Protein AF-A0A401RTG1-F1 (afdb_monomer)

Nearest PDB structures (foldseek):
  6flm-assembly2_B  TM=9.772E-01  e=8.786E-24  Homo sapiens
  4b8e-assembly2_B  TM=9.726E-01  e=1.513E-22  Mus musculus
  7jl2-assembly1_F  TM=9.292E-01  e=5.968E-20  Homo sapiens
  7hmz-assembly1_B  TM=9.182E-01  e=1.332E-17  Mus musculus
  7y3a-assembly1_B  TM=8.859E-01  e=8.941E-18  Homo sapiens

Solvent-accessible surface area (backbone atoms only — not comparable to full-atom values): 29899 Å² total; per-residue (Å²): 128,56,78,66,57,53,53,63,50,53,68,72,41,41,11,85,82,80,71,41,66,45,54,65,23,27,60,47,98,88,72,55,60,31,21,48,66,57,52,48,58,55,54,70,75,45,65,95,79,48,68,41,64,38,95,86,79,58,54,72,30,77,57,83,80,71,84,75,57,69,38,62,68,62,39,52,53,44,53,59,50,65,75,63,57,80,84,79,90,78,81,89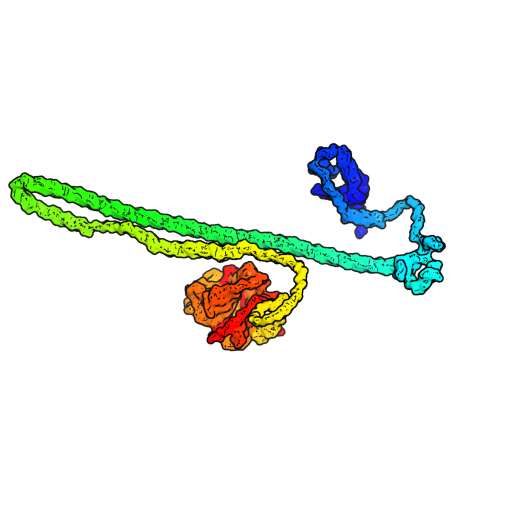,76,87,82,85,59,51,27,94,88,74,72,36,60,47,55,28,23,30,71,78,79,73,43,76,33,22,81,68,44,44,79,56,90,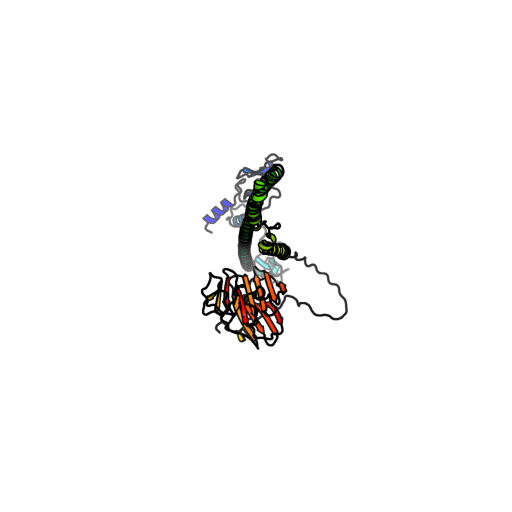46,54,91,55,55,72,44,42,41,66,56,50,47,53,52,49,51,52,52,50,53,54,50,50,53,52,52,51,53,51,51,54,55,50,51,54,50,52,53,51,50,53,50,50,53,50,52,52,51,54,51,50,53,50,50,53,51,52,52,51,49,52,52,51,52,52,51,54,52,50,50,53,50,50,57,50,52,52,54,50,52,55,51,55,50,51,52,52,50,56,50,43,51,57,43,47,54,53,51,52,52,50,52,51,53,52,52,51,50,53,51,48,52,59,51,45,74,67,46,95,48,70,68,64,60,72,57,54,68,64,66,58,58,61,57,62,61,65,60,79,75,71,72,79,72,77,93,68,79,66,56,66,74,73,43,47,68,56,55,54,51,50,53,52,51,51,52,55,57,60,64,65,48,56,66,73,69,57,76,78,81,78,83,76,82,89,76,91,83,88,83,89,89,90,86,88,88,92,80,85,88,76,82,83,77,101,78,73,63,73,46,78,68,68,76,52,58,78,34,54,52,88,67,34,49,28,76,60,24,32,9,48,41,46,47,70,36,84,87,28,25,27,44,30,36,50,75,82,49,94,69,79,93,49,91,68,24,24,74,70,50,59,31,33,34,35,70,58,68,46,79,62,50,62,40,20,44,42,38,40,40,76,54,58,43,35,34,44,37,38,25,38,83,82,57,50,37,70,57,86,50,36,41,79,8,44,26,85,54,24,42,20,41,37,34,43,82,49,47,29,32,40,24,39,56,62,42,80,44,82,46,77,69,60,91,62,51,28,39,38,41,39,37,30,49,75,80,18,34,41,37,36,26,34,42,74,101,53,33,33,71,70,49,72,50,77,50,88,75,87,62,49,34,24,45,34,40,34,50,36,85,81,22,38,42,30,53,53,75,81,80,84,128

Secondary structure (DSSP, 8-state):
--HHHHHHHHHTTB-TTT-SB-SSEEE-TTS-EEEHHHHHHHHTTS-TTS-EE-TTT--EESS---S--B-HHHHHHHHHHHTTSPPPP------SSB-TTT--B--EEETTTTEEE-GGGGTTTTTTS-EEEHHHHHHHHHHHHHHHHHHHHHHHHHHHHHHHHHHHHHHHHHHHHHHHHHHHHHHHHHHHHHHHHHHHHHHHHHHHHHHHHHHHHHHHHHHHHHHHHHHHHHHHHHHHHHHS--HHHHHHTHHHHHHHHHTTTT-PPPPSS-THHHHHHHHHHHHHHHHHHHHTTTGGGGPPPPPPPP--------------------SS--EE-STGGGGGBPP--B-TTT--TTEEEETTTTEEEE-SPP-PPP-TTS-SSS-EEEBS--BSSSEEEEEEEESSSEEEEEEEETT--SSSGGGSTTSSTTEEEEEEETTEEEEEETTEEEEE-----SEEEEEEETTTTEEEEEEESSSEEEEEEEE----S-EEEEEEE-TT-EEEEPPPPP-

Organism: Chiloscyllium punctatum (NCBI:txid137246)

pLDDT: mean 79.66, std 17.52, range [24.52, 98.19]

Radius of gyration: 46.83 Å; Cα contacts (8 Å, |Δi|>4): 671; chains: 1; bounding box: 107×76×154 Å

Sequence (518 aa):
MSATDCQELEEKLLCAICLDMFSEPVTISCGHTFCLRCLRAHWDRQSPAGPFDCPNCRKLFPQRPEPLARNLLLEDMVNYLRVRSPETPLSPAAESGSCPHHRRALELYCSTDRQCICSVCTTGKHKGHDLITVEDARLQREKELMAKHEEVRRQVKKTEELIDTLKQQKISVKDCASRAQKNYGNKFAMLRKELEQVQDKVLRYIENEEQLAVEQADSALEKLERRSADLSEISLKLVTTLKSNDSLQILQFPQEIHSLNKTQQDIVLPPSDLAIENKLQGVKRALEQISILTFEDLQDCFRPPPKSLDVSESVSTDKHDPVKPLKSQPLRANLHIREPFLQSYCQLSFDVNTAHRFLSLSKGGRRVSHKETQTYPVHTERFEKDWQVMCRESFNSGQHYWEVLISSQWVYLGVTYRRISRRDASALIGRNSVSWALQLFNKSYSAWHDNQEVKLQPATYSRIGIHLDYTAGILRFYGITDTMTLIHTFQSVFTEPLYPVIWVGENVVATLCQPPLR

Mean predicted aligned error: 22.03 Å

Structure (mmCIF, N/CA/C/O backbone):
data_AF-A0A401RTG1-F1
#
_entry.id   AF-A0A401RTG1-F1
#
loop_
_atom_site.group_PDB
_atom_site.id
_atom_site.type_symbol
_atom_site.label_atom_id
_atom_site.label_alt_id
_atom_site.label_comp_id
_atom_site.label_asym_id
_atom_site.label_entity_id
_atom_site.label_seq_id
_atom_site.pdbx_PDB_ins_code
_atom_site.Cartn_x
_atom_site.Cartn_y
_atom_site.Cartn_z
_atom_site.occupancy
_atom_site.B_iso_or_equiv
_atom_site.auth_seq_id
_atom_site.auth_comp_id
_atom_site.auth_asym_id
_atom_site.auth_atom_id
_atom_site.pdbx_PDB_model_num
ATOM 1 N N . MET A 1 1 ? 37.531 26.632 -32.727 1.00 48.19 1 MET A N 1
ATOM 2 C CA . MET A 1 1 ? 38.275 27.266 -31.626 1.00 48.19 1 MET A CA 1
ATOM 3 C C . MET A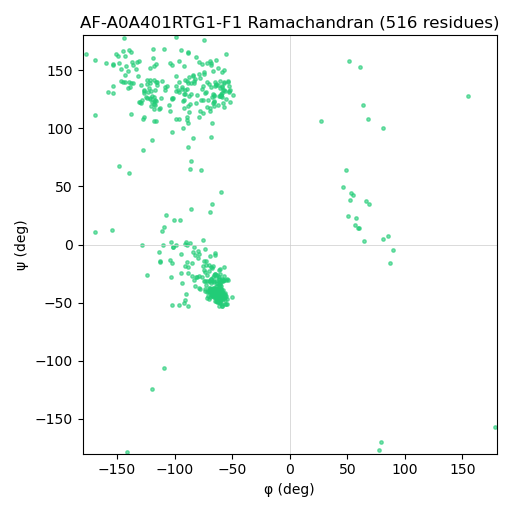 1 1 ? 39.016 28.429 -32.238 1.00 48.19 1 MET A C 1
ATOM 5 O O . MET A 1 1 ? 39.668 28.229 -33.258 1.00 48.19 1 MET A O 1
ATOM 9 N N . SER A 1 2 ? 38.792 29.632 -31.722 1.00 41.41 2 SER A N 1
ATOM 10 C CA . SER A 1 2 ? 39.553 30.820 -32.106 1.00 41.41 2 SER A CA 1
ATOM 11 C C . SER A 1 2 ? 41.030 30.640 -31.700 1.00 41.41 2 SER A C 1
ATOM 13 O O . SER A 1 2 ? 41.328 29.803 -30.848 1.00 41.41 2 SER A O 1
ATOM 15 N N . ALA A 1 3 ? 41.970 31.378 -32.303 1.00 52.66 3 ALA A N 1
ATOM 16 C CA . ALA A 1 3 ? 43.387 31.312 -31.909 1.00 52.66 3 ALA A CA 1
ATOM 17 C C . ALA A 1 3 ? 43.591 31.671 -30.420 1.00 52.66 3 ALA A C 1
ATOM 19 O O . ALA A 1 3 ? 44.445 31.099 -29.749 1.00 52.66 3 ALA A O 1
ATOM 20 N N . THR A 1 4 ? 42.730 32.544 -29.898 1.00 51.44 4 THR A N 1
ATOM 21 C CA . THR A 1 4 ? 42.634 32.942 -28.491 1.00 51.44 4 THR A CA 1
ATOM 22 C C . THR A 1 4 ? 42.176 31.794 -27.579 1.00 51.44 4 THR A C 1
ATOM 24 O O . THR A 1 4 ? 42.738 31.622 -26.502 1.00 51.44 4 THR A O 1
ATOM 27 N N . ASP A 1 5 ? 41.244 30.940 -28.026 1.00 54.66 5 ASP A N 1
ATOM 28 C CA . ASP A 1 5 ? 40.771 29.780 -27.242 1.00 54.66 5 ASP A CA 1
ATOM 29 C C . ASP A 1 5 ? 41.854 28.695 -27.079 1.00 54.66 5 ASP A C 1
ATOM 31 O O . ASP A 1 5 ? 41.840 27.940 -26.107 1.00 54.66 5 ASP A O 1
ATOM 35 N N . CYS A 1 6 ? 42.771 28.571 -28.048 1.00 57.50 6 CYS A N 1
ATOM 36 C CA . CYS A 1 6 ? 43.894 27.632 -27.963 1.00 57.50 6 CYS A CA 1
ATOM 37 C C . CYS A 1 6 ? 44.953 28.115 -26.962 1.00 57.50 6 CYS A C 1
ATOM 39 O O . CYS A 1 6 ? 45.448 27.314 -26.174 1.00 57.50 6 CYS A O 1
ATOM 41 N N . GLN A 1 7 ? 45.238 29.419 -26.943 1.00 61.28 7 GLN A N 1
ATOM 42 C CA . GLN A 1 7 ? 46.245 30.015 -26.064 1.00 61.28 7 GLN A CA 1
ATOM 43 C C . GLN A 1 7 ? 45.820 29.963 -24.582 1.00 61.28 7 GLN A C 1
ATOM 45 O O . GLN A 1 7 ? 46.606 29.571 -23.723 1.00 61.28 7 GLN A O 1
ATOM 50 N N . GLU A 1 8 ? 44.541 30.222 -24.279 1.00 67.69 8 GLU A N 1
ATOM 51 C CA . GLU A 1 8 ? 43.992 30.069 -22.918 1.00 67.69 8 GLU A CA 1
ATOM 52 C C . GLU A 1 8 ? 43.982 28.613 -22.414 1.00 67.69 8 GLU A C 1
ATOM 54 O O . GLU A 1 8 ? 43.962 28.360 -21.204 1.00 67.69 8 GLU A O 1
ATOM 59 N N . LEU A 1 9 ? 43.940 27.637 -23.326 1.00 71.44 9 LEU A N 1
ATOM 60 C CA . LEU A 1 9 ? 43.959 26.216 -22.984 1.00 71.44 9 LEU A CA 1
ATOM 61 C C . LEU A 1 9 ? 45.387 25.717 -22.727 1.00 71.44 9 LEU A C 1
ATOM 63 O O . LEU A 1 9 ? 45.586 24.904 -21.825 1.00 71.44 9 LEU A O 1
ATOM 67 N N . GLU A 1 10 ? 46.371 26.227 -23.471 1.00 76.50 10 GLU A N 1
ATOM 68 C CA . GLU A 1 10 ? 47.796 25.935 -23.270 1.00 76.50 10 GLU A CA 1
ATOM 69 C C . GLU A 1 10 ? 48.280 26.406 -21.892 1.00 76.50 10 GLU A C 1
ATOM 71 O O . GLU A 1 10 ? 48.911 25.629 -21.175 1.00 76.50 10 GLU A O 1
ATOM 76 N N . GLU A 1 11 ? 47.889 27.609 -21.457 1.00 78.38 11 GLU A N 1
ATOM 77 C CA . GLU A 1 11 ? 48.227 28.142 -20.126 1.00 78.38 11 GLU A CA 1
ATOM 78 C C . GLU A 1 11 ? 47.670 27.284 -18.976 1.00 78.38 11 GLU A C 1
ATOM 80 O O . GLU A 1 11 ? 48.299 27.136 -17.926 1.00 78.38 11 GLU A O 1
ATOM 85 N N . LYS A 1 12 ? 46.503 26.659 -19.178 1.00 82.12 12 LYS A N 1
ATOM 86 C CA . LYS A 1 12 ? 45.850 25.786 -18.186 1.00 82.12 12 LYS A CA 1
ATOM 87 C C . LYS A 1 12 ? 46.456 24.384 -18.108 1.00 82.12 12 LYS A C 1
ATOM 89 O O . LYS A 1 12 ? 46.098 23.619 -17.211 1.00 82.12 12 LYS A O 1
ATOM 94 N N . LEU A 1 13 ? 47.362 24.042 -19.022 1.00 88.56 13 LEU A N 1
ATOM 95 C CA . LEU A 1 13 ? 48.013 22.733 -19.103 1.00 88.56 13 LEU A CA 1
ATOM 96 C C . LEU A 1 13 ? 49.492 22.775 -18.704 1.00 88.56 13 LEU A C 1
ATOM 98 O O . LEU A 1 13 ? 50.226 21.815 -18.950 1.00 88.56 13 LEU A O 1
ATOM 102 N N . LEU A 1 14 ? 49.918 23.859 -18.055 1.00 89.56 14 LEU A N 1
ATOM 103 C CA . LEU A 1 14 ? 51.274 24.029 -17.555 1.00 89.56 14 LEU A CA 1
ATOM 104 C C . LEU A 1 14 ? 51.436 23.471 -16.140 1.00 89.56 14 LEU A C 1
ATOM 106 O O . LEU A 1 14 ? 50.616 23.665 -15.240 1.00 89.56 14 LEU A O 1
ATOM 110 N N . CYS A 1 15 ? 52.568 22.817 -15.920 1.00 92.19 15 CYS A N 1
ATOM 111 C CA . CYS A 1 15 ? 53.006 22.390 -14.608 1.00 92.19 15 CYS A CA 1
ATOM 112 C C . CYS A 1 15 ? 53.539 23.578 -13.811 1.00 92.19 15 CYS A C 1
ATOM 114 O O . CYS A 1 15 ? 54.517 24.200 -14.203 1.00 92.19 15 CYS A O 1
ATOM 116 N N . ALA A 1 16 ? 52.988 23.828 -12.625 1.00 89.38 16 ALA A N 1
ATOM 117 C CA . ALA A 1 16 ? 53.405 24.949 -11.776 1.00 89.38 16 ALA A CA 1
ATOM 118 C C . ALA A 1 16 ? 54.854 24.861 -11.240 1.00 89.38 16 ALA A C 1
ATOM 120 O O . ALA A 1 16 ? 55.342 25.820 -10.652 1.00 89.38 16 ALA A O 1
ATOM 121 N N . ILE A 1 17 ? 55.547 23.727 -11.423 1.00 90.31 17 ILE A N 1
ATOM 122 C CA . ILE A 1 17 ? 56.942 23.539 -10.985 1.00 90.31 17 ILE A CA 1
ATOM 123 C C . ILE A 1 17 ? 57.929 23.803 -12.125 1.00 90.31 17 ILE A C 1
ATOM 125 O O . ILE A 1 17 ? 58.886 24.546 -11.937 1.00 90.31 17 ILE A O 1
ATOM 129 N N . CYS A 1 18 ? 57.738 23.170 -13.289 1.00 92.50 18 CYS A N 1
ATOM 130 C CA . CYS A 1 18 ? 58.636 23.349 -14.439 1.00 92.50 18 CYS A CA 1
ATOM 131 C C . CYS A 1 18 ? 58.167 24.425 -15.422 1.00 92.50 18 CYS A C 1
ATOM 133 O O . CYS A 1 18 ? 58.920 24.758 -16.327 1.00 92.50 18 CYS A O 1
ATOM 135 N N . LEU A 1 19 ? 56.954 24.956 -15.233 1.00 88.06 19 LEU A N 1
ATOM 136 C CA . LEU A 1 19 ? 56.307 25.973 -16.069 1.00 88.06 19 LEU A CA 1
ATOM 137 C C . LEU A 1 19 ? 56.164 25.569 -17.545 1.00 88.06 19 LEU A C 1
ATOM 139 O O . LEU A 1 19 ? 56.014 26.418 -18.414 1.00 88.06 19 LEU A O 1
ATOM 143 N N . ASP A 1 20 ? 56.179 24.263 -17.804 1.00 88.44 20 ASP A N 1
ATOM 144 C CA . ASP A 1 20 ? 56.040 23.649 -19.125 1.00 88.44 20 ASP A CA 1
ATOM 145 C C . ASP A 1 20 ? 54.790 22.757 -19.148 1.00 88.44 20 ASP A C 1
ATOM 147 O O . ASP A 1 20 ? 54.289 22.360 -18.087 1.00 88.44 20 ASP A O 1
ATOM 151 N N . MET A 1 21 ? 54.285 22.433 -20.338 1.00 87.69 21 MET A N 1
ATOM 152 C CA . MET A 1 21 ? 53.131 21.555 -20.515 1.00 87.69 21 MET A CA 1
ATOM 153 C C . MET A 1 21 ? 53.347 20.224 -19.798 1.00 87.69 21 MET A C 1
ATOM 155 O O . MET A 1 21 ? 54.439 19.647 -19.839 1.00 87.69 21 MET A O 1
ATOM 159 N N . PHE A 1 22 ? 52.295 19.701 -19.166 1.00 91.62 22 PHE A N 1
ATOM 160 C CA . PHE A 1 22 ? 52.421 18.493 -18.359 1.00 91.62 22 PHE A CA 1
ATOM 161 C C . PHE A 1 22 ? 53.078 17.324 -19.117 1.00 91.62 22 PHE A C 1
ATOM 163 O O . PHE A 1 22 ? 52.701 16.960 -20.228 1.00 91.62 22 PHE A O 1
ATOM 170 N N . SER A 1 23 ? 54.055 16.693 -18.472 1.00 88.88 23 SER A N 1
ATOM 171 C CA . SER A 1 23 ? 54.679 15.444 -18.902 1.00 88.88 23 SER A CA 1
ATOM 172 C C . SER A 1 23 ? 54.422 14.401 -17.822 1.00 88.88 23 SER A C 1
ATOM 174 O O . SER A 1 23 ? 54.820 14.599 -16.670 1.00 88.88 23 SER A O 1
ATOM 176 N N . GLU A 1 24 ? 53.681 13.347 -18.172 1.00 89.50 24 GLU A N 1
ATOM 177 C CA . GLU A 1 24 ? 53.120 12.373 -17.224 1.00 89.50 24 GLU A CA 1
ATOM 178 C C . GLU A 1 24 ? 52.396 13.068 -16.045 1.00 89.50 24 GLU A C 1
ATOM 180 O O . GLU A 1 24 ? 52.861 12.998 -14.900 1.00 89.50 24 GLU A O 1
ATOM 185 N N . PRO A 1 25 ? 51.296 13.808 -16.300 1.00 93.31 25 PRO A N 1
ATOM 186 C CA . PRO A 1 25 ? 50.577 14.536 -15.257 1.00 93.31 25 PRO A CA 1
ATOM 187 C C . PRO A 1 25 ? 50.069 13.598 -14.162 1.00 93.31 25 PRO A C 1
ATOM 189 O O . PRO A 1 25 ? 49.465 12.565 -14.444 1.00 93.31 25 PRO A O 1
ATOM 192 N N . VAL A 1 26 ? 50.245 13.989 -12.904 1.00 91.88 26 VAL A N 1
ATOM 193 C CA . VAL A 1 26 ? 49.708 13.300 -11.725 1.00 91.88 26 VAL A CA 1
ATOM 194 C C . VAL A 1 26 ? 48.927 14.271 -10.857 1.00 91.88 26 VAL A C 1
ATOM 196 O O . VAL A 1 26 ? 49.410 15.362 -10.550 1.00 91.88 26 VAL A O 1
ATOM 199 N N . THR A 1 27 ? 47.722 13.871 -10.453 1.00 91.62 27 THR A N 1
ATOM 200 C CA . THR A 1 27 ? 46.841 14.676 -9.599 1.00 91.62 27 THR A CA 1
ATOM 201 C C . THR A 1 27 ? 46.848 14.111 -8.182 1.00 91.62 27 THR A C 1
ATOM 203 O O . THR A 1 27 ? 46.480 12.959 -7.962 1.00 91.62 27 THR A O 1
ATOM 206 N N . ILE A 1 28 ? 47.265 14.918 -7.207 1.00 88.25 28 ILE A N 1
ATOM 207 C CA . ILE A 1 28 ? 47.291 14.527 -5.787 1.00 88.25 28 ILE A CA 1
ATOM 208 C C . ILE A 1 28 ? 45.958 14.838 -5.097 1.00 88.25 28 ILE A C 1
ATOM 210 O O . ILE A 1 28 ? 45.150 15.607 -5.610 1.00 88.25 28 ILE A O 1
ATOM 214 N N . SER A 1 29 ? 45.705 14.282 -3.907 1.00 84.94 29 SER A N 1
ATOM 215 C CA . SER A 1 29 ? 44.378 14.341 -3.259 1.00 84.94 29 SER A CA 1
ATOM 216 C C . SER A 1 29 ? 43.896 15.748 -2.857 1.00 84.94 29 SER A C 1
ATOM 218 O O . SER A 1 29 ? 42.742 15.920 -2.469 1.00 84.94 29 SER A O 1
ATOM 220 N N . CYS A 1 30 ? 44.744 16.778 -2.967 1.00 88.56 30 CYS A N 1
ATOM 221 C CA . CYS A 1 30 ? 44.329 18.180 -2.866 1.00 88.56 30 CYS A CA 1
ATOM 222 C C . CYS A 1 30 ? 43.778 18.772 -4.178 1.00 88.56 30 CYS A C 1
ATOM 224 O O . CYS A 1 30 ? 43.387 19.935 -4.176 1.00 88.56 30 CYS A O 1
ATOM 226 N N . GLY A 1 31 ? 43.764 18.007 -5.274 1.00 86.19 31 GLY A N 1
ATOM 227 C CA . GLY A 1 31 ? 43.239 18.401 -6.584 1.00 86.19 31 GLY A CA 1
ATOM 228 C C . GLY A 1 31 ? 44.249 19.072 -7.521 1.00 86.19 31 GLY A C 1
ATOM 229 O O . GLY A 1 31 ? 43.911 19.335 -8.671 1.00 86.19 31 GLY A O 1
ATOM 230 N N . HIS A 1 32 ? 45.481 19.334 -7.074 1.00 91.69 32 HIS A N 1
ATOM 231 C CA . HIS A 1 32 ? 46.518 19.941 -7.917 1.00 91.69 32 HIS A CA 1
ATOM 232 C C . HIS A 1 32 ? 47.253 18.897 -8.756 1.00 91.69 32 HIS A C 1
ATOM 234 O O . HIS A 1 32 ? 47.488 17.776 -8.295 1.00 91.69 32 HIS A O 1
ATOM 240 N N . THR A 1 33 ? 47.635 19.293 -9.972 1.00 92.12 33 THR A N 1
ATOM 241 C CA . THR A 1 33 ? 48.310 18.429 -10.946 1.00 92.12 33 THR A CA 1
ATOM 242 C C . THR A 1 33 ? 49.714 18.934 -11.255 1.00 92.12 33 THR A C 1
ATOM 244 O O . THR A 1 33 ? 49.928 20.137 -11.385 1.00 92.12 33 THR A O 1
ATOM 247 N N . PHE A 1 34 ? 50.664 18.007 -11.387 1.00 93.75 34 PHE A N 1
ATOM 248 C CA . PHE A 1 34 ? 52.075 18.273 -11.677 1.00 93.75 34 PHE A CA 1
ATOM 249 C C . PHE A 1 34 ? 52.640 17.202 -12.612 1.00 93.75 34 PHE A C 1
ATOM 251 O O . PHE A 1 34 ? 52.091 16.106 -12.684 1.00 93.75 34 PHE A O 1
ATOM 258 N N . CYS A 1 35 ? 53.770 17.460 -13.274 1.00 94.94 35 CYS A N 1
ATOM 259 C CA . CYS A 1 35 ? 54.537 16.385 -13.911 1.00 94.94 35 CYS A CA 1
ATOM 260 C C . CYS A 1 35 ? 55.028 15.400 -12.842 1.00 94.94 35 CYS A C 1
ATOM 262 O O . CYS A 1 35 ? 55.560 15.831 -11.811 1.00 94.94 35 CYS A O 1
ATOM 264 N N . LEU A 1 36 ? 54.933 14.094 -13.104 1.00 91.25 36 LEU A N 1
ATOM 265 C CA . LEU A 1 36 ? 55.365 13.042 -12.176 1.00 91.25 36 LEU A CA 1
ATOM 266 C C . LEU A 1 36 ? 56.788 13.278 -11.647 1.00 91.25 36 LEU A C 1
ATOM 268 O O . LEU A 1 36 ? 57.040 13.191 -10.444 1.00 91.25 36 LEU A O 1
ATOM 272 N N . ARG A 1 37 ? 57.718 13.627 -12.543 1.00 91.38 37 ARG A N 1
ATOM 273 C CA . ARG A 1 37 ? 59.119 13.900 -12.188 1.00 91.38 37 ARG A CA 1
ATOM 274 C C . ARG A 1 37 ? 59.270 15.134 -11.300 1.00 91.38 37 ARG A C 1
ATOM 276 O O . ARG A 1 37 ? 60.050 15.101 -10.353 1.00 91.38 37 ARG A O 1
ATOM 283 N N . CYS A 1 38 ? 58.526 16.201 -11.586 1.00 93.75 38 CYS A N 1
ATOM 284 C CA . CYS A 1 38 ? 58.607 17.452 -10.836 1.00 93.75 38 CYS A CA 1
ATOM 285 C C . CYS A 1 38 ? 58.087 17.286 -9.406 1.00 93.75 38 CYS A C 1
ATOM 287 O O . CYS A 1 38 ? 58.712 17.775 -8.469 1.00 93.75 38 CYS A O 1
ATOM 289 N N . LEU A 1 39 ? 56.984 16.554 -9.234 1.00 91.31 39 LEU A N 1
ATOM 290 C CA . LEU A 1 39 ? 56.422 16.282 -7.915 1.00 91.31 39 LEU A CA 1
ATOM 291 C C . LEU A 1 39 ? 57.329 15.367 -7.082 1.00 91.31 39 LEU A C 1
ATOM 293 O O . LEU A 1 39 ? 57.585 15.661 -5.917 1.00 91.31 39 LEU A O 1
ATOM 297 N N . ARG A 1 40 ? 57.875 14.302 -7.688 1.00 88.75 40 ARG A N 1
ATOM 298 C CA . ARG A 1 40 ? 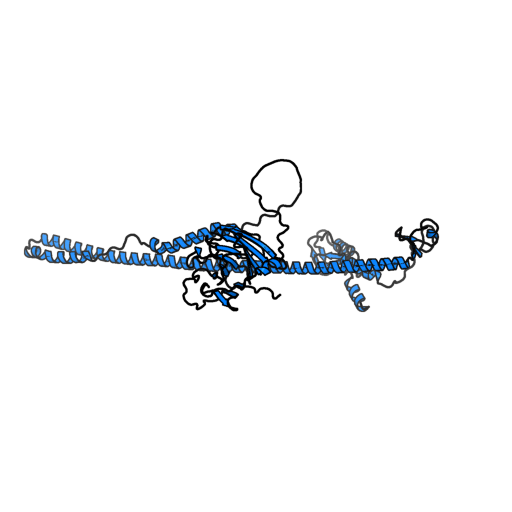58.848 13.421 -7.021 1.00 88.75 40 ARG A CA 1
ATOM 299 C C . ARG A 1 40 ? 60.079 14.199 -6.566 1.00 88.75 40 ARG A C 1
ATOM 301 O O . ARG A 1 40 ? 60.395 14.175 -5.386 1.00 88.75 40 ARG A O 1
ATOM 308 N N . ALA A 1 41 ? 60.690 14.978 -7.459 1.00 89.62 41 ALA A N 1
ATOM 309 C CA . ALA A 1 41 ? 61.867 15.782 -7.136 1.00 89.62 41 ALA A CA 1
ATOM 310 C C . ALA A 1 41 ? 61.607 16.835 -6.044 1.00 89.62 41 ALA A C 1
ATOM 312 O O . ALA A 1 41 ? 62.531 17.201 -5.320 1.00 89.62 41 ALA A O 1
ATOM 313 N N . HIS A 1 42 ? 60.376 17.340 -5.927 1.00 88.62 42 HIS A N 1
ATOM 314 C CA . HIS A 1 42 ? 59.990 18.241 -4.845 1.00 88.62 42 HIS A CA 1
ATOM 315 C C . HIS A 1 42 ? 59.927 17.512 -3.495 1.00 88.62 42 HIS A C 1
ATOM 317 O O . HIS A 1 42 ? 60.512 17.989 -2.525 1.00 88.62 42 HIS A O 1
ATOM 323 N N . TRP A 1 43 ? 59.284 16.342 -3.436 1.00 89.06 43 TRP A N 1
ATOM 324 C CA . TRP A 1 43 ? 59.211 15.529 -2.216 1.00 89.06 43 TRP A CA 1
ATOM 325 C C . TRP A 1 43 ? 60.549 14.898 -1.821 1.00 89.06 43 TRP A C 1
ATOM 327 O O . TRP A 1 43 ? 60.824 14.769 -0.634 1.00 89.06 43 TRP A O 1
ATOM 337 N N . ASP A 1 44 ? 61.410 14.567 -2.784 1.00 85.81 44 ASP A N 1
ATOM 338 C CA . ASP A 1 44 ? 62.741 13.995 -2.533 1.00 85.81 44 ASP A CA 1
ATOM 339 C C . ASP A 1 44 ? 63.709 15.007 -1.882 1.00 85.81 44 ASP A C 1
ATOM 341 O O . ASP A 1 44 ? 64.704 14.612 -1.281 1.00 85.81 44 ASP A O 1
ATOM 345 N N . ARG A 1 45 ? 63.424 16.317 -1.971 1.00 82.75 45 ARG A N 1
ATOM 346 C CA . ARG A 1 45 ? 64.181 17.381 -1.277 1.00 82.75 45 ARG A CA 1
ATOM 347 C C . ARG A 1 45 ? 63.747 17.581 0.176 1.00 82.75 45 ARG A C 1
ATOM 349 O O . ARG A 1 45 ? 64.379 18.357 0.891 1.00 82.75 45 ARG A O 1
ATOM 356 N N . GLN A 1 46 ? 62.662 16.938 0.596 1.00 81.69 46 GLN A N 1
ATOM 357 C CA . GLN A 1 46 ? 62.126 17.034 1.949 1.00 81.69 46 GLN A CA 1
ATOM 358 C C . GLN A 1 46 ? 62.650 15.888 2.815 1.00 81.69 46 GLN A C 1
ATOM 360 O O . GLN A 1 46 ? 63.233 14.923 2.322 1.00 81.69 46 GLN A O 1
ATOM 365 N N . SER A 1 47 ? 62.454 15.996 4.131 1.00 73.88 47 SER A N 1
ATOM 366 C CA . SER A 1 47 ? 62.831 14.920 5.048 1.00 73.88 47 SER A CA 1
ATOM 367 C C . SER A 1 47 ? 62.103 13.617 4.668 1.00 73.88 47 SER A C 1
ATOM 369 O O . SER A 1 47 ? 60.878 13.646 4.510 1.00 73.88 47 SER A O 1
ATOM 371 N N . PRO A 1 48 ? 62.795 12.462 4.588 1.00 69.81 48 PRO A N 1
ATOM 372 C CA . PRO A 1 48 ? 62.177 11.170 4.266 1.00 69.81 48 PRO A CA 1
ATOM 373 C C . PRO A 1 48 ? 61.044 10.758 5.220 1.00 69.81 48 PRO A C 1
ATOM 375 O O . PRO A 1 48 ? 60.226 9.909 4.875 1.00 69.81 48 PRO A O 1
ATOM 378 N N . ALA A 1 49 ? 61.000 11.352 6.417 1.00 72.19 49 ALA A N 1
ATOM 379 C CA . ALA A 1 49 ? 60.022 11.068 7.464 1.00 72.19 49 ALA A CA 1
ATOM 380 C C . ALA A 1 49 ? 58.739 11.931 7.391 1.00 72.19 49 ALA A C 1
ATOM 382 O O . ALA A 1 49 ? 57.848 11.749 8.219 1.00 72.19 49 ALA A O 1
ATOM 383 N N . GLY A 1 50 ? 58.621 12.842 6.412 1.00 74.25 50 GLY A N 1
ATOM 384 C CA . GLY A 1 50 ? 57.460 13.726 6.240 1.00 74.25 50 GLY A CA 1
ATOM 385 C C . GLY A 1 50 ? 57.421 14.925 7.208 1.00 74.25 50 GLY A C 1
ATOM 386 O O . GLY A 1 50 ? 58.352 15.116 7.996 1.00 74.25 50 GLY A O 1
ATOM 387 N N . PRO A 1 51 ? 56.353 15.751 7.167 1.00 76.38 51 PRO A N 1
ATOM 388 C CA . PRO A 1 51 ? 55.211 15.685 6.249 1.00 76.38 51 PRO A CA 1
ATOM 389 C C . PRO A 1 51 ? 55.535 16.265 4.864 1.00 76.38 51 PRO A C 1
ATOM 391 O O . PRO A 1 51 ? 56.278 17.233 4.754 1.00 76.38 51 PRO A O 1
ATOM 394 N N . PHE A 1 52 ? 54.933 15.690 3.821 1.00 85.62 52 PHE A N 1
ATOM 395 C CA . PHE A 1 52 ? 55.106 16.132 2.435 1.00 85.62 52 PHE A CA 1
ATOM 396 C C . PHE A 1 52 ? 54.084 17.205 2.081 1.00 85.62 52 PHE A C 1
ATOM 398 O O . PHE A 1 52 ? 52.901 17.016 2.359 1.00 85.62 52 PHE A O 1
ATOM 405 N N . ASP A 1 53 ? 54.482 18.301 1.444 1.00 89.38 53 ASP A N 1
ATOM 406 C CA . ASP A 1 53 ? 53.542 19.358 1.061 1.00 89.38 53 ASP A CA 1
ATOM 407 C C . ASP A 1 53 ? 53.196 19.372 -0.435 1.00 89.38 53 ASP A C 1
ATOM 409 O O . ASP A 1 53 ? 53.899 18.838 -1.295 1.00 89.38 53 ASP A O 1
ATOM 413 N N . CYS A 1 54 ? 52.032 19.947 -0.741 1.00 91.31 54 CYS A N 1
ATOM 414 C CA . CYS A 1 54 ? 51.654 20.304 -2.102 1.00 91.31 54 CYS A CA 1
ATOM 415 C C . CYS A 1 54 ? 52.376 21.598 -2.526 1.00 91.31 54 CYS A C 1
ATOM 417 O O . CYS A 1 54 ? 52.111 22.632 -1.911 1.00 91.31 54 CYS A O 1
ATOM 419 N N . PRO A 1 55 ? 53.123 21.607 -3.645 1.00 89.94 55 PRO A N 1
ATOM 420 C CA . PRO A 1 55 ? 53.806 22.804 -4.147 1.00 89.94 55 PRO A CA 1
ATOM 421 C C . PRO A 1 55 ? 52.904 24.033 -4.356 1.00 89.94 55 PRO A C 1
ATOM 423 O O . PRO A 1 55 ? 53.368 25.161 -4.217 1.00 89.94 55 PRO A O 1
ATOM 426 N N . ASN A 1 56 ? 51.614 23.831 -4.665 1.00 90.31 56 ASN A N 1
ATOM 427 C CA . ASN A 1 56 ? 50.684 24.931 -4.955 1.00 90.31 56 ASN A CA 1
ATOM 428 C C . ASN A 1 56 ? 49.930 25.433 -3.721 1.00 90.31 56 ASN A C 1
ATOM 430 O O . ASN A 1 56 ? 49.875 26.632 -3.476 1.00 90.31 56 ASN A O 1
ATOM 434 N N . CYS A 1 57 ? 49.315 24.533 -2.948 1.00 90.50 57 CYS A N 1
ATOM 435 C CA . CYS A 1 57 ? 48.442 24.921 -1.831 1.00 90.50 57 CYS A CA 1
ATOM 436 C C . CYS A 1 57 ? 49.020 24.622 -0.447 1.00 90.50 57 CYS A C 1
ATOM 438 O O . CYS A 1 57 ? 48.349 24.871 0.551 1.00 90.50 57 CYS A O 1
ATOM 440 N N . ARG A 1 58 ? 50.231 24.051 -0.379 1.00 89.19 58 ARG A N 1
ATOM 441 C CA . ARG A 1 58 ? 50.949 23.676 0.852 1.00 89.19 58 ARG A CA 1
ATOM 442 C C . ARG A 1 58 ? 50.187 22.731 1.785 1.00 89.19 58 ARG A C 1
ATOM 444 O O . ARG A 1 58 ? 50.547 22.579 2.949 1.00 89.19 58 ARG A O 1
ATOM 451 N N . LYS A 1 59 ? 49.132 22.067 1.291 1.00 89.38 59 LYS A N 1
ATOM 452 C CA . LYS A 1 59 ? 48.430 21.021 2.045 1.00 89.38 59 LYS A CA 1
ATOM 453 C C . LYS A 1 59 ? 49.423 19.915 2.397 1.00 89.38 59 LYS A C 1
ATOM 455 O O . LYS A 1 59 ? 50.089 19.400 1.502 1.00 89.38 59 LYS A O 1
ATOM 460 N N . LEU A 1 60 ? 49.487 19.578 3.683 1.00 88.19 60 LEU A N 1
ATOM 461 C CA . LEU A 1 60 ? 50.404 18.584 4.227 1.00 88.19 60 LEU A CA 1
ATOM 462 C C . LEU A 1 60 ? 49.825 17.173 4.115 1.00 88.19 60 LEU A C 1
ATOM 464 O O . LEU A 1 60 ? 48.645 16.940 4.391 1.00 88.19 60 LEU A O 1
ATOM 468 N N . PHE A 1 61 ? 50.689 16.233 3.762 1.00 83.50 61 PHE A N 1
ATOM 469 C CA . PHE A 1 61 ? 50.419 14.809 3.679 1.00 83.50 61 PHE A CA 1
ATOM 470 C C . PHE A 1 61 ? 51.320 14.087 4.689 1.00 83.50 61 PHE A C 1
ATOM 472 O O . PHE A 1 61 ? 52.546 14.197 4.598 1.00 83.50 61 PHE A O 1
ATOM 479 N N . PRO A 1 62 ? 50.743 13.351 5.660 1.00 79.38 62 PRO A N 1
ATOM 480 C CA . PRO A 1 62 ? 51.519 12.663 6.696 1.00 79.38 62 PRO A CA 1
ATOM 481 C C . PRO A 1 62 ? 52.477 11.606 6.138 1.00 79.38 62 PRO A C 1
ATOM 483 O O . PRO A 1 62 ? 53.499 11.314 6.744 1.00 79.38 62 PRO A O 1
ATOM 486 N N . GLN A 1 63 ? 52.134 11.026 4.987 1.00 80.75 63 GLN A N 1
ATOM 487 C CA . GLN A 1 63 ? 52.927 10.033 4.271 1.00 80.75 63 GLN A CA 1
ATOM 488 C C . GLN A 1 63 ? 52.930 10.375 2.784 1.00 80.75 63 GLN A C 1
ATOM 490 O O . GLN A 1 63 ? 51.996 11.020 2.294 1.00 80.75 63 GLN A O 1
ATOM 495 N N . ARG A 1 64 ? 53.971 9.937 2.069 1.00 82.00 64 ARG A N 1
ATOM 496 C CA . ARG A 1 64 ? 54.095 10.139 0.625 1.00 82.00 64 ARG A CA 1
ATOM 497 C C . ARG A 1 64 ? 52.933 9.421 -0.079 1.00 82.00 64 ARG A C 1
ATOM 499 O O . ARG A 1 64 ? 52.807 8.208 0.080 1.00 82.00 64 ARG A O 1
ATOM 506 N N . PRO A 1 65 ? 52.077 10.133 -0.830 1.00 69.88 65 PRO A N 1
ATOM 507 C CA . PRO A 1 65 ? 50.966 9.516 -1.546 1.00 69.88 65 PRO A CA 1
ATOM 508 C C . PRO A 1 65 ? 51.481 8.637 -2.696 1.00 69.88 65 PRO A C 1
ATOM 510 O O . PRO A 1 65 ? 51.714 9.120 -3.802 1.00 69.88 65 PRO A O 1
ATOM 513 N N . GLU A 1 66 ? 51.677 7.346 -2.436 1.00 74.06 66 GLU A N 1
ATOM 514 C CA . GLU A 1 66 ? 52.020 6.341 -3.445 1.00 74.06 66 GLU A CA 1
ATOM 515 C C . GLU A 1 66 ? 50.968 5.217 -3.464 1.00 74.06 66 GLU A C 1
ATOM 517 O O . GLU A 1 66 ? 50.476 4.830 -2.402 1.00 74.06 66 GLU A O 1
ATOM 522 N N . PRO A 1 67 ? 50.598 4.685 -4.648 1.00 75.31 67 PRO A N 1
ATOM 523 C CA . PRO A 1 67 ? 51.091 5.040 -5.982 1.00 75.31 67 PRO A CA 1
ATOM 524 C C . PRO A 1 67 ? 50.473 6.341 -6.529 1.00 75.31 67 PRO A C 1
ATOM 526 O O . PRO A 1 67 ? 49.285 6.609 -6.360 1.00 75.31 67 PRO A O 1
ATOM 529 N N . LEU A 1 68 ? 51.276 7.135 -7.242 1.00 82.25 68 LEU A N 1
ATOM 530 C CA . LEU A 1 68 ? 50.779 8.292 -7.991 1.00 82.25 68 LEU A CA 1
ATOM 531 C C . LEU A 1 68 ? 50.152 7.820 -9.306 1.00 82.25 68 LEU A C 1
ATOM 533 O O . LEU A 1 68 ? 50.858 7.369 -10.209 1.00 82.25 68 LEU A O 1
ATOM 537 N N . ALA A 1 69 ? 48.829 7.924 -9.412 1.00 83.19 69 ALA A N 1
ATOM 538 C CA . ALA A 1 69 ? 48.110 7.608 -10.639 1.00 83.19 69 ALA A CA 1
ATOM 539 C C . ALA A 1 69 ? 48.276 8.730 -11.679 1.00 83.19 69 ALA A C 1
ATOM 541 O O . ALA A 1 69 ? 48.115 9.913 -11.366 1.00 83.19 69 ALA A O 1
ATOM 542 N N . ARG A 1 70 ? 48.574 8.347 -12.926 1.00 88.94 70 ARG A N 1
ATOM 543 C CA . ARG A 1 70 ? 48.645 9.269 -14.068 1.00 88.94 70 ARG A CA 1
ATOM 544 C C . ARG A 1 70 ? 47.254 9.766 -14.445 1.00 88.94 70 ARG A C 1
ATOM 546 O O . ARG A 1 70 ? 46.300 8.992 -14.506 1.00 88.94 70 ARG A O 1
ATOM 553 N N . ASN A 1 71 ? 47.155 11.056 -14.735 1.00 86.00 71 ASN A N 1
ATOM 554 C CA . ASN A 1 71 ? 45.953 11.691 -15.249 1.00 86.00 71 ASN A CA 1
ATOM 555 C C . ASN A 1 71 ? 45.953 11.609 -16.782 1.00 86.00 71 ASN A C 1
ATOM 557 O O . ASN A 1 71 ? 46.385 12.531 -17.470 1.00 86.00 71 ASN A O 1
ATOM 561 N N . LEU A 1 72 ? 45.481 10.473 -17.300 1.00 85.75 72 LEU A N 1
ATOM 562 C CA . LEU A 1 72 ? 45.495 10.162 -18.734 1.00 85.75 72 LEU A CA 1
ATOM 563 C C . LEU A 1 72 ? 44.738 11.201 -19.580 1.00 85.75 72 LEU A C 1
ATOM 565 O O . LEU A 1 72 ? 45.145 11.492 -20.694 1.00 85.75 72 LEU A O 1
ATOM 569 N N . LEU A 1 73 ? 43.695 11.830 -19.028 1.00 85.56 73 LEU A N 1
ATOM 570 C CA . LEU A 1 73 ? 42.928 12.857 -19.734 1.00 85.56 73 LEU A CA 1
ATOM 571 C C . LEU A 1 73 ? 43.755 14.125 -19.984 1.00 85.56 73 LEU A C 1
ATOM 573 O O . LEU A 1 73 ? 43.746 14.662 -21.088 1.00 85.56 73 LEU A O 1
ATOM 577 N N . LEU A 1 74 ? 44.499 14.595 -18.979 1.00 85.44 74 LEU A N 1
ATOM 578 C CA . LEU A 1 74 ? 45.393 15.743 -19.154 1.00 85.44 74 LEU A CA 1
ATOM 579 C C . LEU A 1 74 ? 46.571 15.406 -20.071 1.00 85.44 74 LEU A C 1
ATOM 581 O O . LEU A 1 74 ? 47.030 16.263 -20.821 1.00 85.44 74 LEU A O 1
ATOM 585 N N . GLU A 1 75 ? 47.034 14.160 -20.036 1.00 84.81 75 GLU A N 1
ATOM 586 C CA . GLU A 1 75 ? 48.067 13.671 -20.943 1.00 84.81 75 GLU A CA 1
ATOM 587 C C . GLU A 1 75 ? 47.600 13.689 -22.408 1.00 84.81 75 GLU A C 1
ATOM 589 O O . GLU A 1 75 ? 48.298 14.227 -23.270 1.00 84.81 75 GLU A O 1
ATOM 594 N N . ASP A 1 76 ? 46.389 13.203 -22.681 1.00 82.62 76 ASP A N 1
ATOM 595 C CA . ASP A 1 76 ? 45.779 13.233 -24.014 1.00 82.62 76 ASP A CA 1
ATOM 596 C C . ASP A 1 76 ? 45.556 14.671 -24.513 1.00 82.62 76 ASP A C 1
ATOM 598 O O . ASP A 1 76 ? 45.810 14.972 -25.681 1.00 82.62 76 ASP A O 1
ATOM 602 N N . MET A 1 77 ? 45.146 15.588 -23.628 1.00 81.44 77 MET A N 1
ATOM 603 C CA . MET A 1 77 ? 44.969 17.009 -23.959 1.00 81.44 77 MET A CA 1
ATOM 604 C C . MET A 1 77 ? 46.290 17.703 -24.318 1.00 81.44 77 MET A C 1
ATOM 606 O O . MET A 1 77 ? 46.336 18.468 -25.282 1.00 81.44 77 MET A O 1
ATOM 610 N N . VAL A 1 78 ? 47.375 17.421 -23.587 1.00 84.38 78 VAL A N 1
ATOM 611 C CA . VAL A 1 78 ? 48.711 17.947 -23.910 1.00 84.38 78 VAL A CA 1
ATOM 612 C C . VAL A 1 78 ? 49.203 17.400 -25.250 1.00 84.38 78 VAL A C 1
ATOM 614 O O . VAL A 1 78 ? 49.717 18.158 -26.070 1.00 84.38 78 VAL A O 1
ATOM 617 N N . ASN A 1 79 ? 49.011 16.105 -25.509 1.00 80.44 79 ASN A N 1
ATOM 618 C CA . ASN A 1 79 ? 49.405 15.484 -26.774 1.00 80.44 79 ASN A CA 1
ATOM 619 C C . ASN A 1 79 ? 48.628 16.062 -27.962 1.00 80.44 79 ASN A C 1
ATOM 621 O O . ASN A 1 79 ? 49.217 16.348 -29.002 1.00 80.44 79 ASN A O 1
ATOM 625 N N . TYR A 1 80 ? 47.328 16.305 -27.795 1.00 77.12 80 TYR A N 1
ATOM 626 C CA . TYR A 1 80 ? 46.499 16.940 -28.817 1.00 77.12 80 TYR A CA 1
ATOM 627 C C . TYR A 1 80 ? 46.995 18.344 -29.203 1.00 77.12 80 TYR A C 1
ATOM 629 O O . TYR A 1 80 ? 46.974 18.703 -30.380 1.00 77.12 80 TYR A O 1
ATOM 637 N N . LEU A 1 81 ? 47.466 19.131 -28.231 1.00 72.69 81 LEU A N 1
ATOM 638 C CA . LEU A 1 81 ? 47.986 20.480 -28.473 1.00 72.69 81 LEU A CA 1
ATOM 639 C C . LEU A 1 81 ? 49.412 20.480 -29.036 1.00 72.69 81 LEU A C 1
ATOM 641 O O . LEU A 1 81 ? 49.689 21.243 -29.956 1.00 72.69 81 LEU A O 1
ATOM 645 N N . ARG A 1 82 ? 50.285 19.567 -28.588 1.00 72.81 82 ARG A N 1
ATOM 646 C CA . ARG A 1 82 ? 51.638 19.394 -29.157 1.00 72.81 82 ARG A CA 1
ATOM 647 C C . ARG A 1 82 ? 51.618 19.048 -30.648 1.00 72.81 82 ARG A C 1
ATOM 649 O O . ARG A 1 82 ? 52.506 19.461 -31.380 1.00 72.81 82 ARG A O 1
ATOM 656 N N . VAL A 1 83 ? 50.594 18.324 -31.102 1.00 63.00 83 VAL A N 1
ATOM 657 C CA . VAL A 1 83 ? 50.380 17.987 -32.524 1.00 63.00 83 VAL A CA 1
ATOM 658 C C . VAL A 1 83 ? 49.878 19.195 -33.339 1.00 63.00 83 VAL A C 1
ATOM 660 O O . VAL A 1 83 ? 49.902 19.167 -34.567 1.00 63.00 83 VAL A O 1
ATOM 663 N N . ARG A 1 84 ? 49.429 20.271 -32.678 1.00 52.22 84 ARG A N 1
ATOM 664 C CA . ARG A 1 84 ? 48.865 21.476 -33.305 1.00 52.22 84 ARG A CA 1
ATOM 665 C C . ARG A 1 84 ? 49.793 22.687 -33.345 1.00 52.22 84 ARG A C 1
ATOM 667 O O . ARG A 1 84 ? 49.473 23.624 -34.076 1.00 52.22 84 ARG A O 1
ATOM 674 N N . SER A 1 85 ? 50.900 22.700 -32.606 1.00 38.94 85 SER A N 1
ATOM 675 C CA . SER A 1 85 ? 51.879 23.784 -32.712 1.00 38.94 85 SER A CA 1
ATOM 676 C C . SER A 1 85 ? 52.534 23.754 -34.106 1.00 38.94 85 SER A C 1
ATOM 678 O O . SER A 1 85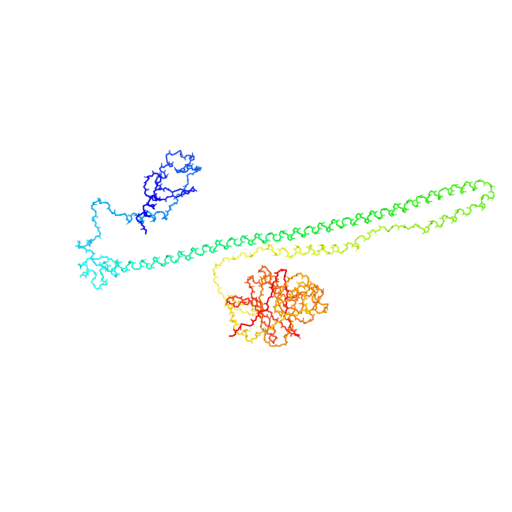 ? 53.088 22.721 -34.482 1.00 38.94 85 SER A O 1
ATOM 680 N N . PRO A 1 86 ? 52.482 24.846 -34.895 1.00 40.38 86 PRO A N 1
ATOM 681 C CA . PRO A 1 86 ? 53.265 24.958 -36.120 1.00 40.38 86 PRO A CA 1
ATOM 682 C C . PRO A 1 86 ? 54.748 24.854 -35.763 1.00 40.38 86 PRO A C 1
ATOM 684 O O . PRO A 1 86 ? 55.217 25.540 -34.856 1.00 40.38 86 PRO A O 1
ATOM 687 N N . GLU A 1 87 ? 55.462 23.978 -36.457 1.00 36.09 87 GLU A N 1
ATOM 688 C CA . GLU A 1 87 ? 56.877 23.692 -36.245 1.00 36.09 87 GLU A CA 1
ATOM 689 C C . GLU A 1 87 ? 57.743 24.962 -36.175 1.00 36.09 87 GLU A C 1
ATOM 691 O O . GLU A 1 87 ? 57.745 25.784 -37.094 1.00 36.09 87 GLU A O 1
ATOM 696 N N . THR A 1 88 ? 58.566 25.079 -35.130 1.00 29.50 88 THR A N 1
ATOM 697 C CA . THR A 1 88 ? 59.846 25.790 -35.224 1.00 29.50 88 THR A CA 1
ATOM 698 C C . THR A 1 88 ? 60.929 24.777 -35.614 1.00 29.50 88 THR A C 1
ATOM 700 O O . THR A 1 88 ? 61.028 23.722 -34.982 1.00 29.50 88 THR A O 1
ATOM 703 N N . PRO A 1 89 ? 61.751 25.047 -36.645 1.00 44.50 89 PRO A N 1
ATOM 704 C CA . PRO A 1 89 ? 62.562 24.024 -37.286 1.00 44.50 89 PRO A CA 1
ATOM 705 C C . PRO A 1 89 ? 63.920 23.858 -36.600 1.00 44.50 89 PRO A C 1
ATOM 707 O O . PRO A 1 89 ? 64.757 24.760 -36.616 1.00 44.50 89 PRO A O 1
ATOM 710 N N . LEU A 1 90 ? 64.179 22.656 -36.089 1.00 30.64 90 LEU A N 1
ATOM 711 C CA . LEU A 1 90 ? 65.525 22.144 -35.833 1.00 30.64 90 LEU A CA 1
ATOM 712 C C . LEU A 1 90 ? 65.663 20.772 -36.499 1.00 30.64 90 LEU A C 1
ATOM 714 O O . LEU A 1 90 ? 65.501 19.758 -35.841 1.00 30.64 90 LEU A O 1
ATOM 718 N N . SER A 1 91 ? 65.925 20.821 -37.812 1.00 32.06 91 SER A N 1
ATOM 719 C CA . SER A 1 91 ? 66.882 20.008 -38.592 1.00 32.06 91 SER A CA 1
ATOM 720 C C . SER A 1 91 ? 66.839 18.454 -38.476 1.00 32.06 91 SER A C 1
ATOM 722 O O . SER A 1 91 ? 66.200 17.868 -37.613 1.00 32.06 91 SER A O 1
ATOM 724 N N . PRO A 1 92 ? 67.369 17.726 -39.473 1.00 43.25 92 PRO A N 1
ATOM 725 C CA . PRO A 1 92 ? 66.639 16.661 -40.139 1.00 43.25 92 PRO A CA 1
ATOM 726 C C . PRO A 1 92 ? 67.003 15.274 -39.608 1.00 43.25 92 PRO A C 1
ATOM 728 O O . PRO A 1 92 ? 68.168 14.880 -39.605 1.00 43.25 92 PRO A O 1
ATOM 731 N N . ALA A 1 93 ? 65.982 14.478 -39.311 1.00 29.91 93 ALA A N 1
ATOM 732 C CA . ALA A 1 93 ? 66.069 13.028 -39.393 1.00 29.91 93 ALA A CA 1
ATOM 733 C C . ALA A 1 93 ? 65.028 12.543 -40.413 1.00 29.91 93 ALA A C 1
ATOM 735 O O . ALA A 1 93 ? 63.879 12.263 -40.081 1.00 29.91 93 ALA A O 1
ATOM 736 N N . ALA A 1 94 ? 65.446 12.452 -41.680 1.00 42.00 94 ALA A N 1
ATOM 737 C CA . ALA A 1 94 ? 64.932 11.400 -42.554 1.00 42.00 94 ALA A CA 1
ATOM 738 C C . ALA A 1 94 ? 65.147 10.071 -41.800 1.00 42.00 94 ALA A C 1
ATOM 740 O O . ALA A 1 94 ? 66.193 9.877 -41.193 1.00 42.00 94 ALA A O 1
ATOM 741 N N . GLU A 1 95 ? 64.174 9.177 -41.680 1.00 44.84 95 GLU A N 1
ATOM 742 C CA . GLU A 1 95 ? 63.800 8.240 -42.733 1.00 44.84 95 GLU A CA 1
ATOM 743 C C . GLU A 1 95 ? 62.480 7.549 -42.342 1.00 44.84 95 GLU A C 1
ATOM 745 O O . GLU A 1 95 ? 62.447 6.742 -41.418 1.00 44.84 95 GLU A O 1
ATOM 750 N N . SER A 1 96 ? 61.377 7.830 -43.041 1.00 54.34 96 SER A N 1
ATOM 751 C CA . SER A 1 96 ? 60.188 6.943 -43.090 1.00 54.34 96 SER A CA 1
ATOM 752 C C . SER A 1 96 ? 59.346 7.122 -44.364 1.00 54.34 96 SER A C 1
ATOM 754 O O . SER A 1 96 ? 58.236 6.612 -44.455 1.00 54.34 96 SER A O 1
ATOM 756 N N . GLY A 1 97 ? 59.867 7.826 -45.376 1.00 62.50 97 GLY A N 1
ATOM 757 C CA . GLY A 1 97 ? 59.196 8.021 -46.669 1.00 62.50 97 GLY A CA 1
ATOM 758 C C . GLY A 1 97 ? 59.716 7.127 -47.799 1.00 62.50 97 GLY A C 1
ATOM 759 O O . GLY A 1 97 ? 59.193 7.196 -48.907 1.00 62.50 97 GLY A O 1
ATOM 760 N N . SER A 1 98 ? 60.735 6.297 -47.546 1.00 72.06 98 SER A N 1
ATOM 761 C CA . SER A 1 98 ? 61.441 5.531 -48.581 1.00 72.06 98 SER A CA 1
ATOM 762 C C . SER A 1 98 ? 61.378 4.028 -48.321 1.00 72.06 98 SER A C 1
ATOM 764 O O . SER A 1 98 ? 61.543 3.560 -47.199 1.00 72.06 98 SER A O 1
ATOM 766 N N . CYS A 1 99 ? 61.172 3.249 -49.380 1.00 77.44 99 CYS A N 1
ATOM 767 C CA . CYS A 1 99 ? 61.116 1.797 -49.341 1.00 77.44 99 CYS A CA 1
ATOM 768 C C . CYS A 1 99 ? 62.439 1.206 -48.825 1.00 77.44 99 CYS A C 1
ATOM 770 O O . CYS A 1 99 ? 63.477 1.465 -49.438 1.00 77.44 99 CYS A O 1
ATOM 772 N N . PRO A 1 100 ? 62.419 0.331 -47.802 1.00 75.75 100 PRO A N 1
ATOM 773 C CA . PRO A 1 100 ? 63.634 -0.247 -47.219 1.00 75.75 100 PRO A CA 1
ATOM 774 C C . PRO A 1 100 ? 64.510 -1.015 -48.220 1.00 75.75 100 PRO A C 1
ATOM 776 O O . PRO A 1 100 ? 65.728 -1.059 -48.086 1.00 75.75 100 PRO A O 1
ATOM 779 N N . HIS A 1 101 ? 63.895 -1.615 -49.245 1.00 75.25 101 HIS A N 1
ATOM 780 C CA . HIS A 1 101 ? 64.592 -2.453 -50.226 1.00 75.25 101 HIS A CA 1
ATOM 781 C C . HIS A 1 101 ? 65.033 -1.701 -51.481 1.00 75.25 101 HIS A C 1
ATOM 783 O O . HIS A 1 101 ? 66.064 -2.028 -52.060 1.00 75.25 101 HIS A O 1
ATOM 789 N N . HIS A 1 102 ? 64.265 -0.699 -51.907 1.00 78.81 102 HIS A N 1
ATOM 790 C CA . HIS A 1 102 ? 64.494 -0.014 -53.183 1.00 78.81 102 HIS A CA 1
ATOM 791 C C . HIS A 1 102 ? 64.918 1.449 -53.011 1.00 78.81 102 HIS A C 1
ATOM 793 O O . HIS A 1 102 ? 65.224 2.103 -54.003 1.00 78.81 102 HIS A O 1
ATOM 799 N N . ARG A 1 103 ? 64.911 1.969 -51.772 1.00 76.19 103 ARG A N 1
ATOM 800 C CA . ARG A 1 103 ? 65.217 3.362 -51.393 1.00 76.19 103 ARG A CA 1
ATOM 801 C C . ARG A 1 103 ? 64.451 4.421 -52.202 1.00 76.19 103 ARG A C 1
ATOM 803 O O . ARG A 1 103 ? 64.899 5.555 -52.325 1.00 76.19 103 ARG A O 1
ATOM 810 N N . ARG A 1 104 ? 63.293 4.048 -52.755 1.00 76.69 104 ARG A N 1
ATOM 811 C CA . ARG A 1 104 ? 62.372 4.924 -53.499 1.00 76.69 104 ARG A CA 1
ATOM 812 C C . ARG A 1 104 ? 61.187 5.330 -52.638 1.00 76.69 104 ARG A C 1
ATOM 814 O O . ARG A 1 104 ? 60.825 4.566 -51.747 1.00 76.69 104 ARG A O 1
ATOM 821 N N . ALA A 1 105 ? 60.572 6.468 -52.944 1.00 81.44 105 ALA A N 1
ATOM 822 C CA . ALA A 1 105 ? 59.411 6.970 -52.219 1.00 81.44 105 ALA A CA 1
ATOM 823 C C . ALA A 1 105 ? 58.272 5.932 -52.144 1.00 81.44 105 ALA A C 1
ATOM 825 O O . ALA A 1 105 ? 58.028 5.169 -53.086 1.00 81.44 105 ALA A O 1
ATOM 826 N N . LEU A 1 106 ? 57.615 5.870 -50.987 1.00 83.50 106 LEU A N 1
ATOM 827 C CA . LEU A 1 106 ? 56.439 5.041 -50.742 1.00 83.50 106 LEU A CA 1
ATOM 828 C C . LEU A 1 106 ? 55.190 5.782 -51.234 1.00 83.50 106 LEU A C 1
ATOM 830 O O . LEU A 1 106 ? 54.611 6.569 -50.497 1.00 83.50 106 LEU A O 1
ATOM 834 N N . GLU A 1 107 ? 54.806 5.547 -52.485 1.00 81.81 107 GLU A N 1
ATOM 835 C CA . GLU A 1 107 ? 53.705 6.256 -53.165 1.00 81.81 107 GLU A CA 1
ATOM 836 C C . GLU A 1 107 ? 52.409 5.429 -53.227 1.00 81.81 107 GLU A C 1
ATOM 838 O O . GLU A 1 107 ? 51.330 5.957 -53.490 1.00 81.81 107 GLU A O 1
ATOM 843 N N . LEU A 1 108 ? 52.494 4.117 -52.977 1.00 83.88 108 LEU A N 1
ATOM 844 C CA . LEU A 1 108 ? 51.371 3.185 -53.090 1.00 83.88 108 LEU A CA 1
ATOM 845 C C . LEU A 1 108 ? 51.103 2.485 -51.756 1.00 83.88 108 LEU A C 1
ATOM 847 O O . LEU A 1 108 ? 52.017 2.270 -50.967 1.00 83.88 108 LEU A O 1
ATOM 851 N N . TYR A 1 109 ? 49.865 2.084 -51.505 1.00 86.69 109 TYR A N 1
ATOM 852 C CA . TYR A 1 109 ? 49.447 1.299 -50.349 1.00 86.69 109 TYR A CA 1
ATOM 853 C C . TYR A 1 109 ? 48.877 -0.038 -50.812 1.00 86.69 109 TYR A C 1
ATOM 855 O O . TYR A 1 109 ? 47.982 -0.085 -51.654 1.00 86.69 109 TYR A O 1
ATOM 863 N N . CYS A 1 110 ? 49.397 -1.129 -50.254 1.00 86.50 110 CYS A N 1
ATOM 864 C CA . CYS A 1 110 ? 48.871 -2.465 -50.492 1.00 86.50 110 CYS A CA 1
ATOM 865 C C . CYS A 1 110 ? 47.780 -2.777 -49.465 1.00 86.50 110 CYS A C 1
ATOM 867 O O . CYS A 1 110 ? 48.090 -3.008 -48.294 1.00 86.50 110 CYS A O 1
ATOM 869 N N . SER A 1 111 ? 46.518 -2.833 -49.895 1.00 83.00 111 SER A N 1
ATOM 870 C CA . SER A 1 111 ? 45.371 -3.167 -49.037 1.00 83.00 111 SER A CA 1
ATOM 871 C C . SER A 1 111 ? 45.454 -4.596 -48.488 1.00 83.00 111 SER A C 1
ATOM 873 O O . SER A 1 111 ? 45.011 -4.863 -47.369 1.00 83.00 111 SER A O 1
ATOM 875 N N . THR A 1 112 ? 46.052 -5.512 -49.258 1.00 84.25 112 THR A N 1
ATOM 876 C CA . THR A 1 112 ? 46.207 -6.931 -48.903 1.00 84.25 112 THR A CA 1
ATOM 877 C C . THR A 1 112 ? 47.199 -7.129 -47.753 1.00 84.25 112 THR A C 1
ATOM 879 O O . THR A 1 112 ? 46.891 -7.836 -46.797 1.00 84.25 112 THR A O 1
ATOM 882 N N . ASP A 1 113 ? 48.352 -6.453 -47.803 1.00 83.06 113 ASP A N 1
ATOM 883 C CA . ASP A 1 113 ? 49.429 -6.596 -46.805 1.00 83.06 113 ASP A CA 1
ATOM 884 C C . ASP A 1 113 ? 49.470 -5.453 -45.780 1.00 83.06 113 ASP A C 1
ATOM 886 O O . ASP A 1 113 ? 50.291 -5.458 -44.865 1.00 83.06 113 ASP A O 1
ATOM 890 N N . ARG A 1 114 ? 48.582 -4.463 -45.930 1.00 82.19 114 ARG A N 1
ATOM 891 C CA . ARG A 1 114 ? 48.414 -3.289 -45.061 1.00 82.19 114 ARG A CA 1
ATOM 892 C C . ARG A 1 114 ? 49.681 -2.457 -44.854 1.00 82.19 114 ARG A C 1
ATOM 894 O O . ARG A 1 114 ? 49.946 -1.994 -43.745 1.00 82.19 114 ARG A O 1
ATOM 901 N N . GLN A 1 115 ? 50.442 -2.224 -45.919 1.00 82.81 115 GLN A N 1
ATOM 902 C CA . GLN A 1 115 ? 51.696 -1.469 -45.859 1.00 82.81 115 GLN A CA 1
ATOM 903 C C . GLN A 1 115 ? 51.883 -0.547 -47.067 1.00 82.81 115 GLN A C 1
ATOM 905 O O . GLN A 1 115 ? 51.445 -0.865 -48.176 1.00 82.81 115 GLN A O 1
ATOM 910 N N . CYS A 1 116 ? 52.569 0.579 -46.858 1.00 86.12 116 CYS A N 1
ATOM 911 C CA . CYS A 1 116 ? 52.987 1.462 -47.944 1.00 86.12 116 CYS A CA 1
ATOM 912 C C . CYS A 1 116 ? 54.183 0.847 -48.687 1.00 86.12 116 CYS A C 1
ATOM 914 O O . CYS A 1 116 ? 55.124 0.341 -48.073 1.00 86.12 116 CYS A O 1
ATOM 916 N N . ILE A 1 117 ? 54.162 0.895 -50.015 1.00 84.44 117 ILE A N 1
ATOM 917 C CA . ILE A 1 117 ? 55.154 0.314 -50.917 1.00 84.44 117 ILE A CA 1
ATOM 918 C C . ILE A 1 117 ? 55.568 1.333 -51.994 1.00 84.44 117 ILE A C 1
ATOM 920 O O . ILE A 1 117 ? 54.839 2.269 -52.308 1.00 84.44 117 ILE A O 1
ATOM 924 N N . CYS A 1 118 ? 56.753 1.155 -52.584 1.00 85.12 118 CYS A N 1
ATOM 925 C CA . CYS A 1 118 ? 57.180 1.948 -53.745 1.00 85.12 118 CYS A CA 1
ATOM 926 C C . CYS A 1 118 ? 56.730 1.305 -55.065 1.00 85.12 118 CYS A C 1
ATOM 928 O O . CYS A 1 118 ? 56.432 0.109 -55.113 1.00 85.12 118 CYS A O 1
ATOM 930 N N . SER A 1 119 ? 56.790 2.061 -56.161 1.00 80.75 119 SER A N 1
ATOM 931 C CA . SER A 1 119 ? 56.425 1.597 -57.510 1.00 80.75 119 SER A CA 1
ATOM 932 C C . SER A 1 119 ? 57.143 0.315 -57.962 1.00 80.75 119 SER A C 1
ATOM 934 O O . SER A 1 119 ? 56.555 -0.498 -58.671 1.00 80.75 119 SER A O 1
ATOM 936 N N . VAL A 1 120 ? 58.373 0.056 -57.501 1.00 83.25 120 VAL A N 1
ATOM 937 C CA . VAL A 1 120 ? 59.138 -1.161 -57.853 1.00 83.25 120 VAL A CA 1
ATOM 938 C C . VAL A 1 120 ? 58.575 -2.410 -57.167 1.00 83.25 120 VAL A C 1
ATOM 940 O O . VAL A 1 120 ? 58.529 -3.482 -57.771 1.00 83.25 120 VAL A O 1
ATOM 943 N N . CYS A 1 121 ? 58.070 -2.278 -55.936 1.00 82.62 121 CYS A N 1
ATOM 944 C CA . CYS A 1 121 ? 57.501 -3.391 -55.169 1.00 82.62 121 CYS A CA 1
ATOM 945 C C . CYS A 1 121 ? 56.286 -4.039 -55.855 1.00 82.62 121 CYS A C 1
ATOM 947 O O . CYS A 1 121 ? 56.032 -5.226 -55.638 1.00 82.62 121 CYS A O 1
ATOM 949 N N . THR A 1 122 ? 55.577 -3.280 -56.697 1.00 81.31 122 THR A N 1
ATOM 950 C CA . THR A 1 122 ? 54.396 -3.735 -57.452 1.00 81.31 122 THR A CA 1
ATOM 951 C C . THR A 1 122 ? 54.734 -4.807 -58.488 1.00 81.31 122 THR A C 1
ATOM 953 O O . THR A 1 122 ? 53.946 -5.713 -58.738 1.00 81.31 122 THR A O 1
ATOM 956 N N . THR A 1 123 ? 55.940 -4.742 -59.057 1.00 79.19 123 THR A N 1
ATOM 957 C CA . THR A 1 123 ? 56.412 -5.684 -60.084 1.00 79.19 123 THR A CA 1
ATOM 958 C C . THR A 1 123 ? 57.005 -6.965 -59.497 1.00 79.19 123 THR A C 1
ATOM 960 O O . THR A 1 123 ? 57.155 -7.955 -60.212 1.00 79.19 123 THR A O 1
ATOM 963 N N . GLY A 1 124 ? 57.319 -6.953 -58.197 1.00 81.44 124 GLY A N 1
ATOM 964 C CA . GLY A 1 124 ? 57.910 -8.068 -57.464 1.00 81.44 124 GLY A CA 1
ATOM 965 C C . GLY A 1 124 ? 56.925 -8.701 -56.484 1.00 81.44 124 GLY A C 1
ATOM 966 O O . GLY A 1 124 ? 56.020 -9.429 -56.878 1.00 81.44 124 GLY A O 1
ATOM 967 N N . LYS A 1 125 ? 57.125 -8.434 -55.186 1.00 79.75 125 LYS A N 1
ATOM 968 C CA . LYS A 1 125 ? 56.417 -9.113 -54.085 1.00 79.75 125 LYS A CA 1
ATOM 969 C C . LYS A 1 125 ? 54.911 -8.833 -54.022 1.00 79.75 125 LYS A C 1
ATOM 971 O O . LYS A 1 125 ? 54.190 -9.675 -53.511 1.00 79.75 125 LYS A O 1
ATOM 976 N N . HIS A 1 126 ? 54.448 -7.690 -54.531 1.00 80.88 126 HIS A N 1
ATOM 977 C CA . HIS A 1 126 ? 53.038 -7.270 -54.458 1.00 80.88 126 HIS A CA 1
ATOM 978 C C . HIS A 1 126 ? 52.322 -7.363 -55.811 1.00 80.88 126 HIS A C 1
ATOM 980 O O . HIS A 1 126 ? 51.364 -6.637 -56.078 1.00 80.88 126 HIS A O 1
ATOM 986 N N . LYS A 1 127 ? 52.808 -8.237 -56.697 1.00 82.88 127 LYS A N 1
ATOM 987 C CA . LYS A 1 127 ? 52.230 -8.423 -58.026 1.00 82.88 127 LYS A CA 1
ATOM 988 C C . LYS A 1 127 ? 50.855 -9.084 -57.916 1.00 82.88 127 LYS A C 1
ATOM 990 O O . LYS A 1 127 ? 50.750 -10.228 -57.490 1.00 82.88 127 LYS A O 1
ATOM 995 N N . GLY A 1 128 ? 49.817 -8.370 -58.350 1.00 80.12 128 GLY A N 1
ATOM 996 C CA . GLY A 1 128 ? 48.429 -8.844 -58.302 1.00 80.12 128 GLY A CA 1
ATOM 997 C C . GLY A 1 128 ? 47.712 -8.599 -56.971 1.00 80.12 128 GLY A C 1
ATOM 998 O O . GLY A 1 128 ? 46.600 -9.088 -56.802 1.00 80.12 128 GLY A O 1
ATOM 999 N N . HIS A 1 129 ? 48.322 -7.862 -56.036 1.00 87.81 129 HIS A N 1
ATOM 1000 C CA . HIS A 1 129 ? 47.637 -7.386 -54.831 1.00 87.81 129 HIS A CA 1
ATOM 1001 C C . HIS A 1 129 ? 46.816 -6.127 -55.129 1.00 87.81 129 HIS A C 1
ATOM 1003 O O . HIS A 1 129 ? 47.045 -5.454 -56.135 1.00 87.81 129 HIS A O 1
ATOM 1009 N N . ASP A 1 130 ? 45.863 -5.815 -54.252 1.00 85.25 130 ASP A N 1
ATOM 1010 C CA . ASP A 1 130 ? 45.074 -4.589 -54.359 1.00 85.25 130 ASP A CA 1
ATOM 1011 C C . ASP A 1 130 ? 45.922 -3.390 -53.919 1.00 85.25 130 ASP A C 1
ATOM 1013 O O . ASP A 1 130 ? 46.343 -3.303 -52.759 1.00 85.25 130 ASP A O 1
ATOM 1017 N N . LEU A 1 131 ? 46.221 -2.511 -54.876 1.00 87.06 131 LEU A N 1
ATOM 1018 C CA . LEU A 1 131 ? 47.107 -1.368 -54.707 1.00 87.06 131 LEU A CA 1
ATOM 1019 C C . LEU A 1 131 ? 46.343 -0.080 -54.991 1.00 87.06 131 LEU A C 1
ATOM 1021 O O . LEU A 1 131 ? 45.849 0.128 -56.098 1.00 87.06 131 LEU A O 1
ATOM 1025 N N . ILE A 1 132 ? 46.328 0.805 -54.007 1.00 86.38 132 ILE A N 1
ATOM 1026 C CA . ILE A 1 132 ? 45.789 2.162 -54.119 1.00 86.38 132 ILE A CA 1
ATOM 1027 C C . ILE A 1 132 ? 46.907 3.171 -53.852 1.00 86.38 132 ILE A C 1
ATOM 1029 O O . ILE A 1 132 ? 47.992 2.795 -53.405 1.00 86.38 132 ILE A O 1
ATOM 1033 N N . THR A 1 133 ? 46.692 4.453 -54.142 1.00 86.50 133 THR A N 1
ATOM 1034 C CA . THR A 1 133 ? 47.675 5.479 -53.762 1.00 86.50 133 THR A CA 1
ATOM 1035 C C . THR A 1 133 ? 47.714 5.633 -52.240 1.00 86.50 133 THR A C 1
ATOM 1037 O O . THR A 1 133 ? 46.740 5.324 -51.545 1.00 86.50 133 THR A O 1
ATOM 1040 N N . VAL A 1 134 ? 48.843 6.089 -51.693 1.00 83.50 134 VAL A N 1
ATOM 1041 C CA . VAL A 1 134 ? 48.937 6.384 -50.252 1.00 83.50 134 VAL A CA 1
ATOM 1042 C C . VAL A 1 134 ? 47.915 7.451 -49.849 1.00 83.50 134 VAL A C 1
ATOM 1044 O O . VAL A 1 134 ? 47.316 7.353 -48.779 1.00 83.50 134 VAL A O 1
ATOM 1047 N N . GLU A 1 135 ? 47.649 8.420 -50.721 1.00 80.94 135 GLU A N 1
ATOM 1048 C CA . GLU A 1 135 ? 46.640 9.461 -50.542 1.00 80.94 135 GLU A CA 1
ATOM 1049 C C . GLU A 1 135 ? 45.216 8.888 -50.460 1.00 80.94 135 GLU A C 1
ATOM 1051 O O . GLU A 1 135 ? 44.468 9.262 -49.551 1.00 80.94 135 GLU A O 1
ATOM 1056 N N . ASP A 1 136 ? 44.855 7.949 -51.340 1.00 82.81 136 ASP A N 1
ATOM 1057 C CA . ASP A 1 136 ? 43.545 7.283 -51.321 1.00 82.81 136 ASP A CA 1
ATOM 1058 C C . ASP A 1 136 ? 43.386 6.395 -50.078 1.00 82.81 136 ASP A C 1
ATOM 1060 O O . ASP A 1 136 ? 42.347 6.426 -49.412 1.00 82.81 136 ASP A O 1
ATOM 1064 N N . ALA A 1 137 ? 44.437 5.653 -49.708 1.00 82.75 137 ALA A N 1
ATOM 1065 C CA . ALA A 1 137 ? 44.459 4.838 -48.493 1.00 82.75 137 ALA A CA 1
ATOM 1066 C C . ALA A 1 137 ? 44.307 5.690 -47.231 1.00 82.75 137 ALA A C 1
ATOM 1068 O O . ALA A 1 137 ? 43.562 5.329 -46.315 1.00 82.75 137 ALA A O 1
ATOM 1069 N N . ARG A 1 138 ? 44.983 6.845 -47.191 1.00 82.88 138 ARG A N 1
ATOM 1070 C CA . ARG A 1 138 ? 44.847 7.824 -46.113 1.00 82.88 138 ARG A CA 1
ATOM 1071 C C . ARG A 1 138 ? 43.412 8.331 -46.033 1.00 82.88 138 ARG A C 1
ATOM 1073 O O . ARG A 1 138 ? 42.835 8.277 -44.952 1.00 82.88 138 ARG A O 1
ATOM 1080 N N . LEU A 1 139 ? 42.818 8.758 -47.150 1.00 86.31 139 LEU A N 1
ATOM 1081 C CA . LEU A 1 139 ? 41.452 9.289 -47.171 1.00 86.31 139 LEU A CA 1
ATOM 1082 C C . LEU A 1 139 ? 40.422 8.238 -46.726 1.00 86.31 139 LEU A C 1
ATOM 1084 O O . LEU A 1 139 ? 39.520 8.533 -45.936 1.00 86.31 139 LEU A O 1
ATOM 1088 N N . GLN A 1 140 ? 40.570 6.990 -47.182 1.00 84.31 140 GLN A N 1
ATOM 1089 C CA . GLN A 1 140 ? 39.730 5.880 -46.732 1.00 84.31 140 GLN A CA 1
ATOM 1090 C C . GLN A 1 140 ? 39.889 5.646 -45.226 1.00 84.31 140 GLN A C 1
ATOM 1092 O O . GLN A 1 140 ? 38.894 5.502 -44.509 1.00 84.31 140 GLN A O 1
ATOM 1097 N N . ARG A 1 141 ? 41.127 5.659 -44.723 1.00 83.75 141 ARG A N 1
ATOM 1098 C CA . ARG A 1 141 ? 41.402 5.430 -43.307 1.00 83.75 141 ARG A CA 1
ATOM 1099 C C . ARG A 1 141 ? 40.903 6.565 -42.417 1.00 83.75 141 ARG A C 1
ATOM 1101 O O . ARG A 1 141 ? 40.352 6.295 -41.352 1.00 83.75 141 ARG A O 1
ATOM 1108 N N . GLU A 1 142 ? 41.039 7.811 -42.857 1.00 79.56 142 GLU A N 1
ATOM 1109 C CA . GLU A 1 142 ? 40.468 8.990 -42.203 1.00 79.56 142 GLU A CA 1
ATOM 1110 C C . GLU A 1 142 ? 38.947 8.873 -42.105 1.00 79.56 142 GLU A C 1
ATOM 1112 O O . GLU A 1 142 ? 38.384 9.056 -41.027 1.00 79.56 142 GLU A O 1
ATOM 1117 N N . LYS A 1 143 ? 38.273 8.471 -43.190 1.00 87.38 143 LYS A N 1
ATOM 1118 C CA . LYS A 1 143 ? 36.821 8.253 -43.191 1.00 87.38 143 LYS A CA 1
ATOM 1119 C C . LYS A 1 143 ? 36.397 7.159 -42.206 1.00 87.38 143 LYS A C 1
ATOM 1121 O O . LYS A 1 143 ? 35.433 7.343 -41.463 1.00 87.38 143 LYS A O 1
ATOM 1126 N N . GLU A 1 144 ? 37.120 6.040 -42.161 1.00 87.50 144 GLU A N 1
ATOM 1127 C CA . GLU A 1 144 ? 36.872 4.963 -41.193 1.00 87.50 144 GLU A CA 1
ATOM 1128 C C . GLU A 1 144 ? 37.081 5.414 -39.743 1.00 87.50 144 GLU A C 1
ATOM 1130 O O . GLU A 1 144 ? 36.284 5.078 -38.864 1.00 87.50 144 GLU A O 1
ATOM 1135 N N . LEU A 1 145 ? 38.150 6.168 -39.473 1.00 84.75 145 LEU A N 1
ATOM 1136 C CA . LEU A 1 145 ? 38.445 6.687 -38.138 1.00 84.75 145 LEU A CA 1
ATOM 1137 C C . LEU A 1 145 ? 37.414 7.729 -37.699 1.00 84.75 145 LEU A C 1
ATOM 1139 O O . LEU A 1 145 ? 36.979 7.683 -36.552 1.00 84.75 145 LEU A O 1
ATOM 1143 N N . MET A 1 146 ? 36.954 8.593 -38.605 1.00 84.50 146 MET A N 1
ATOM 1144 C CA . MET A 1 146 ? 35.875 9.548 -38.339 1.00 84.50 146 MET A CA 1
ATOM 1145 C C . MET A 1 146 ? 34.559 8.838 -37.998 1.00 84.50 146 MET A C 1
ATOM 1147 O O . MET A 1 146 ? 33.891 9.213 -37.035 1.00 84.50 146 MET A O 1
ATOM 1151 N N . ALA A 1 147 ? 34.214 7.763 -38.716 1.00 90.25 147 ALA A N 1
ATOM 1152 C CA . ALA A 1 147 ? 33.035 6.955 -38.400 1.00 90.25 147 ALA A CA 1
ATOM 1153 C C . ALA A 1 147 ? 33.147 6.281 -37.019 1.00 90.25 147 ALA A C 1
ATOM 1155 O O . ALA A 1 147 ? 32.193 6.287 -36.241 1.00 90.25 147 ALA A O 1
ATOM 1156 N N . LYS A 1 148 ? 34.326 5.739 -36.679 1.00 87.69 148 LYS A N 1
ATOM 1157 C CA . LYS A 1 148 ? 34.586 5.165 -35.348 1.00 87.69 148 LYS A CA 1
ATOM 1158 C C . LYS A 1 148 ? 34.542 6.214 -34.241 1.00 87.69 148 LYS A C 1
ATOM 1160 O O . LYS A 1 148 ? 34.005 5.936 -33.175 1.00 87.69 148 LYS A O 1
ATOM 1165 N N . HIS A 1 149 ? 35.088 7.401 -34.488 1.00 85.38 149 HIS A N 1
ATOM 1166 C CA . HIS A 1 149 ? 35.046 8.513 -33.548 1.00 85.38 149 HIS A CA 1
ATOM 1167 C C . HIS A 1 149 ? 33.600 8.915 -33.235 1.00 85.38 149 HIS A C 1
ATOM 1169 O O . HIS A 1 149 ? 33.254 9.076 -32.067 1.00 85.38 149 HIS A O 1
ATOM 1175 N N . GLU A 1 150 ? 32.737 9.010 -34.250 1.00 90.00 150 GLU A N 1
ATOM 1176 C CA . GLU A 1 150 ? 31.326 9.348 -34.040 1.00 90.00 150 GLU A CA 1
ATOM 1177 C C . GLU A 1 150 ? 30.577 8.261 -33.254 1.00 90.00 150 GLU A C 1
ATOM 1179 O O . GLU A 1 150 ? 29.789 8.565 -32.358 1.00 90.00 150 GLU A O 1
ATOM 1184 N N . GLU A 1 151 ? 30.878 6.986 -33.508 1.00 92.06 151 GLU A N 1
ATOM 1185 C CA . GLU A 1 151 ? 30.312 5.875 -32.740 1.00 92.06 151 GLU A CA 1
ATOM 1186 C C . GLU A 1 151 ? 30.754 5.905 -31.266 1.00 92.06 151 GLU A C 1
ATOM 1188 O O . GLU A 1 151 ? 29.918 5.779 -30.369 1.00 92.06 151 GLU A O 1
ATOM 1193 N N . VAL A 1 152 ? 32.042 6.139 -30.991 1.00 90.19 152 VAL A N 1
ATOM 1194 C CA . VAL A 1 152 ? 32.548 6.291 -29.616 1.00 90.19 152 VAL A CA 1
ATOM 1195 C C . VAL A 1 152 ? 31.903 7.500 -28.938 1.00 90.19 152 VAL A C 1
ATOM 1197 O O . VAL A 1 152 ? 31.423 7.386 -27.811 1.00 90.19 152 VAL A O 1
ATOM 1200 N N . ARG A 1 153 ? 31.799 8.639 -29.632 1.00 91.75 153 ARG A N 1
ATOM 1201 C CA . ARG A 1 153 ? 31.130 9.847 -29.125 1.00 91.75 153 ARG A CA 1
ATOM 1202 C C . ARG A 1 153 ? 29.676 9.565 -28.736 1.00 91.75 153 ARG A C 1
ATOM 1204 O O . ARG A 1 153 ? 29.220 9.996 -27.676 1.00 91.75 153 ARG A O 1
ATOM 1211 N N . ARG A 1 154 ? 28.952 8.802 -29.558 1.00 93.38 154 ARG A N 1
ATOM 1212 C CA . ARG A 1 154 ? 27.574 8.376 -29.282 1.00 93.38 154 ARG A CA 1
ATOM 1213 C C . ARG A 1 154 ? 27.490 7.473 -28.047 1.00 93.38 154 ARG A C 1
ATOM 1215 O O . ARG A 1 154 ? 26.565 7.621 -27.248 1.00 93.38 154 ARG A O 1
ATOM 1222 N N . GLN A 1 155 ? 28.441 6.555 -27.869 1.00 92.56 155 GLN A N 1
ATOM 1223 C CA . GLN A 1 155 ? 28.511 5.683 -26.690 1.00 92.56 155 GLN A CA 1
ATOM 1224 C C . GLN A 1 155 ? 28.828 6.457 -25.405 1.00 92.56 155 GLN A C 1
ATOM 1226 O O . GLN A 1 155 ? 28.196 6.197 -24.379 1.00 92.56 155 GLN A O 1
ATOM 1231 N N . VAL A 1 156 ? 29.742 7.432 -25.464 1.00 92.06 156 VAL A N 1
ATOM 1232 C CA . VAL A 1 156 ? 30.055 8.323 -24.335 1.00 92.06 156 VAL A CA 1
ATOM 1233 C C . VAL A 1 156 ? 28.798 9.067 -23.896 1.00 92.06 156 VAL A C 1
ATOM 1235 O O . VAL A 1 156 ? 28.394 8.928 -22.744 1.00 92.06 156 VAL A O 1
ATOM 1238 N N . LYS A 1 157 ? 28.102 9.732 -24.827 1.00 93.69 157 LYS A N 1
ATOM 1239 C CA . LYS A 1 157 ? 26.862 10.463 -24.523 1.00 93.69 157 LYS A CA 1
ATOM 1240 C C . LYS A 1 157 ? 25.800 9.566 -23.876 1.00 93.69 157 LYS A C 1
ATOM 1242 O O . LYS A 1 157 ? 25.199 9.929 -22.870 1.00 93.69 157 LYS A O 1
ATOM 1247 N N . LYS A 1 158 ? 25.600 8.358 -24.414 1.00 93.94 158 LYS A N 1
ATOM 1248 C CA . LYS A 1 158 ? 24.645 7.389 -23.853 1.00 93.94 158 LYS A CA 1
ATOM 1249 C C . LYS A 1 158 ? 25.042 6.940 -22.440 1.00 93.94 158 LYS A C 1
ATOM 1251 O O . LYS A 1 158 ? 24.180 6.700 -21.599 1.00 93.94 158 LYS A O 1
ATOM 1256 N N . THR A 1 159 ? 26.340 6.812 -22.177 1.00 88.19 159 THR A N 1
ATOM 1257 C CA . THR A 1 159 ? 26.858 6.438 -20.855 1.00 88.19 159 THR A CA 1
ATOM 1258 C C . THR A 1 159 ? 26.677 7.572 -19.847 1.00 88.19 159 THR A C 1
ATOM 1260 O O . THR A 1 159 ? 26.266 7.315 -18.719 1.00 88.19 159 THR A O 1
ATOM 1263 N N . GLU A 1 160 ? 26.896 8.822 -20.253 1.00 93.56 160 GLU A N 1
ATOM 1264 C CA . GLU A 1 160 ? 26.632 10.008 -19.429 1.00 93.56 160 GLU A CA 1
ATOM 1265 C C . GLU A 1 160 ? 25.146 10.118 -19.043 1.00 93.56 160 GLU A C 1
ATOM 1267 O O . GLU A 1 160 ? 24.831 10.282 -17.864 1.00 93.56 160 GLU A O 1
ATOM 1272 N N . GLU A 1 161 ? 24.226 9.902 -19.991 1.00 94.50 161 GLU A N 1
ATOM 1273 C CA . GLU A 1 161 ? 22.775 9.874 -19.730 1.00 94.50 161 GLU A CA 1
ATOM 1274 C C . GLU A 1 161 ? 22.386 8.790 -18.701 1.00 94.50 161 GLU A C 1
ATOM 1276 O O . GLU A 1 161 ? 21.556 9.017 -17.810 1.00 94.50 161 GLU A O 1
ATOM 1281 N N . LEU A 1 162 ? 23.011 7.609 -18.774 1.00 93.50 162 LEU A N 1
ATOM 1282 C CA . LEU A 1 162 ? 22.808 6.534 -17.797 1.00 93.50 162 LEU A CA 1
ATOM 1283 C C . LEU A 1 162 ? 23.367 6.893 -16.415 1.00 93.50 162 LEU A C 1
ATOM 1285 O O . LEU A 1 162 ? 22.724 6.606 -15.403 1.00 93.50 162 LEU A O 1
ATOM 1289 N N . ILE A 1 163 ? 24.538 7.533 -16.359 1.00 94.44 163 ILE A N 1
ATOM 1290 C CA . ILE A 1 163 ? 25.144 7.999 -15.106 1.00 94.44 163 ILE A CA 1
ATOM 1291 C C . ILE A 1 163 ? 24.214 8.995 -14.409 1.00 94.44 163 ILE A C 1
ATOM 1293 O O . ILE A 1 163 ? 23.971 8.867 -13.206 1.00 94.44 163 ILE A O 1
ATOM 1297 N N . ASP A 1 164 ? 23.664 9.958 -15.143 1.00 93.62 164 ASP A N 1
ATOM 1298 C CA . ASP A 1 164 ? 22.764 10.957 -14.568 1.00 93.62 164 ASP A CA 1
ATOM 1299 C C . ASP A 1 164 ? 21.437 10.342 -14.120 1.00 93.62 164 ASP A C 1
ATOM 1301 O O . ASP A 1 164 ? 20.958 10.639 -13.020 1.00 93.62 164 ASP A O 1
ATOM 1305 N N . THR A 1 165 ? 20.907 9.386 -14.887 1.00 92.56 165 THR A N 1
ATOM 1306 C CA . THR A 1 165 ? 19.733 8.599 -14.486 1.00 92.56 165 THR A CA 1
ATOM 1307 C C . THR A 1 165 ? 19.988 7.848 -13.175 1.00 92.56 165 THR A C 1
ATOM 1309 O O . THR A 1 165 ? 19.177 7.917 -12.249 1.00 92.56 165 THR A O 1
ATOM 1312 N N . LEU A 1 166 ? 21.135 7.174 -13.041 1.00 90.88 166 LEU A N 1
ATOM 1313 C CA . LEU A 1 166 ? 21.503 6.449 -11.821 1.00 90.88 166 LEU A CA 1
ATOM 1314 C C . LEU A 1 166 ? 21.699 7.387 -10.623 1.00 90.88 166 LEU A C 1
ATOM 1316 O O . LEU A 1 166 ? 21.271 7.068 -9.510 1.00 90.88 166 LEU A O 1
ATOM 1320 N N . LYS A 1 167 ? 22.301 8.565 -10.827 1.00 93.31 167 LYS A N 1
ATOM 1321 C CA . LYS A 1 167 ? 22.421 9.591 -9.777 1.00 93.31 167 LYS A CA 1
ATOM 1322 C C . LYS A 1 167 ? 21.045 10.058 -9.299 1.00 93.31 167 LYS A C 1
ATOM 1324 O O . LYS A 1 167 ? 20.822 10.129 -8.089 1.00 93.31 167 LYS A O 1
ATOM 1329 N N . GLN A 1 168 ? 20.113 10.321 -10.216 1.00 91.19 168 GLN A N 1
ATOM 1330 C CA . GLN A 1 168 ? 18.742 10.706 -9.872 1.00 91.19 168 GLN A CA 1
ATOM 1331 C C . GLN A 1 168 ? 17.997 9.581 -9.145 1.00 91.19 168 GLN A C 1
ATOM 1333 O O . GLN A 1 168 ? 17.354 9.830 -8.124 1.00 91.19 168 GLN A O 1
ATOM 1338 N N . GLN A 1 169 ? 18.136 8.332 -9.598 1.00 89.44 169 GLN A N 1
ATOM 1339 C CA . GLN A 1 169 ? 17.557 7.170 -8.921 1.00 89.44 169 GLN A CA 1
ATOM 1340 C C . GLN A 1 169 ? 18.089 7.022 -7.492 1.00 89.44 169 GLN A C 1
ATOM 1342 O O . GLN A 1 169 ? 17.301 6.823 -6.568 1.00 89.44 169 GLN A O 1
ATOM 1347 N N . LYS A 1 170 ? 19.401 7.190 -7.277 1.00 90.50 170 LYS A N 1
ATOM 1348 C CA . LYS A 1 170 ? 20.016 7.158 -5.941 1.00 90.50 170 LYS A CA 1
ATOM 1349 C C . LYS A 1 170 ? 19.395 8.197 -5.003 1.00 90.50 170 LYS A C 1
ATOM 1351 O O . LYS A 1 170 ? 19.072 7.867 -3.860 1.00 90.50 170 LYS A O 1
ATOM 1356 N N . ILE A 1 171 ? 19.221 9.432 -5.475 1.00 91.69 171 ILE A N 1
ATOM 1357 C CA . ILE A 1 171 ? 18.594 10.510 -4.693 1.00 91.69 171 ILE A CA 1
ATOM 1358 C C . ILE A 1 171 ? 17.129 10.163 -4.404 1.00 91.69 171 ILE A C 1
ATOM 1360 O O . ILE A 1 171 ? 16.717 10.166 -3.249 1.00 91.69 171 ILE A O 1
ATOM 1364 N N . SER A 1 172 ? 16.372 9.746 -5.421 1.00 86.81 172 SER A N 1
ATOM 1365 C CA . SER A 1 172 ? 14.962 9.369 -5.274 1.00 86.81 172 SER A CA 1
ATOM 1366 C C . SER A 1 172 ? 14.752 8.225 -4.275 1.00 86.81 172 SER A C 1
ATOM 1368 O O . SER A 1 172 ? 13.804 8.259 -3.487 1.00 86.81 172 SER A O 1
ATOM 1370 N N . VAL A 1 173 ? 15.622 7.208 -4.279 1.00 86.00 173 VAL A N 1
ATOM 1371 C CA . VAL A 1 173 ? 15.580 6.100 -3.309 1.00 86.00 173 VAL A CA 1
ATOM 1372 C C . VAL A 1 173 ? 15.842 6.616 -1.897 1.00 86.00 173 VAL A C 1
ATOM 1374 O O . VAL A 1 173 ? 15.096 6.266 -0.981 1.00 86.00 173 VAL A O 1
ATOM 1377 N N . LYS A 1 174 ? 16.847 7.483 -1.720 1.00 90.88 174 LYS A N 1
ATOM 1378 C CA . LYS A 1 174 ? 17.159 8.096 -0.423 1.00 90.88 174 LYS A CA 1
ATOM 1379 C C . LYS A 1 174 ? 15.980 8.915 0.106 1.00 90.88 174 LYS A C 1
ATOM 1381 O O . LYS A 1 174 ? 15.562 8.709 1.242 1.00 90.88 174 LYS A O 1
ATOM 1386 N N . ASP A 1 175 ? 15.384 9.760 -0.729 1.00 85.44 175 ASP A N 1
ATOM 1387 C CA . ASP A 1 175 ? 14.240 10.583 -0.336 1.00 85.44 175 ASP A CA 1
ATOM 1388 C C . ASP A 1 175 ? 13.005 9.729 -0.026 1.00 85.44 175 ASP A C 1
ATOM 1390 O O . ASP A 1 175 ? 12.260 10.013 0.914 1.00 85.44 175 ASP A O 1
ATOM 1394 N N . CYS A 1 176 ? 12.783 8.653 -0.786 1.00 77.88 176 CYS A N 1
ATOM 1395 C CA . CYS A 1 176 ? 11.714 7.697 -0.514 1.00 77.88 176 CYS A CA 1
ATOM 1396 C C . CYS A 1 176 ? 11.906 7.006 0.842 1.00 77.88 176 CYS A C 1
ATOM 1398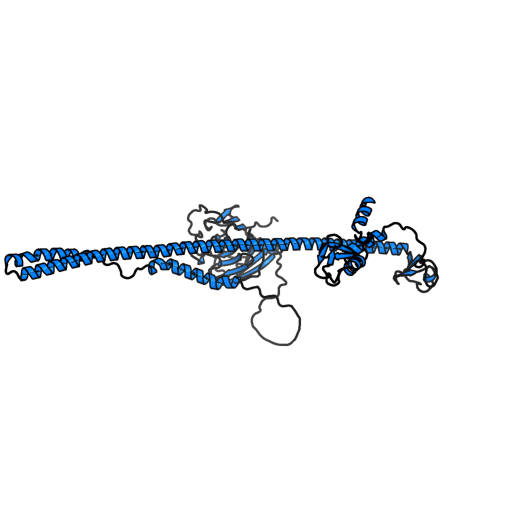 O O . CYS A 1 176 ? 10.947 6.902 1.608 1.00 77.88 176 CYS A O 1
ATOM 1400 N N . ALA A 1 177 ? 13.134 6.583 1.158 1.00 80.25 177 ALA A N 1
ATOM 1401 C CA . ALA A 1 177 ? 13.467 5.983 2.444 1.00 80.25 177 ALA A CA 1
ATOM 1402 C C . ALA A 1 177 ? 13.246 6.972 3.598 1.00 80.25 177 ALA A C 1
ATOM 1404 O O . ALA A 1 177 ? 12.568 6.633 4.566 1.00 80.25 177 ALA A O 1
ATOM 1405 N N . SER A 1 178 ? 13.716 8.218 3.472 1.00 85.31 178 SER A N 1
ATOM 1406 C CA . SER A 1 178 ? 13.514 9.251 4.497 1.00 85.31 178 SER A CA 1
ATOM 1407 C C . SER A 1 178 ? 12.037 9.602 4.704 1.00 85.31 178 SER A C 1
ATOM 1409 O O . SER A 1 178 ? 11.592 9.753 5.843 1.00 85.31 178 SER A O 1
ATOM 1411 N N . ARG A 1 179 ? 11.235 9.676 3.630 1.00 81.94 179 ARG A N 1
ATOM 1412 C CA . ARG A 1 179 ? 9.778 9.867 3.742 1.00 81.94 179 ARG A CA 1
ATOM 1413 C C . ARG A 1 179 ? 9.102 8.701 4.458 1.00 81.94 179 ARG A C 1
ATOM 1415 O O . ARG A 1 179 ? 8.256 8.940 5.318 1.00 81.94 179 ARG A O 1
ATOM 1422 N N . ALA A 1 180 ? 9.473 7.462 4.132 1.00 74.50 180 ALA A N 1
ATOM 1423 C CA . ALA A 1 180 ? 8.938 6.276 4.795 1.00 74.50 180 ALA A CA 1
ATOM 1424 C C . ALA A 1 180 ? 9.299 6.266 6.288 1.00 74.50 180 ALA A C 1
ATOM 1426 O O . ALA A 1 180 ? 8.408 6.127 7.124 1.00 74.50 180 ALA A O 1
ATOM 1427 N N . GLN A 1 181 ? 10.568 6.514 6.629 1.00 81.06 181 GLN A N 1
ATOM 1428 C CA . GLN A 1 181 ? 11.035 6.618 8.015 1.00 81.06 181 GLN A CA 1
ATOM 1429 C C . GLN A 1 181 ? 10.235 7.654 8.809 1.00 81.06 181 GLN A C 1
ATOM 1431 O O . GLN A 1 181 ? 9.752 7.349 9.897 1.00 81.06 181 GLN A O 1
ATOM 1436 N N . LYS A 1 182 ? 10.027 8.852 8.248 1.00 83.44 182 LYS A N 1
ATOM 1437 C CA . LYS A 1 182 ? 9.239 9.904 8.904 1.00 83.44 182 LYS A CA 1
ATOM 1438 C C . LYS A 1 182 ? 7.770 9.509 9.068 1.00 83.44 182 LYS A C 1
ATOM 1440 O O . LYS A 1 182 ? 7.198 9.730 10.129 1.00 83.44 182 LYS A O 1
ATOM 1445 N N . ASN A 1 183 ? 7.160 8.913 8.044 1.00 77.12 183 ASN A N 1
ATOM 1446 C CA . ASN A 1 183 ? 5.760 8.491 8.088 1.00 77.12 183 ASN A CA 1
ATOM 1447 C C . ASN A 1 183 ? 5.524 7.438 9.181 1.00 77.12 183 ASN A C 1
ATOM 1449 O O . ASN A 1 183 ? 4.682 7.629 10.055 1.00 77.12 183 ASN A O 1
ATOM 1453 N N . TYR A 1 184 ? 6.308 6.357 9.180 1.00 77.69 184 TYR A N 1
ATOM 1454 C CA . TYR A 1 184 ? 6.174 5.307 10.189 1.00 77.69 184 TYR A CA 1
ATOM 1455 C C . TYR A 1 184 ? 6.585 5.796 11.579 1.00 77.69 184 TYR A C 1
ATOM 1457 O O . TYR A 1 184 ? 5.872 5.525 12.540 1.00 77.69 184 TYR A O 1
ATOM 1465 N N . GLY A 1 185 ? 7.654 6.591 11.688 1.00 79.50 185 GLY A N 1
ATOM 1466 C CA . GLY A 1 185 ? 8.052 7.222 12.947 1.00 79.50 185 GLY A CA 1
ATOM 1467 C C . GLY A 1 185 ? 6.926 8.057 13.565 1.00 79.50 185 GLY A C 1
ATOM 1468 O O . GLY A 1 185 ? 6.638 7.910 14.752 1.00 79.50 185 GLY A O 1
ATOM 1469 N N . ASN A 1 186 ? 6.228 8.856 12.754 1.00 79.38 186 ASN A N 1
ATOM 1470 C CA . ASN A 1 186 ? 5.080 9.645 13.202 1.00 79.38 186 ASN A CA 1
ATOM 1471 C C . ASN A 1 186 ? 3.893 8.766 13.621 1.00 79.38 186 ASN A C 1
ATOM 1473 O O . ASN A 1 186 ? 3.276 9.037 14.648 1.00 79.38 186 ASN A O 1
ATOM 1477 N N . LYS A 1 187 ? 3.586 7.701 12.868 1.00 77.31 187 LYS A N 1
ATOM 1478 C CA . LYS A 1 187 ? 2.511 6.757 13.220 1.00 77.31 187 LYS A CA 1
ATOM 1479 C C . LYS A 1 187 ? 2.771 6.072 14.561 1.00 77.31 187 LYS A C 1
ATOM 1481 O O . LYS A 1 187 ? 1.877 6.023 15.401 1.00 77.31 187 LYS A O 1
ATOM 1486 N N . PHE A 1 188 ? 4.001 5.611 14.796 1.00 80.38 188 PHE A N 1
ATOM 1487 C CA . PHE A 1 188 ? 4.388 5.033 16.085 1.00 80.38 188 PHE A CA 1
ATOM 1488 C C . PHE A 1 188 ? 4.359 6.065 17.214 1.00 80.38 188 PHE A C 1
ATOM 1490 O O . PHE A 1 188 ? 3.920 5.744 18.314 1.00 80.38 188 PHE A O 1
ATOM 1497 N N . ALA A 1 189 ? 4.789 7.304 16.960 1.00 84.31 189 ALA A N 1
ATOM 1498 C CA . ALA A 1 189 ? 4.719 8.370 17.957 1.00 84.31 189 ALA A CA 1
ATOM 1499 C C . ALA A 1 189 ? 3.271 8.696 18.355 1.00 84.31 189 ALA A C 1
ATOM 1501 O O . ALA A 1 189 ? 2.989 8.844 19.541 1.00 84.31 189 ALA A O 1
ATOM 1502 N N . MET A 1 190 ? 2.356 8.753 17.384 1.00 80.12 190 MET A N 1
ATOM 1503 C CA . MET A 1 190 ? 0.931 8.955 17.641 1.00 80.12 190 MET A CA 1
ATOM 1504 C C . MET A 1 190 ? 0.343 7.802 18.460 1.00 80.12 190 MET A C 1
ATOM 1506 O O . MET A 1 190 ? -0.323 8.054 19.457 1.00 80.12 190 MET A O 1
ATOM 1510 N N . LEU A 1 191 ? 0.648 6.551 18.098 1.00 83.00 191 LEU A N 1
ATOM 1511 C CA . LEU A 1 191 ? 0.167 5.383 18.837 1.00 83.00 191 LEU A CA 1
ATOM 1512 C C . LEU A 1 191 ? 0.677 5.357 20.284 1.00 83.00 191 LEU A C 1
ATOM 1514 O O . LEU A 1 191 ? -0.110 5.104 21.190 1.00 83.00 191 LEU A O 1
ATOM 1518 N N . ARG A 1 192 ? 1.963 5.660 20.519 1.00 83.50 192 ARG A N 1
ATOM 1519 C CA . ARG A 1 192 ? 2.511 5.773 21.883 1.00 83.50 192 ARG A CA 1
ATOM 1520 C C . ARG A 1 192 ? 1.765 6.821 22.701 1.00 83.50 192 ARG A C 1
ATOM 1522 O O . ARG A 1 192 ? 1.336 6.519 23.805 1.00 83.50 192 ARG A O 1
ATOM 1529 N N . LYS A 1 193 ? 1.540 8.006 22.127 1.00 88.06 193 LYS A N 1
ATOM 1530 C CA . LYS A 1 193 ? 0.815 9.092 22.798 1.00 88.06 193 LYS A CA 1
ATOM 1531 C C . LYS A 1 193 ? -0.625 8.702 23.155 1.00 88.06 193 LYS A C 1
ATOM 1533 O O . LYS A 1 193 ? -1.125 9.094 24.204 1.00 88.06 193 LYS A O 1
ATOM 1538 N N . GLU A 1 194 ? -1.317 7.974 22.282 1.00 80.69 194 GLU A N 1
ATOM 1539 C CA . GLU A 1 194 ? -2.672 7.484 22.570 1.00 80.69 194 GLU A CA 1
ATOM 1540 C C . GLU A 1 194 ? -2.666 6.406 23.663 1.00 80.69 194 GLU A C 1
ATOM 1542 O O . GLU A 1 194 ? -3.504 6.441 24.561 1.00 80.69 194 GLU A O 1
ATOM 1547 N N . LEU A 1 195 ? -1.694 5.488 23.640 1.00 84.69 195 LEU A N 1
ATOM 1548 C CA . LEU A 1 195 ? -1.540 4.468 24.682 1.00 84.69 195 LEU A CA 1
ATOM 1549 C C . LEU A 1 195 ? -1.221 5.083 26.051 1.00 84.69 195 LEU A C 1
ATOM 1551 O O . LEU A 1 195 ? -1.842 4.692 27.034 1.00 84.69 195 LEU A O 1
ATOM 1555 N N . GLU A 1 196 ? -0.334 6.079 26.107 1.00 89.56 196 GLU A N 1
ATOM 1556 C CA . GLU A 1 196 ? -0.032 6.846 27.325 1.00 89.56 196 GLU A CA 1
ATOM 1557 C C . GLU A 1 196 ? -1.292 7.539 27.873 1.00 89.56 196 GLU A C 1
ATOM 1559 O O . GLU A 1 196 ? -1.607 7.430 29.054 1.00 89.56 196 GLU A O 1
ATOM 1564 N N . GLN A 1 197 ? -2.097 8.171 27.011 1.00 87.06 197 GLN A N 1
ATOM 1565 C CA . GLN A 1 197 ? -3.360 8.786 27.437 1.00 87.06 197 GLN A CA 1
ATOM 1566 C C . GLN A 1 197 ? -4.371 7.769 27.983 1.00 87.06 197 GLN A C 1
ATOM 1568 O O . GLN A 1 197 ? -5.124 8.082 28.908 1.00 87.06 197 GLN A O 1
ATOM 1573 N N . VAL A 1 198 ? -4.452 6.577 27.384 1.00 84.50 198 VAL A N 1
ATOM 1574 C CA . VAL A 1 198 ? -5.321 5.502 27.881 1.00 84.50 198 VAL A CA 1
ATOM 1575 C C . VAL A 1 198 ? -4.813 5.000 29.229 1.00 84.50 198 VAL A C 1
ATOM 1577 O O . VAL A 1 198 ? -5.620 4.848 30.144 1.00 84.50 198 VAL A O 1
ATOM 1580 N N . GLN A 1 199 ? -3.501 4.815 29.381 1.00 88.25 199 GLN A N 1
ATOM 1581 C CA . GLN A 1 199 ? -2.873 4.438 30.646 1.00 88.25 199 GLN A CA 1
ATOM 1582 C C . GLN A 1 199 ? -3.218 5.438 31.760 1.00 88.25 199 GLN A C 1
ATOM 1584 O O . GLN A 1 199 ? -3.754 5.033 32.790 1.00 88.25 199 GLN A O 1
ATOM 1589 N N . ASP A 1 200 ? -3.032 6.739 31.524 1.00 90.81 200 ASP A N 1
ATOM 1590 C CA . ASP A 1 200 ? -3.350 7.790 32.501 1.00 90.81 200 ASP A CA 1
ATOM 1591 C C . ASP A 1 200 ? -4.837 7.836 32.873 1.00 90.81 200 ASP A C 1
ATOM 1593 O O . ASP A 1 200 ? -5.205 8.229 33.981 1.00 90.81 200 ASP A O 1
ATOM 1597 N N . LYS A 1 201 ? -5.732 7.493 31.940 1.00 87.44 201 LYS A N 1
ATOM 1598 C CA . LYS A 1 201 ? -7.174 7.409 32.223 1.00 87.44 201 LYS A CA 1
ATOM 1599 C C . LYS A 1 201 ? -7.506 6.199 33.089 1.00 87.44 201 LYS A C 1
ATOM 1601 O O . LYS A 1 201 ? -8.332 6.325 33.986 1.00 87.44 201 LYS A O 1
ATOM 1606 N N . VAL A 1 202 ? -6.884 5.050 32.821 1.00 86.44 202 VAL A N 1
ATOM 1607 C CA . VAL A 1 202 ? -7.100 3.818 33.591 1.00 86.44 202 VAL A CA 1
ATOM 1608 C C . VAL A 1 202 ? -6.588 3.979 35.019 1.00 86.44 202 VAL A C 1
ATOM 1610 O O . VAL A 1 202 ? -7.320 3.654 35.946 1.00 86.44 202 VAL A O 1
ATOM 1613 N N . LEU A 1 203 ? -5.388 4.535 35.206 1.00 88.62 203 LEU A N 1
ATOM 1614 C CA . LEU A 1 203 ? -4.821 4.756 36.541 1.00 88.62 203 LEU A CA 1
ATOM 1615 C C . LEU A 1 203 ? -5.686 5.709 37.372 1.00 88.62 203 LEU A C 1
ATOM 1617 O O . LEU A 1 203 ? -6.110 5.343 38.462 1.00 88.62 203 LEU A O 1
ATOM 1621 N N . ARG A 1 204 ? -6.070 6.863 36.808 1.00 90.62 204 ARG A N 1
ATOM 1622 C CA . ARG A 1 204 ? -6.980 7.802 37.487 1.00 90.62 204 ARG A CA 1
ATOM 1623 C C . ARG A 1 204 ? -8.342 7.193 37.810 1.00 90.62 204 ARG A C 1
ATOM 1625 O O . ARG A 1 204 ? -8.961 7.559 38.799 1.00 90.62 204 ARG A O 1
ATOM 1632 N N . TYR A 1 205 ? -8.847 6.299 36.959 1.00 87.44 205 TYR A N 1
ATOM 1633 C CA . TYR A 1 205 ? -10.102 5.605 37.231 1.00 87.44 205 TYR A CA 1
ATOM 1634 C C . TYR A 1 205 ? -9.986 4.684 38.453 1.00 87.44 205 TYR A C 1
ATOM 1636 O O . TYR A 1 205 ? -10.878 4.690 39.296 1.00 87.44 205 TYR A O 1
ATOM 1644 N N . ILE A 1 206 ? -8.886 3.932 38.553 1.00 86.00 206 ILE A N 1
ATOM 1645 C CA . ILE A 1 206 ? -8.613 3.042 39.687 1.00 86.00 206 ILE A CA 1
ATOM 1646 C C . ILE A 1 206 ? -8.476 3.854 40.978 1.00 86.00 206 ILE A C 1
ATOM 1648 O O . ILE A 1 206 ? -9.169 3.546 41.941 1.00 86.00 206 ILE A O 1
ATOM 1652 N N . GLU A 1 207 ? -7.670 4.921 40.964 1.00 88.88 207 GLU A N 1
ATOM 1653 C CA . GLU A 1 207 ? -7.481 5.816 42.119 1.00 88.88 207 GLU A CA 1
ATOM 1654 C C . GLU A 1 207 ? -8.816 6.399 42.616 1.00 88.88 207 GLU A C 1
ATOM 1656 O O . GLU A 1 207 ? -9.087 6.407 43.814 1.00 88.88 207 GLU A O 1
ATOM 1661 N N . ASN A 1 208 ? -9.694 6.833 41.704 1.00 88.06 208 ASN A N 1
ATOM 1662 C CA . ASN A 1 208 ? -10.995 7.394 42.077 1.00 88.06 208 ASN A CA 1
ATOM 1663 C C . ASN A 1 208 ? -11.962 6.351 42.670 1.00 88.06 208 ASN A C 1
ATOM 1665 O O . ASN A 1 208 ? -12.691 6.668 43.608 1.00 88.06 208 ASN A O 1
ATOM 1669 N N . GLU A 1 209 ? -12.025 5.130 42.119 1.00 84.81 209 GLU A N 1
ATOM 1670 C CA . GLU A 1 209 ? -12.894 4.074 42.674 1.00 84.81 209 GLU A CA 1
ATOM 1671 C C . GLU A 1 209 ? -12.372 3.583 44.030 1.00 84.81 209 GLU A C 1
ATOM 1673 O O . GLU A 1 209 ? -13.177 3.324 44.924 1.00 84.81 209 GLU A O 1
ATOM 1678 N N . GLU A 1 210 ? -11.048 3.494 44.199 1.00 85.38 210 GLU A N 1
ATOM 1679 C CA . GLU A 1 210 ? -10.413 3.213 45.489 1.00 85.38 210 GLU A CA 1
ATOM 1680 C C . GLU A 1 210 ? -10.796 4.279 46.517 1.00 85.38 210 GLU A C 1
ATOM 1682 O O . GLU A 1 210 ? -11.338 3.945 47.571 1.00 85.38 210 GLU A O 1
ATOM 1687 N N . GLN A 1 211 ? -10.595 5.560 46.190 1.00 88.06 211 GLN A N 1
ATOM 1688 C CA . GLN A 1 211 ? -10.911 6.662 47.094 1.00 88.06 211 GLN A CA 1
ATOM 1689 C C . GLN A 1 211 ? -12.392 6.661 47.502 1.00 88.06 211 GLN A C 1
ATOM 1691 O O . GLN A 1 211 ? -12.706 6.795 48.683 1.00 88.06 211 GLN A O 1
ATOM 1696 N N . LEU A 1 212 ? -13.307 6.437 46.553 1.00 87.25 212 LEU A N 1
ATOM 1697 C CA . LEU A 1 212 ? -14.740 6.361 46.843 1.00 87.25 212 LEU A CA 1
ATOM 1698 C C . LEU A 1 212 ? -15.083 5.191 47.781 1.00 87.25 212 LEU A C 1
ATOM 1700 O O . LEU A 1 212 ? -15.930 5.336 48.663 1.00 87.25 212 LEU A O 1
ATOM 1704 N N . ALA A 1 213 ? -14.454 4.028 47.593 1.00 84.88 213 ALA A N 1
ATOM 1705 C CA . ALA A 1 213 ? -14.673 2.871 48.456 1.00 84.88 213 ALA A CA 1
ATOM 1706 C C . ALA A 1 213 ? -14.130 3.099 49.874 1.00 84.88 213 ALA A C 1
ATOM 1708 O O . ALA A 1 213 ? -14.792 2.721 50.842 1.00 84.88 213 ALA A O 1
ATOM 1709 N N . VAL A 1 214 ? -12.972 3.757 49.998 1.00 85.69 214 VAL A N 1
ATOM 1710 C CA . VAL A 1 214 ? -12.393 4.149 51.291 1.00 85.69 214 VAL A CA 1
ATOM 1711 C C . VAL A 1 214 ? -13.310 5.135 52.016 1.00 85.69 214 VAL A C 1
ATOM 1713 O O . VAL A 1 214 ? -13.685 4.877 53.154 1.00 85.69 214 VAL A O 1
ATOM 1716 N N . GLU A 1 215 ? -13.783 6.190 51.346 1.00 88.38 215 GLU A N 1
ATOM 1717 C CA . GLU A 1 215 ? -14.705 7.171 51.944 1.00 88.38 215 GLU A CA 1
ATOM 1718 C C . GLU A 1 215 ? -16.018 6.524 52.430 1.00 88.38 215 GLU A C 1
ATOM 1720 O O . GLU A 1 215 ? -16.553 6.868 53.490 1.00 88.38 215 GLU A O 1
ATOM 1725 N N . GLN A 1 216 ? -16.545 5.547 51.683 1.00 87.06 216 GLN A N 1
ATOM 1726 C CA . GLN A 1 216 ? -17.720 4.776 52.103 1.00 87.06 216 GLN A CA 1
ATOM 1727 C C . GLN A 1 216 ? -17.434 3.897 53.327 1.00 87.06 216 GLN A C 1
ATOM 1729 O O . GLN A 1 216 ? -18.284 3.802 54.219 1.00 87.06 216 GLN A O 1
ATOM 1734 N N . ALA A 1 217 ? -16.261 3.262 53.378 1.00 85.81 217 ALA A N 1
ATOM 1735 C CA . ALA A 1 217 ? -15.838 2.438 54.504 1.00 85.81 217 ALA A CA 1
ATOM 1736 C C . ALA A 1 217 ? -15.635 3.275 55.773 1.00 85.81 217 ALA A C 1
ATOM 1738 O O . ALA A 1 217 ? -16.170 2.902 56.817 1.00 85.81 217 ALA A O 1
ATOM 1739 N N . ASP A 1 218 ? -14.973 4.428 55.671 1.00 88.25 218 ASP A N 1
ATOM 1740 C CA . ASP A 1 218 ? -14.768 5.356 56.788 1.00 88.25 218 ASP A CA 1
ATOM 1741 C C . ASP A 1 218 ? -16.110 5.848 57.349 1.00 88.25 218 ASP A C 1
ATOM 1743 O O . ASP A 1 218 ? -16.351 5.796 58.556 1.00 88.25 218 ASP A O 1
ATOM 1747 N N . SER A 1 219 ? -17.056 6.222 56.478 1.00 87.81 219 SER A N 1
ATOM 1748 C CA . SER A 1 219 ? -18.400 6.632 56.908 1.00 87.81 219 SER A CA 1
ATOM 1749 C C . SER A 1 219 ? -19.167 5.512 57.626 1.00 87.81 219 SER A C 1
ATOM 1751 O O . SER A 1 219 ? -19.905 5.767 58.586 1.00 87.81 219 SER A O 1
ATOM 1753 N N . ALA A 1 220 ? -19.026 4.265 57.166 1.00 87.44 220 ALA A N 1
ATOM 1754 C CA . ALA A 1 220 ? -19.632 3.107 57.818 1.00 87.44 220 ALA A CA 1
ATOM 1755 C C . ALA A 1 220 ? -18.966 2.807 59.170 1.00 87.44 220 ALA A C 1
ATOM 1757 O O . ALA A 1 220 ? -19.668 2.515 60.144 1.00 87.44 220 ALA A O 1
ATOM 1758 N N . LEU A 1 221 ? -17.639 2.930 59.241 1.00 88.38 221 LEU A N 1
ATOM 1759 C CA . LEU A 1 221 ? -16.848 2.728 60.448 1.00 88.38 221 LEU A CA 1
ATOM 1760 C C . LEU A 1 221 ? -17.232 3.740 61.532 1.00 88.38 221 LEU A C 1
ATOM 1762 O O . LEU A 1 221 ? -17.608 3.324 62.625 1.00 88.38 221 LEU A O 1
ATOM 1766 N N . GLU A 1 222 ? -17.303 5.035 61.212 1.00 89.62 222 GLU A N 1
ATOM 1767 C CA . GLU A 1 222 ? -17.735 6.059 62.172 1.00 89.62 222 GLU A CA 1
ATOM 1768 C C . GLU A 1 222 ? -19.141 5.794 62.740 1.00 89.62 222 GLU A C 1
ATOM 1770 O O . GLU A 1 222 ? -19.409 6.032 63.922 1.00 89.62 222 GLU A O 1
ATOM 1775 N N . LYS A 1 223 ? -20.078 5.326 61.900 1.00 87.69 223 LYS A N 1
ATOM 1776 C CA . LYS A 1 223 ? -21.441 4.982 62.342 1.00 87.69 223 LYS A CA 1
ATOM 1777 C C . LYS A 1 223 ? -21.429 3.798 63.310 1.00 87.69 223 LYS A C 1
ATOM 1779 O O . LYS A 1 223 ? -22.180 3.807 64.287 1.00 87.69 223 LYS A O 1
ATOM 1784 N N . LEU A 1 224 ? -20.597 2.791 63.045 1.00 86.38 224 LEU A N 1
ATOM 1785 C CA . LEU A 1 224 ? -20.446 1.615 63.903 1.00 86.38 224 LEU A CA 1
ATOM 1786 C C . LEU A 1 224 ? -19.756 1.957 65.227 1.00 86.38 224 LEU A C 1
ATOM 1788 O O . LEU A 1 224 ? -20.210 1.496 66.273 1.00 86.38 224 LEU A O 1
ATOM 1792 N N . GLU A 1 225 ? -18.722 2.798 65.206 1.00 89.94 225 GLU A N 1
ATOM 1793 C CA . GLU A 1 225 ? -18.034 3.271 66.411 1.00 89.94 225 GLU A CA 1
ATOM 1794 C C . GLU A 1 225 ? -18.971 4.070 67.322 1.00 89.94 225 GLU A C 1
ATOM 1796 O O . GLU A 1 225 ? -19.068 3.767 68.514 1.00 89.94 225 GLU A O 1
ATOM 1801 N N . ARG A 1 226 ? -19.742 5.016 66.760 1.00 87.12 226 ARG A N 1
ATOM 1802 C CA . ARG A 1 226 ? -20.773 5.762 67.505 1.00 87.12 226 ARG A CA 1
ATOM 1803 C C . ARG A 1 226 ? -21.790 4.827 68.152 1.00 87.12 226 ARG A C 1
ATOM 1805 O O . ARG A 1 226 ? -22.032 4.909 69.351 1.00 87.12 226 ARG A O 1
ATOM 1812 N N . ARG A 1 227 ? -22.309 3.862 67.390 1.00 84.81 227 ARG A N 1
ATOM 1813 C CA . ARG A 1 227 ? -23.243 2.855 67.911 1.00 84.81 227 ARG A CA 1
ATOM 1814 C C . ARG A 1 227 ? -22.623 2.015 69.032 1.00 84.81 227 ARG A C 1
ATOM 1816 O O . ARG A 1 227 ? -23.306 1.698 70.002 1.00 84.81 227 ARG A O 1
ATOM 1823 N N . SER A 1 228 ? -21.358 1.622 68.901 1.00 86.44 228 SER A N 1
ATOM 1824 C CA . SER A 1 228 ? -20.652 0.859 69.934 1.00 86.44 228 SER A CA 1
ATOM 1825 C C . SER A 1 228 ? -20.527 1.658 71.233 1.00 86.44 228 SER A C 1
ATOM 1827 O O . SER A 1 228 ? -20.717 1.096 72.316 1.00 86.44 228 SER A O 1
ATOM 1829 N N . ALA A 1 229 ? -20.251 2.962 71.139 1.00 89.25 229 ALA A N 1
ATOM 1830 C CA . ALA A 1 229 ? -20.214 3.858 72.290 1.00 89.25 229 ALA A CA 1
ATOM 1831 C C . ALA A 1 229 ? -21.596 3.978 72.958 1.00 89.25 229 ALA A C 1
ATOM 1833 O O . ALA A 1 229 ? -21.699 3.739 74.162 1.00 89.25 229 ALA A O 1
AT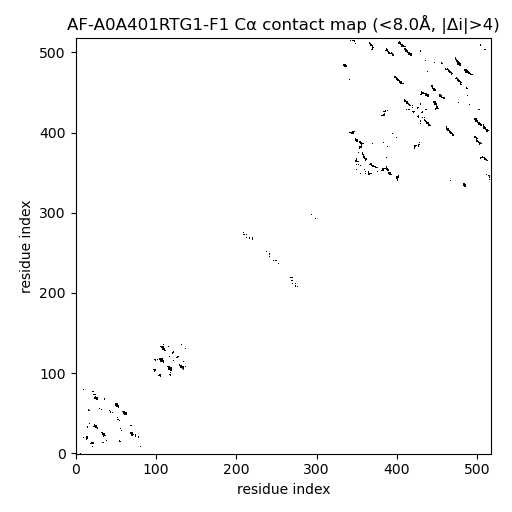OM 1834 N N . ASP A 1 230 ? -22.656 4.222 72.178 1.00 85.12 230 ASP A N 1
ATOM 1835 C CA . ASP A 1 230 ? -24.035 4.327 72.680 1.00 85.12 230 ASP A CA 1
ATOM 1836 C C . ASP A 1 230 ? -24.478 3.040 73.402 1.00 85.12 230 ASP A C 1
ATOM 1838 O O . ASP A 1 230 ? -25.023 3.074 74.508 1.00 85.12 230 ASP A O 1
ATOM 1842 N N . LEU A 1 231 ? -24.203 1.872 72.805 1.00 84.62 231 LEU A N 1
ATOM 1843 C CA . LEU A 1 231 ? -24.515 0.570 73.404 1.00 84.62 231 LEU A CA 1
ATOM 1844 C C . LEU A 1 231 ? -23.729 0.327 74.696 1.00 84.62 231 LEU A C 1
ATOM 1846 O O . LEU A 1 231 ? -24.275 -0.222 75.656 1.00 84.62 231 LEU A O 1
ATOM 1850 N N . SER A 1 232 ? -22.465 0.747 74.736 1.00 87.81 232 SER A N 1
ATOM 1851 C CA . SER A 1 232 ? -21.630 0.630 75.934 1.00 87.81 232 SER A CA 1
ATOM 1852 C C . SER A 1 232 ? -22.163 1.505 77.070 1.00 87.81 232 SER A C 1
ATOM 1854 O O . SER A 1 232 ? -22.249 1.036 78.206 1.00 87.81 232 SER A O 1
ATOM 1856 N N . GLU A 1 233 ? -22.586 2.738 76.772 1.00 87.88 233 GLU A N 1
ATOM 1857 C CA . GLU A 1 233 ? -23.185 3.651 77.753 1.00 87.88 233 GLU A CA 1
ATOM 1858 C C . GLU A 1 233 ? -24.482 3.073 78.335 1.00 87.88 233 GLU A C 1
ATOM 1860 O O . GLU A 1 233 ? -24.675 3.050 79.553 1.00 87.88 233 GLU A O 1
ATOM 1865 N N . ILE A 1 234 ? -25.352 2.539 77.479 1.00 84.06 234 ILE A N 1
ATOM 1866 C CA . ILE A 1 234 ? -26.637 1.962 77.894 1.00 84.06 234 ILE A CA 1
ATOM 1867 C C . ILE A 1 234 ? -26.441 0.676 78.685 1.00 84.06 234 ILE A C 1
ATOM 1869 O O . ILE A 1 234 ? -27.124 0.469 79.686 1.00 84.06 234 ILE A O 1
ATOM 1873 N N . SER A 1 235 ? -25.474 -0.160 78.306 1.00 84.50 235 SER A N 1
ATOM 1874 C CA . SER A 1 235 ? -25.087 -1.326 79.102 1.00 84.50 235 SER A CA 1
ATOM 1875 C C . SER A 1 235 ? -24.660 -0.914 80.515 1.00 84.50 235 SER A C 1
ATOM 1877 O O . SER A 1 235 ? -25.064 -1.532 81.500 1.00 84.50 235 SER A O 1
ATOM 1879 N N . LEU A 1 236 ? -23.878 0.161 80.643 1.00 86.69 236 LEU A N 1
ATOM 1880 C CA . LEU A 1 236 ? -23.426 0.678 81.935 1.00 86.69 236 LEU A CA 1
ATOM 1881 C C . LEU A 1 236 ? -24.593 1.219 82.776 1.00 86.69 236 LEU A C 1
ATOM 1883 O O . LEU A 1 236 ? -24.685 0.914 83.970 1.00 86.69 236 LEU A O 1
ATOM 1887 N N . LYS A 1 237 ? -25.519 1.958 82.150 1.00 83.38 237 LYS A N 1
ATOM 1888 C CA . LYS A 1 237 ? -26.766 2.421 82.784 1.00 83.38 237 LYS A CA 1
ATOM 1889 C C . LYS A 1 237 ? -27.618 1.244 83.258 1.00 83.38 237 LYS A C 1
ATOM 1891 O O . LYS A 1 237 ? -27.991 1.224 84.426 1.00 83.38 237 LYS A O 1
ATOM 1896 N N . LEU A 1 238 ? -27.820 0.224 82.419 1.00 80.81 238 LEU A N 1
ATOM 1897 C CA . LEU A 1 238 ? -28.573 -0.991 82.753 1.00 80.81 238 LEU A CA 1
ATOM 1898 C C . LEU A 1 238 ? -28.005 -1.673 84.004 1.00 80.81 238 LEU A C 1
ATOM 1900 O O . LEU A 1 238 ? -28.739 -1.945 84.953 1.00 80.81 238 LEU A O 1
ATOM 1904 N N . VAL A 1 239 ? -26.690 -1.924 84.035 1.00 83.75 239 VAL A N 1
ATOM 1905 C CA . VAL A 1 239 ? -26.033 -2.555 85.193 1.00 83.75 239 VAL A CA 1
ATOM 1906 C C . VAL A 1 239 ? -26.171 -1.700 86.455 1.00 83.75 239 VAL A C 1
ATOM 1908 O O . VAL A 1 239 ? -26.292 -2.244 87.552 1.00 83.75 239 VAL A O 1
ATOM 1911 N N . THR A 1 240 ? -26.156 -0.375 86.323 1.00 83.44 240 THR A N 1
ATOM 1912 C CA . THR A 1 240 ? -26.301 0.545 87.459 1.00 83.44 240 THR A CA 1
ATOM 1913 C C . THR A 1 240 ? -27.732 0.548 87.997 1.00 83.44 240 THR A C 1
ATOM 1915 O O . THR A 1 240 ? -27.921 0.397 89.201 1.00 83.44 240 THR A O 1
ATOM 1918 N N . THR A 1 241 ? -28.736 0.624 87.121 1.00 80.62 241 THR A N 1
ATOM 1919 C CA . THR A 1 241 ? -30.160 0.568 87.486 1.00 80.62 241 THR A CA 1
ATOM 1920 C C . THR A 1 241 ? -30.551 -0.774 88.100 1.00 80.62 241 THR A C 1
ATOM 1922 O O . THR A 1 241 ? -31.338 -0.815 89.033 1.00 80.62 241 THR A O 1
ATOM 1925 N N . LEU A 1 242 ? -29.969 -1.887 87.642 1.00 77.25 242 LEU A N 1
ATOM 1926 C CA . LEU A 1 242 ? -30.199 -3.201 88.258 1.00 77.25 242 LEU A CA 1
ATOM 1927 C C . LEU A 1 242 ? -29.606 -3.322 89.672 1.00 77.25 242 LEU A C 1
ATOM 1929 O O . LEU A 1 242 ? -30.013 -4.199 90.430 1.00 77.25 242 LEU A O 1
ATOM 1933 N N . LYS A 1 243 ? -28.633 -2.473 90.029 1.00 79.62 243 LYS A N 1
ATOM 1934 C CA . LYS A 1 243 ? -28.038 -2.429 91.374 1.00 79.62 243 LYS A CA 1
ATOM 1935 C C . LYS A 1 243 ? -28.793 -1.501 92.328 1.00 79.62 243 LYS A C 1
ATOM 1937 O O . LYS A 1 243 ? -28.686 -1.690 93.539 1.00 79.62 243 LYS A O 1
ATOM 1942 N N . SER A 1 244 ? -29.523 -0.502 91.829 1.00 69.62 244 SER A N 1
ATOM 1943 C CA . SER A 1 244 ? -30.415 0.313 92.654 1.00 69.62 244 SER A CA 1
ATOM 1944 C C . SER A 1 244 ? -31.733 -0.444 92.856 1.00 69.62 244 SER A C 1
ATOM 1946 O O . SER A 1 244 ? -32.420 -0.786 91.906 1.00 69.62 244 SER A O 1
ATOM 1948 N N . ASN A 1 245 ? -32.127 -0.715 94.103 1.00 65.00 245 ASN A N 1
ATOM 1949 C CA . ASN A 1 245 ? -33.389 -1.404 94.435 1.00 65.00 245 ASN A CA 1
ATOM 1950 C C . ASN A 1 245 ? -34.658 -0.550 94.150 1.00 65.00 245 ASN A C 1
ATOM 1952 O O . ASN A 1 245 ? -35.677 -0.703 94.824 1.00 65.00 245 ASN A O 1
ATOM 1956 N N . ASP A 1 246 ? -34.611 0.374 93.186 1.00 77.88 246 ASP A N 1
ATOM 1957 C CA . ASP A 1 246 ? -35.722 1.246 92.806 1.00 77.88 246 ASP A CA 1
ATOM 1958 C C . ASP A 1 246 ? -36.589 0.570 91.732 1.00 77.88 246 ASP A C 1
ATOM 1960 O O . ASP A 1 246 ? -36.241 0.495 90.550 1.00 77.88 246 ASP A O 1
ATOM 1964 N N . SER A 1 247 ? -37.751 0.074 92.159 1.00 76.75 247 SER A N 1
ATOM 1965 C CA . SER A 1 247 ? -38.684 -0.664 91.301 1.00 76.75 247 SER A CA 1
ATOM 1966 C C . SER A 1 247 ? -39.242 0.177 90.144 1.00 76.75 247 SER A C 1
ATOM 1968 O O . SER A 1 247 ? -39.598 -0.389 89.113 1.00 76.75 247 SER A O 1
ATOM 1970 N N . LEU A 1 248 ? -39.307 1.509 90.276 1.00 73.81 248 LEU A N 1
ATOM 1971 C CA . LEU A 1 248 ? -39.826 2.384 89.218 1.00 73.81 248 LEU A CA 1
ATOM 1972 C C . LEU A 1 248 ? -38.795 2.609 88.104 1.00 73.81 248 LEU A C 1
ATOM 1974 O O . LEU A 1 248 ? -39.166 2.581 86.930 1.00 73.81 248 LEU A O 1
ATOM 1978 N N . GLN A 1 249 ? -37.510 2.753 88.443 1.00 71.00 249 GLN A N 1
ATOM 1979 C CA . GLN A 1 249 ? -36.438 2.897 87.447 1.00 71.00 249 GLN A CA 1
ATOM 1980 C C . GLN A 1 249 ? -36.258 1.630 86.601 1.00 71.00 249 GLN A C 1
ATOM 1982 O O . GLN A 1 249 ? -36.074 1.713 85.387 1.00 71.00 249 GLN A O 1
ATOM 1987 N N . ILE A 1 250 ? -36.373 0.452 87.221 1.00 73.25 250 ILE A N 1
ATOM 1988 C CA . ILE A 1 250 ? -36.262 -0.842 86.529 1.00 73.25 250 ILE A CA 1
ATOM 1989 C C . ILE A 1 250 ? -37.386 -1.017 85.494 1.00 73.25 250 ILE A C 1
ATOM 1991 O O . ILE A 1 250 ? -37.144 -1.504 84.390 1.00 73.25 250 ILE A O 1
ATOM 1995 N N . LEU A 1 251 ? -38.612 -0.591 85.819 1.00 72.25 251 LEU A N 1
ATOM 1996 C CA . LEU A 1 251 ? -39.770 -0.717 84.928 1.00 72.25 251 LEU A CA 1
ATOM 1997 C C . LEU A 1 251 ? -39.759 0.284 83.756 1.00 72.25 251 LEU A C 1
ATOM 1999 O O . LEU A 1 251 ? -40.406 0.024 82.743 1.00 72.25 251 LEU A O 1
ATOM 2003 N N . GLN A 1 252 ? -39.035 1.406 83.861 1.00 69.94 252 GLN A N 1
ATOM 2004 C CA . GLN A 1 252 ? -38.984 2.460 82.830 1.00 69.94 252 GLN A CA 1
ATOM 2005 C C . GLN A 1 252 ? -37.860 2.283 81.789 1.00 69.94 252 GLN A C 1
ATOM 2007 O O . GLN A 1 252 ? -37.962 2.816 80.685 1.00 69.94 252 GLN A O 1
ATOM 2012 N N . PHE A 1 253 ? -36.837 1.473 82.078 1.00 70.69 253 PHE A N 1
ATOM 2013 C CA . PHE A 1 253 ? -35.695 1.204 81.185 1.00 70.69 253 PHE A CA 1
ATOM 2014 C C . PHE A 1 253 ? -36.014 0.647 79.764 1.00 70.69 253 PHE A C 1
ATOM 2016 O O . PHE A 1 253 ? -35.265 0.944 78.830 1.00 70.69 253 PHE A O 1
ATOM 2023 N N . PRO A 1 254 ? -37.097 -0.128 79.510 1.00 64.50 254 PRO A N 1
ATOM 2024 C CA . PRO A 1 254 ? -37.338 -0.757 78.201 1.00 64.50 254 PRO A CA 1
ATOM 2025 C C . PRO A 1 254 ? -37.499 0.201 77.006 1.00 64.50 254 PRO A C 1
ATOM 2027 O O . PRO A 1 254 ? -37.319 -0.219 75.862 1.00 64.50 254 PRO A O 1
ATOM 2030 N N . GLN A 1 255 ? -37.846 1.474 77.234 1.00 64.88 255 GLN A N 1
ATOM 2031 C CA . GLN A 1 255 ? -38.108 2.434 76.152 1.00 64.88 255 GLN A CA 1
ATOM 2032 C C . GLN A 1 255 ? -36.834 2.874 75.409 1.00 64.88 255 GLN A C 1
ATOM 2034 O O . GLN A 1 255 ? -36.890 3.084 74.198 1.00 64.88 255 GLN A O 1
ATOM 2039 N N . GLU A 1 256 ? -35.682 2.935 76.084 1.00 64.44 256 GLU A N 1
ATOM 2040 C CA . GLU A 1 256 ? -34.407 3.364 75.482 1.00 64.44 256 GLU A CA 1
ATOM 2041 C C . GLU A 1 256 ? -33.809 2.294 74.548 1.00 64.44 256 GLU A C 1
ATOM 2043 O O . GLU A 1 256 ? -33.213 2.611 73.515 1.00 64.44 256 GLU A O 1
ATOM 2048 N N . ILE A 1 257 ? -34.041 1.009 74.848 1.00 66.12 257 ILE A N 1
ATOM 2049 C CA . ILE A 1 257 ? -33.551 -0.130 74.050 1.00 66.12 257 ILE A CA 1
ATOM 2050 C C . ILE A 1 257 ? -34.227 -0.175 72.668 1.00 66.12 257 ILE A C 1
ATOM 2052 O O . ILE A 1 257 ? -33.588 -0.479 71.657 1.00 66.12 257 ILE A O 1
ATOM 2056 N N . HIS A 1 258 ? -35.518 0.162 72.594 1.00 64.62 258 HIS A N 1
ATOM 2057 C CA . HIS A 1 258 ? -36.274 0.098 71.343 1.00 64.62 258 HIS A CA 1
ATOM 2058 C C . HIS A 1 258 ? -35.817 1.123 70.293 1.00 64.62 258 HIS A C 1
ATOM 2060 O O . HIS A 1 258 ? -35.859 0.815 69.099 1.00 64.62 258 HIS A O 1
ATOM 2066 N N . SER A 1 259 ? -35.325 2.297 70.704 1.00 64.06 259 SER A N 1
ATOM 2067 C CA . SER A 1 259 ? -34.781 3.306 69.784 1.00 64.06 259 SER A CA 1
ATOM 2068 C C . SER A 1 259 ? -33.500 2.864 69.063 1.00 64.06 259 SER A C 1
ATOM 2070 O O . SER A 1 259 ? -33.318 3.227 67.904 1.00 64.06 259 SER A O 1
ATOM 2072 N N . LEU A 1 260 ? -32.648 2.037 69.684 1.00 61.88 260 LEU A N 1
ATOM 2073 C CA . LEU A 1 260 ? -31.348 1.621 69.111 1.00 61.88 260 LEU A CA 1
ATOM 2074 C C . LEU A 1 260 ? -31.456 0.478 68.103 1.00 61.88 260 LEU A C 1
ATOM 2076 O O . LEU A 1 260 ? -30.636 0.342 67.188 1.00 61.88 260 LEU A O 1
ATOM 2080 N N . ASN A 1 261 ? -32.484 -0.358 68.262 1.00 63.59 261 ASN A N 1
ATOM 2081 C CA . ASN A 1 261 ? -32.768 -1.429 67.312 1.00 63.59 261 ASN A CA 1
ATOM 2082 C C . ASN A 1 261 ? -33.193 -0.862 65.950 1.00 63.59 261 ASN A C 1
ATOM 2084 O O . ASN A 1 261 ? -32.913 -1.473 64.921 1.00 63.59 261 ASN A O 1
ATOM 2088 N N . LYS A 1 262 ? -33.787 0.339 65.922 1.00 62.44 262 LYS A N 1
ATOM 2089 C CA . LYS A 1 262 ? -34.157 1.032 64.681 1.00 62.44 262 LYS A CA 1
ATOM 2090 C C . LYS A 1 262 ? -32.929 1.522 63.902 1.00 62.44 262 LYS A C 1
ATOM 2092 O O . LYS A 1 262 ? -32.883 1.376 62.688 1.00 62.44 262 LYS A O 1
ATOM 2097 N N . THR A 1 263 ? -31.889 1.990 64.592 1.00 56.94 263 THR A N 1
ATOM 2098 C CA . THR A 1 263 ? -30.615 2.436 63.995 1.00 56.94 263 THR A CA 1
ATOM 2099 C C . THR A 1 263 ? -29.776 1.296 63.403 1.00 56.94 263 THR A C 1
ATOM 2101 O O . THR A 1 263 ? -28.784 1.555 62.729 1.00 56.94 263 THR A O 1
ATOM 2104 N N . GLN A 1 264 ? -30.132 0.027 63.646 1.00 59.03 264 GLN A N 1
ATOM 2105 C CA . GLN A 1 264 ? -29.414 -1.136 63.103 1.00 59.03 264 GLN A CA 1
ATOM 2106 C C . GLN A 1 264 ? -29.704 -1.388 61.623 1.00 59.03 264 GLN A C 1
ATOM 2108 O O . GLN A 1 264 ? -28.862 -1.946 60.927 1.00 59.03 264 GLN A O 1
ATOM 2113 N N . GLN A 1 265 ? -30.885 -0.997 61.147 1.00 57.19 265 GLN A N 1
ATOM 2114 C CA . GLN A 1 265 ? -31.327 -1.293 59.783 1.00 57.19 265 GLN A CA 1
ATOM 2115 C C . GLN A 1 265 ? -30.725 -0.355 58.722 1.00 57.19 265 GLN A C 1
ATOM 2117 O O . GLN A 1 265 ? -30.788 -0.687 57.543 1.00 57.19 265 GLN A O 1
ATOM 2122 N N . ASP A 1 266 ? -30.076 0.745 59.123 1.00 61.91 266 ASP A N 1
ATOM 2123 C CA . ASP A 1 266 ? -29.554 1.780 58.211 1.00 61.91 266 ASP A CA 1
ATOM 2124 C C . ASP A 1 266 ? -28.044 1.672 57.897 1.00 61.91 266 ASP A C 1
ATOM 2126 O O . ASP A 1 266 ? -27.503 2.491 57.146 1.00 61.91 266 ASP A O 1
ATOM 2130 N N . ILE A 1 267 ? -27.324 0.690 58.456 1.00 66.62 267 ILE A N 1
ATOM 2131 C CA . ILE A 1 267 ? -25.879 0.530 58.212 1.00 66.62 267 ILE A CA 1
ATOM 2132 C C . ILE A 1 267 ? -25.659 -0.430 57.038 1.00 66.62 267 ILE A C 1
ATOM 2134 O O . ILE A 1 267 ? -25.721 -1.648 57.191 1.00 66.62 267 ILE A O 1
ATOM 2138 N N . VAL A 1 268 ? -25.382 0.129 55.860 1.00 68.31 268 VAL A N 1
ATOM 2139 C CA . VAL A 1 268 ? -24.972 -0.624 54.666 1.00 68.31 268 VAL A CA 1
ATOM 2140 C C . VAL A 1 268 ? -23.447 -0.703 54.627 1.00 68.31 268 VAL A C 1
ATOM 2142 O O . VAL A 1 268 ? -22.776 0.327 54.656 1.00 68.31 268 VAL A O 1
ATOM 2145 N N . LEU A 1 269 ? -22.904 -1.921 54.565 1.00 69.88 269 LEU A N 1
ATOM 2146 C CA . LEU A 1 269 ? -21.467 -2.161 54.420 1.00 69.88 269 LEU A CA 1
ATOM 2147 C C . LEU A 1 269 ? -21.054 -2.065 52.942 1.00 69.88 269 LEU A C 1
ATOM 2149 O O . LEU A 1 269 ? -21.781 -2.578 52.083 1.00 69.88 269 LEU A O 1
ATOM 2153 N N . PRO A 1 270 ? -19.899 -1.452 52.628 1.00 65.88 270 PRO A N 1
ATOM 2154 C CA . PRO A 1 270 ? -19.376 -1.460 51.271 1.00 65.88 270 PRO A CA 1
ATOM 2155 C C . PRO A 1 270 ? -18.972 -2.886 50.849 1.00 65.88 270 PRO A C 1
ATOM 2157 O O . PRO A 1 270 ? -18.588 -3.705 51.693 1.00 65.88 270 PRO A O 1
ATOM 2160 N N . PRO A 1 271 ? -19.070 -3.216 49.550 1.00 66.00 271 PRO A N 1
ATOM 2161 C CA . PRO A 1 271 ? -18.646 -4.513 49.033 1.00 66.00 271 PRO A CA 1
ATOM 2162 C C . PRO A 1 271 ? -17.133 -4.720 49.208 1.00 66.00 271 PRO A C 1
ATOM 2164 O O . PRO A 1 271 ? -16.344 -3.815 48.958 1.00 66.00 271 PRO A O 1
ATOM 2167 N N . SER A 1 272 ? -16.733 -5.933 49.606 1.00 63.84 272 SER A N 1
ATOM 2168 C CA . SER A 1 272 ? -15.333 -6.292 49.896 1.00 63.84 272 SER A CA 1
ATOM 2169 C C . SER A 1 272 ? -14.443 -6.429 48.660 1.00 63.84 272 SER A C 1
ATOM 2171 O O . SER A 1 272 ? -13.227 -6.490 48.803 1.00 63.84 272 SER A O 1
ATOM 2173 N N . ASP A 1 273 ? -15.040 -6.502 47.469 1.00 63.75 273 ASP A N 1
ATOM 2174 C CA . ASP A 1 273 ? -14.326 -6.679 46.209 1.00 63.75 273 ASP A CA 1
ATOM 2175 C C . ASP A 1 273 ? -14.741 -5.571 45.236 1.00 63.75 273 ASP A C 1
ATOM 2177 O O . ASP A 1 273 ? -15.886 -5.492 44.771 1.00 63.75 273 ASP A O 1
ATOM 2181 N N . LEU A 1 274 ? -13.808 -4.662 44.973 1.00 63.91 274 LEU A N 1
ATOM 2182 C CA . LEU A 1 274 ? -13.958 -3.604 43.988 1.00 63.91 274 LEU A CA 1
ATOM 2183 C C . LEU A 1 274 ? -13.986 -4.278 42.613 1.00 63.91 274 LEU A C 1
ATOM 2185 O O . LEU A 1 274 ? -12.953 -4.696 42.099 1.00 63.91 274 LEU A O 1
ATOM 2189 N N . ALA A 1 275 ? -15.164 -4.382 41.989 1.00 66.19 275 ALA A N 1
ATOM 2190 C CA . ALA A 1 275 ? -15.366 -5.000 40.669 1.00 66.19 275 ALA A CA 1
ATOM 2191 C C . ALA A 1 275 ? -14.717 -4.216 39.493 1.00 66.19 275 ALA A C 1
ATOM 2193 O O . ALA A 1 275 ? -15.252 -4.163 38.381 1.00 66.19 275 ALA A O 1
ATOM 2194 N N . ILE A 1 276 ? -13.562 -3.595 39.735 1.00 66.44 276 ILE A N 1
ATOM 2195 C CA . ILE A 1 276 ? -12.720 -2.843 38.808 1.00 66.44 276 ILE A CA 1
ATOM 2196 C C . ILE A 1 276 ? -12.331 -3.723 37.616 1.00 66.44 276 ILE A C 1
ATOM 2198 O O . ILE A 1 276 ? -12.421 -3.275 36.471 1.00 66.44 276 ILE A O 1
ATOM 2202 N N . GLU A 1 277 ? -11.985 -4.995 37.849 1.00 64.31 277 GLU A N 1
ATOM 2203 C CA . GLU A 1 277 ? -11.607 -5.923 36.775 1.00 64.31 277 GLU A CA 1
ATOM 2204 C C . GLU A 1 277 ? -12.730 -6.128 35.752 1.00 64.31 277 GLU A C 1
ATOM 2206 O O . GLU A 1 277 ? -12.472 -6.142 34.547 1.00 64.31 277 GLU A O 1
ATOM 2211 N N . ASN A 1 278 ? -13.986 -6.208 36.205 1.00 70.19 278 ASN A N 1
ATOM 2212 C CA . ASN A 1 278 ? -15.143 -6.373 35.323 1.00 70.19 278 ASN A CA 1
ATOM 2213 C C . ASN A 1 278 ? -15.364 -5.140 34.438 1.00 70.19 278 ASN A C 1
ATOM 2215 O O . ASN A 1 278 ? -15.676 -5.275 33.253 1.00 70.19 278 ASN A O 1
ATOM 2219 N N . LYS A 1 279 ? -15.150 -3.936 34.983 1.00 69.69 279 LYS A N 1
ATOM 2220 C CA . LYS A 1 279 ? -15.279 -2.678 34.234 1.00 69.69 279 LYS A CA 1
ATOM 2221 C C . LYS A 1 279 ? -14.106 -2.445 33.267 1.00 69.69 279 LYS A C 1
ATOM 2223 O O . LYS A 1 279 ? -14.312 -1.884 32.191 1.00 69.69 279 LYS A O 1
ATOM 2228 N N . LEU A 1 280 ? -12.898 -2.919 33.591 1.00 79.31 280 LEU A N 1
ATOM 2229 C CA . LEU A 1 280 ? -11.687 -2.751 32.768 1.00 79.31 280 LEU A CA 1
ATOM 2230 C C . LEU A 1 280 ? -11.427 -3.890 31.761 1.00 79.31 280 LEU A C 1
ATOM 2232 O O . LEU A 1 280 ? -10.484 -3.802 30.968 1.00 79.31 280 LEU A O 1
ATOM 2236 N N . GLN A 1 281 ? -12.283 -4.918 31.690 1.00 75.19 281 GLN A N 1
ATOM 2237 C CA . GLN A 1 281 ? -12.136 -6.023 30.726 1.00 75.19 281 GLN A CA 1
ATOM 2238 C C . GLN A 1 281 ? -12.041 -5.576 29.259 1.00 75.19 281 GLN A C 1
ATOM 2240 O O . GLN A 1 281 ? -11.420 -6.255 28.439 1.00 75.19 281 GLN A O 1
ATOM 2245 N N . GLY A 1 282 ? -12.678 -4.459 28.896 1.00 69.88 282 GLY A N 1
ATOM 2246 C CA . GLY A 1 282 ? -12.580 -3.898 27.545 1.00 69.88 282 GLY A CA 1
ATOM 2247 C C . GLY A 1 282 ? -11.159 -3.442 27.200 1.00 69.88 282 GLY A C 1
ATOM 2248 O O . GLY A 1 282 ? -10.680 -3.709 26.100 1.00 69.88 282 GLY A O 1
ATOM 2249 N N . VAL A 1 283 ? -10.465 -2.823 28.160 1.00 74.12 283 VAL A N 1
ATOM 2250 C CA . VAL A 1 283 ? -9.081 -2.352 28.000 1.00 74.12 283 VAL A CA 1
ATOM 2251 C C . VAL A 1 283 ? -8.119 -3.535 27.936 1.00 74.12 283 VAL A C 1
ATOM 2253 O O . VAL A 1 283 ? -7.281 -3.589 27.039 1.00 74.12 283 VAL A O 1
ATOM 2256 N N . LYS A 1 284 ? -8.292 -4.524 28.822 1.00 75.19 284 LYS A N 1
ATOM 2257 C CA . LYS A 1 284 ? -7.493 -5.758 28.828 1.00 75.19 284 LYS A CA 1
ATOM 2258 C C . LYS A 1 284 ? -7.523 -6.463 27.467 1.00 75.19 284 LYS A C 1
ATOM 2260 O O . LYS A 1 284 ? -6.473 -6.710 26.881 1.00 75.19 284 LYS A O 1
ATOM 2265 N N . ARG A 1 285 ? -8.723 -6.684 26.914 1.00 76.38 285 ARG A N 1
ATOM 2266 C CA . ARG A 1 285 ? -8.894 -7.301 25.587 1.00 76.38 285 ARG A CA 1
ATOM 2267 C C . ARG A 1 285 ? -8.231 -6.492 24.471 1.00 76.38 285 ARG A C 1
ATOM 2269 O O . ARG A 1 285 ? -7.632 -7.073 23.573 1.00 76.38 285 ARG A O 1
ATOM 2276 N N . ALA A 1 286 ? -8.330 -5.163 24.509 1.00 71.38 286 ALA A N 1
ATOM 2277 C CA . ALA A 1 286 ? -7.709 -4.307 23.500 1.00 71.38 286 ALA A CA 1
ATOM 2278 C C . ALA A 1 286 ? -6.170 -4.390 23.532 1.00 71.38 286 ALA A C 1
ATOM 2280 O O . ALA A 1 286 ? -5.540 -4.461 22.479 1.00 71.38 286 ALA A O 1
ATOM 2281 N N . LEU A 1 287 ? -5.568 -4.429 24.724 1.00 76.19 287 LEU A N 1
ATOM 2282 C CA . LEU A 1 287 ? -4.116 -4.543 24.892 1.00 76.19 287 LEU A CA 1
ATOM 2283 C C . LEU A 1 287 ? -3.580 -5.914 24.456 1.00 76.19 287 LEU A C 1
ATOM 2285 O O . LEU A 1 287 ? -2.548 -5.975 23.790 1.00 76.19 287 LEU A O 1
ATOM 2289 N N . GLU A 1 288 ? -4.297 -6.998 24.760 1.00 76.81 288 GLU A N 1
ATOM 2290 C CA . GLU A 1 288 ? -3.954 -8.352 24.297 1.00 76.81 288 GLU A CA 1
ATOM 2291 C C . GLU A 1 288 ? -3.947 -8.436 22.762 1.00 76.81 288 GLU A C 1
ATOM 2293 O O . GLU A 1 288 ? -3.010 -8.972 22.171 1.00 76.81 288 GLU A O 1
ATOM 2298 N N . GLN A 1 289 ? -4.935 -7.828 22.098 1.00 72.69 289 GLN A N 1
ATOM 2299 C CA . GLN A 1 289 ? -4.992 -7.779 20.632 1.00 72.69 289 GLN A CA 1
ATOM 2300 C C . GLN A 1 289 ? -3.834 -6.978 20.026 1.00 72.69 289 GLN A C 1
ATOM 2302 O O . GLN A 1 289 ? -3.236 -7.407 19.042 1.00 72.69 289 GLN A O 1
ATOM 2307 N N . ILE A 1 290 ? -3.472 -5.839 20.624 1.00 73.19 290 ILE A N 1
ATOM 2308 C CA . ILE A 1 290 ? -2.306 -5.059 20.185 1.00 73.19 290 ILE A CA 1
ATOM 2309 C C . ILE A 1 290 ? -1.022 -5.882 20.355 1.00 73.19 290 ILE A C 1
ATOM 2311 O O . ILE A 1 290 ? -0.186 -5.890 19.455 1.00 73.19 290 ILE A O 1
ATOM 2315 N N . SER A 1 291 ? -0.880 -6.615 21.464 1.00 70.56 291 SER A N 1
ATOM 2316 C CA . SER A 1 291 ? 0.284 -7.467 21.726 1.00 70.56 291 SER A CA 1
ATOM 2317 C C . SER A 1 291 ? 0.453 -8.562 20.665 1.00 70.56 291 SER A C 1
ATOM 2319 O O . SER A 1 291 ? 1.540 -8.681 20.096 1.00 70.56 291 SER A O 1
ATOM 2321 N N . ILE A 1 292 ? -0.622 -9.279 20.320 1.00 64.69 292 ILE A N 1
ATOM 2322 C CA . ILE A 1 292 ? -0.612 -10.333 19.289 1.00 64.69 292 ILE A CA 1
ATOM 2323 C C . ILE A 1 292 ? -0.206 -9.758 17.924 1.00 64.69 292 ILE A C 1
ATOM 2325 O O . ILE A 1 292 ? 0.744 -10.238 17.303 1.00 64.69 292 ILE A O 1
ATOM 2329 N N . LEU A 1 293 ? -0.844 -8.658 17.506 1.00 58.16 293 LEU A N 1
ATOM 2330 C CA . LEU A 1 293 ? -0.551 -7.989 16.231 1.00 58.16 293 LEU A CA 1
ATOM 2331 C C . LEU A 1 293 ? 0.895 -7.468 16.151 1.00 58.16 293 LEU A C 1
ATOM 2333 O O . LEU A 1 293 ? 1.476 -7.396 15.069 1.00 58.16 293 LEU A O 1
ATOM 2337 N N . THR A 1 294 ? 1.505 -7.102 17.284 1.00 60.62 294 THR A N 1
ATOM 2338 C CA . THR A 1 294 ? 2.909 -6.662 17.309 1.00 60.62 294 THR A CA 1
ATOM 2339 C C . THR A 1 294 ? 3.923 -7.802 17.244 1.00 60.62 294 THR A C 1
ATOM 2341 O O . THR A 1 294 ? 5.037 -7.576 16.771 1.00 60.62 294 THR A O 1
ATOM 2344 N N . PHE A 1 295 ? 3.566 -9.004 17.703 1.00 51.88 295 PHE A N 1
ATOM 2345 C CA . PHE A 1 295 ? 4.495 -10.131 17.798 1.00 51.88 295 PHE A CA 1
ATOM 2346 C C . PHE A 1 295 ? 4.523 -10.989 16.529 1.00 51.88 295 PHE A C 1
ATOM 2348 O O . PHE A 1 295 ? 5.609 -11.350 16.079 1.00 51.88 295 PHE A O 1
ATOM 2355 N N . GLU A 1 296 ? 3.363 -11.278 15.932 1.00 54.72 296 GLU A N 1
ATOM 2356 C CA . GLU A 1 296 ? 3.263 -12.211 14.799 1.00 54.72 296 GLU A CA 1
ATOM 2357 C C . GLU A 1 296 ? 3.389 -11.500 13.440 1.00 54.72 296 GLU A C 1
ATOM 2359 O O . GLU A 1 296 ? 4.219 -11.883 12.615 1.00 54.72 296 GLU A O 1
ATOM 2364 N N . ASP A 1 297 ? 2.660 -10.400 13.223 1.00 51.72 297 ASP A N 1
ATOM 2365 C CA . ASP A 1 297 ? 2.579 -9.756 11.900 1.00 51.72 297 ASP A CA 1
ATOM 2366 C C . ASP A 1 297 ? 3.759 -8.810 11.591 1.00 51.72 297 ASP A C 1
ATOM 2368 O O . ASP A 1 297 ? 4.155 -8.633 10.433 1.00 51.72 297 ASP A O 1
ATOM 2372 N N . LEU A 1 298 ? 4.351 -8.176 12.613 1.00 55.19 298 LEU A N 1
ATOM 2373 C CA . LEU A 1 298 ? 5.449 -7.218 12.418 1.00 55.19 298 LEU A CA 1
ATOM 2374 C C . LEU A 1 298 ? 6.827 -7.884 12.315 1.00 55.19 298 LEU A C 1
ATOM 2376 O O . LEU A 1 298 ? 7.692 -7.329 11.637 1.00 55.19 298 LEU A O 1
ATOM 2380 N N . GLN A 1 299 ? 7.055 -9.062 12.912 1.00 55.66 299 GLN A N 1
ATOM 2381 C CA . GLN A 1 299 ? 8.334 -9.782 12.768 1.00 55.66 299 GLN A CA 1
ATOM 2382 C C . GLN A 1 299 ? 8.604 -10.200 11.315 1.00 55.66 299 GLN A C 1
ATOM 2384 O O . GLN A 1 299 ? 9.746 -10.130 10.851 1.00 55.66 299 GLN A O 1
ATOM 2389 N N . ASP A 1 300 ? 7.551 -10.523 10.565 1.00 56.75 300 ASP A N 1
ATOM 2390 C CA . ASP A 1 300 ? 7.621 -10.849 9.139 1.00 56.75 300 ASP A CA 1
ATOM 2391 C C . ASP A 1 300 ? 8.091 -9.662 8.273 1.00 56.75 300 ASP A C 1
ATOM 2393 O O . ASP A 1 300 ? 8.717 -9.857 7.229 1.00 56.75 300 ASP A O 1
ATOM 2397 N N . CYS A 1 301 ? 7.861 -8.421 8.721 1.00 53.78 301 CYS A N 1
ATOM 2398 C CA . CYS A 1 301 ? 8.251 -7.203 8.001 1.00 53.78 301 CYS A CA 1
ATOM 2399 C C . CYS A 1 301 ? 9.758 -6.895 8.069 1.00 53.78 301 CYS A C 1
ATOM 2401 O O . CYS A 1 301 ? 10.257 -6.116 7.255 1.00 53.78 301 CYS A O 1
ATOM 2403 N N . PHE A 1 302 ? 10.486 -7.481 9.026 1.00 53.62 302 PHE A N 1
ATOM 2404 C CA . PHE A 1 302 ? 11.921 -7.232 9.231 1.00 53.62 302 PHE A CA 1
ATOM 2405 C C . PHE A 1 302 ? 12.815 -8.352 8.703 1.00 53.62 302 PHE A C 1
ATOM 2407 O O . PHE A 1 302 ? 14.040 -8.273 8.825 1.00 53.62 302 PHE A O 1
ATOM 2414 N N . ARG A 1 303 ? 12.234 -9.391 8.091 1.00 48.56 303 ARG A N 1
ATOM 2415 C CA . ARG A 1 303 ? 13.017 -10.457 7.476 1.00 48.56 303 ARG A CA 1
ATOM 2416 C C . ARG A 1 303 ? 13.674 -9.911 6.203 1.00 48.56 303 ARG A C 1
ATOM 2418 O O . ARG A 1 303 ? 12.961 -9.501 5.285 1.00 48.56 303 ARG A O 1
ATOM 2425 N N . PRO A 1 304 ? 15.017 -9.875 6.110 1.00 48.56 304 PRO A N 1
ATOM 2426 C CA . PRO A 1 304 ? 15.660 -9.488 4.865 1.00 48.56 304 PRO A CA 1
ATOM 2427 C C . PRO A 1 304 ? 15.238 -10.476 3.767 1.00 48.56 304 PRO A C 1
ATOM 2429 O O . PRO A 1 304 ? 15.147 -11.679 4.041 1.00 48.56 304 PRO A O 1
ATOM 2432 N N . PRO A 1 305 ? 14.978 -10.010 2.532 1.00 46.38 305 PRO A N 1
ATOM 2433 C CA . PRO A 1 305 ? 14.739 -10.922 1.425 1.00 46.38 305 PRO A CA 1
ATOM 2434 C C . PRO A 1 305 ? 15.952 -11.859 1.283 1.00 46.38 305 PRO A C 1
ATOM 2436 O O . PRO A 1 305 ? 17.090 -11.406 1.465 1.00 46.38 305 PRO A O 1
ATOM 2439 N N . PRO A 1 306 ? 15.743 -13.159 1.001 1.00 38.47 306 PRO A N 1
ATOM 2440 C CA . PRO A 1 306 ? 16.843 -14.096 0.828 1.00 38.47 306 PRO A CA 1
ATOM 2441 C C . PRO A 1 306 ? 17.785 -13.567 -0.255 1.00 38.47 306 PRO A C 1
ATOM 2443 O O . PRO A 1 306 ? 17.358 -13.237 -1.362 1.00 38.47 306 PRO A O 1
ATOM 2446 N N . LYS A 1 307 ? 19.071 -13.443 0.092 1.00 40.44 307 LYS A N 1
ATOM 2447 C CA . LYS A 1 307 ? 20.125 -13.065 -0.853 1.00 40.44 307 LYS A CA 1
ATOM 2448 C C . LYS A 1 307 ? 20.117 -14.095 -1.985 1.00 40.44 307 LYS A C 1
ATOM 2450 O O . LYS A 1 307 ? 20.234 -15.289 -1.721 1.00 40.44 307 LYS A O 1
ATOM 2455 N N . SER A 1 308 ? 19.934 -13.638 -3.220 1.00 33.41 308 SER A N 1
ATOM 2456 C CA . SER A 1 308 ? 20.017 -14.473 -4.417 1.00 33.41 308 SER A CA 1
ATOM 2457 C C . SER A 1 308 ? 21.385 -15.152 -4.469 1.00 33.41 308 SER A C 1
ATOM 2459 O O . SER A 1 308 ? 22.405 -14.465 -4.506 1.00 33.41 308 SER A O 1
ATOM 2461 N N . LEU A 1 309 ? 21.385 -16.483 -4.429 1.00 33.78 309 LEU A N 1
ATOM 2462 C CA . LEU A 1 309 ? 22.562 -17.315 -4.644 1.00 33.78 309 LEU A CA 1
ATOM 2463 C C . LEU A 1 309 ? 23.067 -17.152 -6.081 1.00 33.78 309 LEU A C 1
ATOM 2465 O O . LEU A 1 309 ? 22.277 -17.161 -7.027 1.00 33.78 309 LEU A O 1
ATOM 2469 N N . ASP A 1 310 ? 24.386 -17.021 -6.194 1.00 31.28 310 ASP A N 1
ATOM 2470 C CA . ASP A 1 310 ? 25.147 -17.100 -7.433 1.00 31.28 310 ASP A CA 1
ATOM 2471 C C . ASP A 1 310 ? 24.821 -18.384 -8.200 1.00 31.28 310 ASP A C 1
ATOM 2473 O O . ASP A 1 310 ? 24.813 -19.490 -7.654 1.00 31.28 310 ASP A O 1
ATOM 2477 N N . VAL A 1 311 ? 24.578 -18.218 -9.497 1.00 34.41 311 VAL A N 1
ATOM 2478 C CA . VAL A 1 311 ? 24.437 -19.313 -10.451 1.00 34.41 311 VAL A CA 1
ATOM 2479 C C . VAL A 1 311 ? 25.836 -19.815 -10.791 1.00 34.41 311 VAL A C 1
ATOM 2481 O O . VAL A 1 311 ? 26.617 -19.106 -11.419 1.00 34.41 311 VAL A O 1
ATOM 2484 N N . SER A 1 312 ? 26.139 -21.053 -10.413 1.00 30.97 312 SER A N 1
ATOM 2485 C CA . SER A 1 312 ? 27.182 -21.848 -11.061 1.00 30.97 312 SER A CA 1
ATOM 2486 C C . SER A 1 312 ? 26.603 -23.208 -11.444 1.00 30.97 312 SER A C 1
ATOM 2488 O O . SER A 1 312 ? 25.996 -23.913 -10.639 1.00 30.97 312 SER A O 1
ATOM 2490 N N . GLU A 1 313 ? 26.723 -23.506 -12.734 1.00 30.88 313 GLU A N 1
ATOM 2491 C CA . GLU A 1 313 ? 26.286 -24.729 -13.395 1.00 30.88 313 GLU A CA 1
ATOM 2492 C C . GLU A 1 313 ? 27.058 -25.950 -12.887 1.00 30.88 313 GLU A C 1
ATOM 2494 O O . GLU A 1 313 ? 28.280 -25.926 -12.772 1.00 30.88 313 GLU A O 1
ATOM 2499 N N . SER A 1 314 ? 26.361 -27.070 -12.702 1.00 28.33 314 SER A N 1
ATOM 2500 C CA . SER A 1 314 ? 26.876 -28.368 -13.148 1.00 28.33 314 SER A CA 1
ATOM 2501 C C . SER A 1 314 ? 25.733 -29.367 -13.335 1.00 28.33 314 SER A C 1
ATOM 2503 O O . SER A 1 314 ? 24.828 -29.505 -12.516 1.00 28.33 314 SER A O 1
ATOM 2505 N N . VAL A 1 315 ? 25.775 -30.007 -14.499 1.00 30.20 315 VAL A N 1
ATOM 2506 C CA . VAL A 1 315 ? 24.842 -31.000 -15.031 1.00 30.20 315 VAL A CA 1
ATOM 2507 C C . VAL A 1 315 ? 25.191 -32.376 -14.468 1.00 30.20 315 VAL A C 1
ATOM 2509 O O . VAL A 1 315 ? 26.367 -32.730 -14.422 1.00 30.20 315 VAL A O 1
ATOM 2512 N N . SER A 1 316 ? 24.194 -33.193 -14.122 1.00 27.59 316 SER A N 1
ATOM 2513 C CA . SER A 1 316 ? 24.329 -34.657 -14.072 1.00 27.59 316 SER A CA 1
ATOM 2514 C C . SER A 1 316 ? 22.975 -35.336 -14.299 1.00 27.59 316 SER A C 1
ATOM 2516 O O . SER A 1 316 ? 21.962 -34.971 -13.709 1.00 27.59 316 SER A O 1
ATOM 2518 N N . THR A 1 317 ? 22.994 -36.301 -15.210 1.00 29.34 317 THR A N 1
ATOM 2519 C CA . THR A 1 317 ? 21.924 -37.159 -15.737 1.00 29.34 317 THR A CA 1
ATOM 2520 C C . THR A 1 317 ? 21.623 -38.361 -14.827 1.00 29.34 317 THR A C 1
ATOM 2522 O O . THR A 1 317 ? 22.572 -38.943 -14.314 1.00 29.34 317 THR A O 1
ATOM 2525 N N . ASP A 1 318 ? 20.353 -38.780 -14.680 1.00 28.97 318 ASP A N 1
ATOM 2526 C CA . ASP A 1 318 ? 19.743 -40.009 -15.266 1.00 28.97 318 ASP A CA 1
ATOM 2527 C C . ASP A 1 318 ? 18.509 -40.550 -14.465 1.00 28.97 318 ASP A C 1
ATOM 2529 O O . ASP A 1 318 ? 18.586 -40.793 -13.267 1.00 28.97 318 ASP A O 1
ATOM 2533 N N . LYS A 1 319 ? 17.397 -40.753 -15.203 1.00 30.27 319 LYS A N 1
ATOM 2534 C CA . LYS A 1 319 ? 16.333 -41.809 -15.199 1.00 30.27 319 LYS A CA 1
ATOM 2535 C C . LYS A 1 319 ? 15.329 -42.132 -14.043 1.00 30.27 319 LYS A C 1
ATOM 2537 O O . LYS A 1 319 ? 15.678 -42.702 -13.020 1.00 30.27 319 LYS A O 1
ATOM 2542 N N . HIS A 1 320 ? 14.042 -41.971 -14.437 1.00 28.72 320 HIS A N 1
ATOM 2543 C CA . HIS A 1 320 ? 12.803 -42.798 -14.297 1.00 28.72 320 HIS A CA 1
ATOM 2544 C C . HIS A 1 320 ? 11.907 -42.859 -13.015 1.00 28.72 320 HIS A C 1
ATOM 2546 O O . HIS A 1 320 ? 12.152 -43.655 -12.119 1.00 28.72 320 HIS A O 1
ATOM 2552 N N . ASP A 1 321 ? 10.788 -42.091 -13.085 1.00 24.52 321 ASP A N 1
ATOM 2553 C CA . ASP A 1 321 ? 9.324 -42.393 -12.918 1.00 24.52 321 ASP A CA 1
ATOM 2554 C C . ASP A 1 321 ? 8.679 -42.948 -11.605 1.00 24.52 321 ASP A C 1
ATOM 2556 O O . ASP A 1 321 ? 9.315 -43.742 -10.921 1.00 24.52 321 ASP A O 1
ATOM 2560 N N . PRO A 1 322 ? 7.360 -42.705 -11.287 1.00 37.50 322 PRO A N 1
ATOM 2561 C CA . PRO A 1 322 ? 6.385 -41.697 -11.782 1.00 37.50 322 PRO A CA 1
ATOM 2562 C C . PRO A 1 322 ? 5.424 -41.019 -10.723 1.00 37.50 322 PRO A C 1
ATOM 2564 O O . PRO A 1 322 ? 5.216 -41.497 -9.613 1.00 37.50 322 PRO A O 1
ATOM 2567 N N . VAL A 1 323 ? 4.751 -39.930 -11.160 1.00 27.34 323 VAL A N 1
ATOM 2568 C CA . VAL A 1 323 ? 3.490 -39.248 -10.702 1.00 27.34 323 VAL A CA 1
ATOM 2569 C C . VAL A 1 323 ? 3.387 -38.494 -9.345 1.00 27.34 323 VAL A C 1
ATOM 2571 O O . VAL A 1 323 ? 3.132 -39.101 -8.308 1.00 27.34 323 VAL A O 1
ATOM 2574 N N . LYS A 1 324 ? 3.329 -37.137 -9.398 1.00 27.12 324 LYS A N 1
ATOM 2575 C CA . LYS A 1 324 ? 2.305 -36.224 -8.783 1.00 27.12 324 LYS A CA 1
ATOM 2576 C C . LYS A 1 324 ? 2.562 -34.726 -9.140 1.00 27.12 324 LYS A C 1
ATOM 2578 O O . LYS A 1 324 ? 3.613 -34.432 -9.699 1.00 27.12 324 LYS A O 1
ATOM 2583 N N . PRO A 1 325 ? 1.590 -33.798 -8.954 1.00 29.33 325 PRO A N 1
ATOM 2584 C CA . PRO A 1 325 ? 1.199 -32.779 -9.939 1.00 29.33 325 PRO A CA 1
ATOM 2585 C C . PRO A 1 325 ? 2.171 -31.603 -10.103 1.00 29.33 325 PRO A C 1
ATOM 2587 O O . PRO A 1 325 ? 2.840 -31.159 -9.169 1.00 29.33 325 PRO A O 1
ATOM 2590 N N . LEU A 1 326 ? 2.193 -31.096 -11.336 1.00 27.12 326 LEU A N 1
ATOM 2591 C CA . LEU A 1 326 ? 3.166 -30.157 -11.879 1.00 27.12 326 LEU A CA 1
ATOM 2592 C C . LEU A 1 326 ? 3.036 -28.755 -11.258 1.00 27.12 326 LEU A C 1
ATOM 2594 O O . LEU A 1 326 ? 2.048 -28.048 -11.453 1.00 27.12 326 LEU A O 1
ATOM 2598 N N . LYS A 1 327 ? 4.084 -28.357 -10.534 1.00 31.25 327 LYS A N 1
ATOM 2599 C CA . LYS A 1 327 ? 4.368 -26.979 -10.128 1.00 31.25 327 LYS A CA 1
ATOM 2600 C C . LYS A 1 327 ? 4.831 -26.158 -11.339 1.00 31.25 327 LYS A C 1
ATOM 2602 O O . LYS A 1 327 ? 5.611 -26.642 -12.151 1.00 31.25 327 LYS A O 1
ATOM 2607 N N . SER A 1 328 ? 4.345 -24.917 -11.394 1.00 33.53 328 SER A N 1
ATOM 2608 C CA . SER A 1 328 ? 4.954 -23.708 -11.981 1.00 33.53 328 SER A CA 1
ATOM 2609 C C . SER A 1 328 ? 5.954 -23.892 -13.136 1.00 33.53 328 SER A C 1
ATOM 2611 O O . SER A 1 328 ? 7.123 -24.210 -12.920 1.00 33.53 328 SER A O 1
ATOM 2613 N N . GLN A 1 329 ? 5.511 -23.560 -14.351 1.00 28.25 329 GLN A N 1
ATOM 2614 C CA . GLN A 1 329 ? 6.383 -23.323 -15.505 1.00 28.25 329 GLN A CA 1
ATOM 2615 C C . GLN A 1 329 ? 7.213 -22.023 -15.366 1.00 28.25 329 GLN A C 1
ATOM 2617 O O . GLN A 1 329 ? 6.829 -21.123 -14.614 1.00 28.25 329 GLN A O 1
ATOM 2622 N N . PRO A 1 330 ? 8.344 -21.901 -16.092 1.00 29.27 330 PRO A N 1
ATOM 2623 C CA . PRO A 1 330 ? 9.330 -20.837 -15.912 1.00 29.27 330 PRO A CA 1
ATOM 2624 C C . PRO A 1 330 ? 8.896 -19.482 -16.502 1.00 29.27 330 PRO A C 1
ATOM 2626 O O . PRO A 1 330 ? 8.139 -19.399 -17.465 1.00 29.27 330 PRO A O 1
ATOM 2629 N N . LEU A 1 331 ? 9.470 -18.418 -15.936 1.00 34.66 331 LEU A N 1
ATOM 2630 C CA . LEU A 1 331 ? 9.282 -16.970 -16.149 1.00 34.66 331 LEU A CA 1
ATOM 2631 C C . LEU A 1 331 ? 9.553 -16.407 -17.574 1.00 34.66 331 LEU A C 1
ATOM 2633 O O . LEU A 1 331 ? 10.162 -15.349 -17.720 1.00 34.66 331 LEU A O 1
ATOM 2637 N N . ARG A 1 332 ? 9.073 -17.038 -18.653 1.00 29.98 332 ARG A N 1
ATOM 2638 C CA . ARG A 1 332 ? 9.161 -16.481 -20.024 1.00 29.98 332 ARG A CA 1
ATOM 2639 C C . ARG A 1 332 ? 7.885 -16.701 -20.856 1.00 29.98 332 ARG A C 1
ATOM 2641 O O . ARG A 1 332 ? 7.961 -17.360 -21.880 1.00 29.98 332 ARG A O 1
ATOM 2648 N N . ALA A 1 333 ? 6.726 -16.161 -20.441 1.00 32.72 333 ALA A N 1
ATOM 2649 C CA . ALA A 1 333 ? 5.545 -16.008 -21.328 1.00 32.72 333 ALA A CA 1
ATOM 2650 C C . ALA A 1 333 ? 4.369 -15.138 -20.799 1.00 32.72 333 ALA A C 1
ATOM 2652 O O . ALA A 1 333 ? 3.303 -15.152 -21.400 1.00 32.72 333 ALA A O 1
ATOM 2653 N N . ASN A 1 334 ? 4.480 -14.369 -19.707 1.00 42.97 334 ASN A N 1
ATOM 2654 C CA . ASN A 1 334 ? 3.306 -13.665 -19.141 1.00 42.97 334 ASN A CA 1
ATOM 2655 C C . ASN A 1 334 ? 3.011 -12.290 -19.777 1.00 42.97 334 ASN A C 1
ATOM 2657 O O . ASN A 1 334 ? 2.493 -11.403 -19.101 1.00 42.97 334 ASN A O 1
ATOM 2661 N N . LEU A 1 335 ? 3.330 -12.108 -21.059 1.00 40.78 335 LEU A N 1
ATOM 2662 C CA . LEU A 1 335 ? 2.983 -10.912 -21.828 1.00 40.78 335 LEU A CA 1
ATOM 2663 C C . LEU A 1 335 ? 1.704 -11.195 -22.611 1.00 40.78 335 LEU A C 1
ATOM 2665 O O . LEU A 1 335 ? 1.719 -11.967 -23.565 1.00 40.78 335 LEU A O 1
ATOM 2669 N N . HIS A 1 336 ? 0.594 -10.592 -22.193 1.00 56.47 336 HIS A N 1
ATOM 2670 C CA . HIS A 1 336 ? -0.667 -10.714 -22.915 1.00 56.47 336 HIS A CA 1
ATOM 2671 C C . HIS A 1 336 ? -0.862 -9.511 -23.840 1.00 56.47 336 HIS A C 1
ATOM 2673 O O . HIS A 1 336 ? -0.570 -8.369 -23.479 1.00 56.47 336 HIS A O 1
ATOM 2679 N N . ILE A 1 337 ? -1.380 -9.769 -25.039 1.00 56.50 337 ILE A N 1
ATOM 2680 C CA . ILE A 1 337 ? -1.858 -8.712 -25.929 1.00 56.50 337 ILE A CA 1
ATOM 2681 C C . ILE A 1 337 ? -3.168 -8.195 -25.325 1.00 56.50 337 ILE A C 1
ATOM 2683 O O . ILE A 1 337 ? -4.022 -8.980 -24.923 1.00 56.50 337 ILE A O 1
ATOM 2687 N N . ARG A 1 338 ? -3.303 -6.873 -25.201 1.00 70.56 338 ARG A N 1
ATOM 2688 C CA . ARG A 1 338 ? -4.437 -6.211 -24.532 1.00 70.56 338 ARG A CA 1
ATOM 2689 C C . ARG A 1 338 ? -5.739 -6.287 -25.344 1.00 70.56 338 ARG A C 1
ATOM 2691 O O . ARG A 1 338 ? -6.820 -6.253 -24.771 1.00 70.56 338 ARG A O 1
ATOM 2698 N N . GLU A 1 339 ? -5.635 -6.406 -26.665 1.00 71.81 339 GLU A N 1
ATOM 2699 C CA . GLU A 1 339 ? -6.748 -6.316 -27.624 1.00 71.81 339 GLU A CA 1
ATOM 2700 C C . GLU A 1 339 ? -7.854 -7.375 -27.459 1.00 71.81 339 GLU A C 1
ATOM 2702 O O . GLU A 1 339 ? -9.022 -6.985 -27.498 1.00 71.81 339 GLU A O 1
ATOM 2707 N N . PRO A 1 340 ? -7.569 -8.672 -27.213 1.00 75.38 340 PRO A N 1
ATOM 2708 C CA . PRO A 1 340 ? -8.614 -9.681 -27.033 1.00 75.38 340 PRO A CA 1
ATOM 2709 C C . PRO A 1 340 ? -9.535 -9.380 -25.843 1.00 75.38 340 PRO A C 1
ATOM 2711 O O . PRO A 1 340 ? -10.741 -9.588 -25.931 1.00 75.38 340 PRO A O 1
ATOM 2714 N N . PHE A 1 341 ? -8.995 -8.811 -24.759 1.00 79.50 341 PHE A N 1
ATOM 2715 C CA . PHE A 1 341 ? -9.773 -8.441 -23.572 1.00 79.50 341 PHE A CA 1
ATOM 2716 C C . PHE A 1 341 ? -10.707 -7.249 -23.809 1.00 79.50 341 PHE A C 1
ATOM 2718 O O . PHE A 1 341 ? -11.703 -7.091 -23.111 1.00 79.50 341 PHE A O 1
ATOM 2725 N N . LEU A 1 342 ? -10.421 -6.404 -24.805 1.00 81.31 342 LEU A N 1
ATOM 2726 C CA . LEU A 1 342 ? -11.274 -5.254 -25.114 1.00 81.31 342 LEU A CA 1
ATOM 2727 C C . LEU A 1 342 ? -12.619 -5.668 -25.728 1.00 81.31 342 LEU A C 1
ATOM 2729 O O . LEU A 1 342 ? -13.552 -4.868 -25.723 1.00 81.31 342 LEU A O 1
ATOM 2733 N N . GLN A 1 343 ? -12.743 -6.900 -26.234 1.00 83.06 343 GLN A N 1
ATOM 2734 C CA . GLN A 1 343 ? -14.006 -7.419 -26.769 1.00 83.06 343 GLN A CA 1
ATOM 2735 C C . GLN A 1 343 ? -15.047 -7.657 -25.669 1.00 83.06 343 GLN A C 1
ATOM 2737 O O . GLN A 1 343 ? -16.236 -7.468 -25.908 1.00 83.06 343 GLN A O 1
ATOM 2742 N N . SER A 1 344 ? -14.600 -8.008 -24.461 1.00 87.81 344 SER A N 1
ATOM 2743 C CA . SER A 1 344 ? -15.437 -8.210 -23.275 1.00 87.81 344 SER A CA 1
ATOM 2744 C C . SER A 1 344 ? -15.408 -7.013 -22.315 1.00 87.81 344 SER A C 1
ATOM 2746 O O . SER A 1 344 ? -15.717 -7.161 -21.133 1.00 87.81 344 SER A O 1
ATOM 2748 N N . TYR A 1 345 ? -15.031 -5.816 -22.792 1.00 91.81 345 TYR A N 1
ATOM 2749 C CA . TYR A 1 345 ? -14.906 -4.634 -21.936 1.00 91.81 345 TYR A CA 1
ATOM 2750 C C . TYR A 1 345 ? -16.264 -4.168 -21.394 1.00 91.81 345 TYR A C 1
ATOM 2752 O O . TYR A 1 345 ? -17.157 -3.782 -22.149 1.00 91.81 345 TYR A O 1
ATOM 2760 N N . CYS A 1 346 ? -16.389 -4.109 -20.073 1.00 91.81 346 CYS A N 1
ATOM 2761 C CA . CYS A 1 346 ? -17.590 -3.682 -19.374 1.00 91.81 346 CYS A CA 1
ATOM 2762 C C . CYS A 1 346 ? -17.481 -2.221 -18.936 1.00 91.81 346 CYS A C 1
ATOM 2764 O O . CYS A 1 346 ? -16.471 -1.785 -18.379 1.00 91.81 346 CYS A O 1
ATOM 2766 N N . GLN A 1 347 ? -18.557 -1.462 -19.132 1.00 90.12 347 GLN A N 1
ATOM 2767 C CA . GLN A 1 347 ? -18.701 -0.150 -18.510 1.00 90.12 347 GLN A CA 1
ATOM 2768 C C . GLN A 1 347 ? -19.313 -0.323 -17.124 1.00 90.12 347 GLN A C 1
ATOM 2770 O O . GLN A 1 347 ? -20.406 -0.864 -16.995 1.00 90.12 347 GLN A O 1
ATOM 2775 N N . LEU A 1 348 ? -18.586 0.126 -16.104 1.00 94.88 348 LEU A N 1
ATOM 2776 C CA . LEU A 1 348 ? -18.958 -0.035 -14.703 1.00 94.88 348 LEU A CA 1
ATOM 2777 C C . LEU A 1 348 ? -19.172 1.314 -14.021 1.00 94.88 348 LEU A C 1
ATOM 2779 O O . LEU A 1 348 ? -18.544 2.320 -14.379 1.00 94.88 348 LEU A O 1
ATOM 2783 N N . SER A 1 349 ? -20.007 1.313 -12.986 1.00 95.94 349 SER A N 1
ATOM 2784 C CA . SER A 1 349 ? -20.267 2.471 -12.140 1.00 95.94 349 SER A CA 1
ATOM 2785 C C . SER A 1 349 ? -20.399 2.074 -10.669 1.00 95.94 349 SER A C 1
ATOM 2787 O O . SER A 1 349 ? -21.078 1.113 -10.317 1.00 95.94 349 SER A O 1
ATOM 2789 N N . PHE A 1 350 ? -19.748 2.825 -9.780 1.00 97.25 350 PHE A N 1
ATOM 2790 C CA . PHE A 1 350 ? -19.848 2.633 -8.337 1.00 97.25 350 PHE A CA 1
ATOM 2791 C C . PHE A 1 350 ? -21.238 3.006 -7.824 1.00 97.25 350 PHE A C 1
ATOM 2793 O O . PHE A 1 350 ? -21.785 4.061 -8.160 1.00 97.25 350 PHE A O 1
ATOM 2800 N N . ASP A 1 351 ? -21.785 2.158 -6.957 1.00 95.94 351 ASP A N 1
ATOM 2801 C CA . ASP A 1 351 ? -23.082 2.372 -6.344 1.00 95.94 351 ASP A CA 1
ATOM 2802 C C . ASP A 1 351 ? -22.980 3.211 -5.067 1.00 95.94 351 ASP A C 1
ATOM 2804 O O . ASP A 1 351 ? -22.471 2.773 -4.031 1.00 95.94 351 ASP A O 1
ATOM 2808 N N . VAL A 1 352 ? -23.555 4.412 -5.123 1.00 94.50 352 VAL A N 1
ATOM 2809 C CA . VAL A 1 352 ? -23.655 5.344 -3.993 1.00 94.50 352 VAL A CA 1
ATOM 2810 C C . VAL A 1 352 ? -24.366 4.747 -2.776 1.00 94.50 352 VAL A C 1
ATOM 2812 O O . VAL A 1 352 ? -24.080 5.144 -1.646 1.00 94.50 352 VAL A O 1
ATOM 2815 N N . ASN A 1 353 ? -25.258 3.775 -2.975 1.00 94.88 353 ASN A N 1
ATOM 2816 C CA . ASN A 1 353 ? -25.995 3.132 -1.887 1.00 94.88 353 ASN A CA 1
ATOM 2817 C C . ASN A 1 353 ? -25.128 2.171 -1.066 1.00 94.88 353 ASN A C 1
ATOM 2819 O O . ASN A 1 353 ? -25.411 1.946 0.109 1.00 94.88 353 ASN A O 1
ATOM 2823 N N . THR A 1 354 ? -24.049 1.655 -1.660 1.00 95.50 354 THR A N 1
ATOM 2824 C CA . THR A 1 354 ? -23.102 0.757 -0.984 1.00 95.50 354 THR A CA 1
ATOM 2825 C C . THR A 1 354 ? -21.903 1.503 -0.397 1.00 95.50 354 THR A C 1
ATOM 2827 O O . THR A 1 354 ? -21.304 1.037 0.568 1.00 95.50 354 THR A O 1
ATOM 2830 N N . ALA A 1 355 ? -21.573 2.680 -0.939 1.00 95.19 355 ALA A N 1
ATOM 2831 C CA . ALA A 1 355 ? -20.367 3.431 -0.601 1.00 95.19 355 ALA A CA 1
ATOM 2832 C C . ALA A 1 355 ? -20.269 3.810 0.886 1.00 95.19 355 ALA A C 1
ATOM 2834 O O . ALA A 1 355 ? -21.174 4.432 1.449 1.00 95.19 355 ALA A O 1
ATOM 2835 N N . HIS A 1 356 ? -19.132 3.506 1.509 1.00 94.44 356 HIS A N 1
ATOM 2836 C CA . HIS A 1 356 ? -18.828 3.970 2.862 1.00 94.44 356 HIS A CA 1
ATOM 2837 C C . HIS A 1 356 ? -18.882 5.507 2.973 1.00 94.44 356 HIS A C 1
ATOM 2839 O O . HIS A 1 356 ? -18.555 6.225 2.030 1.00 94.44 356 HIS A O 1
ATOM 2845 N N . ARG A 1 357 ? -19.233 6.039 4.152 1.00 92.44 357 ARG A N 1
ATOM 2846 C CA . ARG A 1 357 ? -19.396 7.492 4.379 1.00 92.44 357 ARG A CA 1
ATOM 2847 C C . ARG A 1 357 ? -18.135 8.331 4.151 1.00 92.44 357 ARG A C 1
ATOM 2849 O O . ARG A 1 357 ? -18.255 9.518 3.919 1.00 92.44 357 ARG A O 1
ATOM 2856 N N . PHE A 1 358 ? -16.941 7.751 4.209 1.00 91.88 358 PHE A N 1
ATOM 2857 C CA . PHE A 1 358 ? -15.681 8.453 3.896 1.00 91.88 358 PHE A CA 1
ATOM 2858 C C . PHE A 1 358 ? -15.281 8.359 2.418 1.00 91.88 358 PHE A C 1
ATOM 2860 O O . PHE A 1 358 ? -14.235 8.861 2.014 1.00 91.88 358 PHE A O 1
ATOM 2867 N N . LEU A 1 359 ? -16.095 7.713 1.583 1.00 94.12 359 LEU A N 1
ATOM 2868 C CA . LEU A 1 359 ? -15.842 7.609 0.155 1.00 94.12 359 LEU A CA 1
ATOM 2869 C C . LEU A 1 359 ? -16.714 8.589 -0.604 1.00 94.12 359 LEU A C 1
ATOM 2871 O O . LEU A 1 359 ? -17.928 8.540 -0.505 1.00 94.12 359 LEU A O 1
ATOM 2875 N N . SER A 1 360 ? -16.096 9.439 -1.414 1.00 93.19 360 SER A N 1
ATOM 2876 C CA . SER A 1 360 ? -16.798 10.349 -2.311 1.00 93.19 360 SER A CA 1
ATOM 2877 C C . SER A 1 360 ? -16.779 9.802 -3.736 1.00 93.19 360 SER A C 1
ATOM 2879 O O . SER A 1 360 ? -15.708 9.511 -4.282 1.00 93.19 360 SER A O 1
ATOM 2881 N N . LEU A 1 361 ? -17.962 9.673 -4.341 1.00 93.56 361 LEU A N 1
ATOM 2882 C CA . LEU A 1 361 ? -18.129 9.280 -5.740 1.00 93.56 361 LEU A CA 1
ATOM 2883 C C . LEU A 1 361 ? -18.232 10.510 -6.649 1.00 93.56 361 LEU A C 1
ATOM 2885 O O . LEU A 1 361 ? -18.950 11.463 -6.366 1.00 93.56 361 LEU A O 1
ATOM 2889 N N . SER A 1 362 ? -17.524 10.484 -7.775 1.00 91.50 362 SER A N 1
ATOM 2890 C CA . SER A 1 362 ? -17.481 11.571 -8.759 1.00 91.50 362 SER A CA 1
ATOM 2891 C C . SER A 1 362 ? -17.403 11.028 -10.191 1.00 91.50 362 SER A C 1
ATOM 2893 O O . SER A 1 362 ? -17.355 9.815 -10.409 1.00 91.50 362 SER A O 1
ATOM 2895 N N . LYS A 1 363 ? -17.413 11.925 -11.192 1.00 88.06 363 LYS A N 1
ATOM 2896 C CA . LYS A 1 363 ? -17.394 11.577 -12.629 1.00 88.06 363 LYS A CA 1
ATOM 2897 C C . LYS A 1 363 ? -18.506 10.589 -13.031 1.00 88.06 363 LYS A C 1
ATOM 2899 O O . LYS A 1 363 ? -18.250 9.621 -13.746 1.00 88.06 363 LYS A O 1
ATOM 2904 N N . GLY A 1 364 ? -19.726 10.822 -12.539 1.00 84.94 364 GLY A N 1
ATOM 2905 C CA . GLY A 1 364 ? -20.876 9.950 -12.803 1.00 84.94 364 GLY A CA 1
ATOM 2906 C C .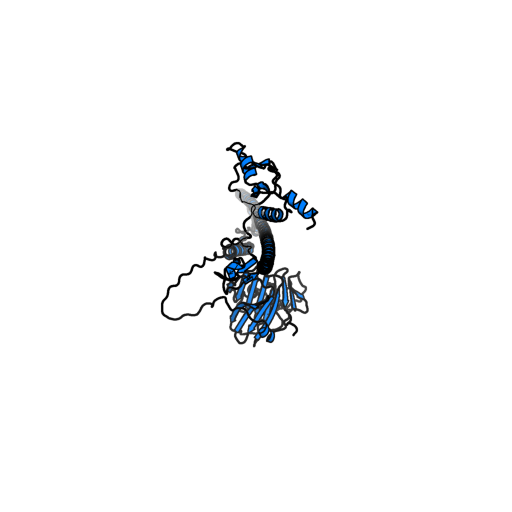 GLY A 1 364 ? -20.734 8.556 -12.185 1.00 84.94 364 GLY A C 1
ATOM 2907 O O . GLY A 1 364 ? -21.075 7.573 -12.826 1.00 84.94 364 GLY A O 1
ATOM 2908 N N . GLY A 1 365 ? -20.151 8.456 -10.985 1.00 88.75 365 GLY A N 1
ATOM 2909 C CA . GLY A 1 365 ? -19.961 7.179 -10.288 1.00 88.75 365 GLY A CA 1
ATOM 2910 C C . GLY A 1 365 ? -18.754 6.367 -10.759 1.00 88.75 365 GLY A C 1
ATOM 2911 O O . GLY A 1 365 ? -18.542 5.269 -10.275 1.00 88.75 365 GLY A O 1
ATOM 2912 N N . ARG A 1 366 ? -17.917 6.876 -11.668 1.00 93.19 366 ARG A N 1
ATOM 2913 C CA . ARG A 1 366 ? -16.730 6.138 -12.148 1.00 93.19 366 ARG A CA 1
ATOM 2914 C C . ARG A 1 366 ? -15.475 6.370 -11.324 1.00 93.19 366 ARG A C 1
ATOM 2916 O O . ARG A 1 366 ? -14.498 5.647 -11.480 1.00 93.19 366 ARG A O 1
ATOM 2923 N N . ARG A 1 367 ? -15.454 7.402 -10.485 1.00 94.06 367 ARG A N 1
ATOM 2924 C CA . ARG A 1 367 ? -14.291 7.751 -9.668 1.00 94.06 367 ARG A CA 1
ATOM 2925 C C . ARG A 1 367 ? -14.672 7.730 -8.200 1.00 94.06 367 ARG A C 1
ATOM 2927 O O . ARG A 1 367 ? -15.588 8.446 -7.810 1.00 94.06 367 ARG A O 1
ATOM 2934 N N . VAL A 1 368 ? -13.923 6.973 -7.409 1.00 95.75 368 VAL A N 1
ATOM 2935 C CA . VAL A 1 368 ? -14.010 6.947 -5.949 1.00 95.75 368 VAL A CA 1
ATOM 2936 C C . VAL A 1 368 ? -12.751 7.572 -5.354 1.00 95.75 368 VAL A C 1
ATOM 2938 O O . VAL A 1 368 ? -11.644 7.401 -5.870 1.00 95.75 368 VAL A O 1
ATOM 2941 N N . SER A 1 369 ? -12.919 8.337 -4.283 1.00 92.25 369 SER A N 1
ATOM 2942 C CA . SER A 1 369 ? -11.815 8.914 -3.518 1.00 92.25 369 SER A CA 1
ATOM 2943 C C . SER A 1 369 ? -12.141 8.914 -2.037 1.00 92.25 369 SER A C 1
ATOM 2945 O O . SER A 1 369 ? -13.269 9.258 -1.680 1.00 92.25 369 SER A O 1
ATOM 2947 N N . HIS A 1 370 ? -11.159 8.609 -1.196 1.00 89.25 370 HIS A N 1
ATOM 2948 C CA . HIS A 1 370 ? -11.290 8.825 0.239 1.00 89.25 370 HIS A CA 1
ATOM 2949 C C . HIS A 1 370 ? -11.266 10.331 0.543 1.00 89.25 370 HIS A C 1
ATOM 2951 O O . HIS A 1 370 ? -10.341 11.032 0.129 1.00 89.25 370 HIS A O 1
ATOM 2957 N N . LYS A 1 371 ? -12.293 10.834 1.230 1.00 81.50 371 LYS A N 1
ATOM 2958 C CA . LYS A 1 371 ? -12.464 12.240 1.625 1.00 81.50 371 LYS A CA 1
ATOM 2959 C C . LYS A 1 371 ? -13.076 12.321 3.029 1.00 81.50 371 LYS A C 1
ATOM 2961 O O . LYS A 1 371 ? -13.333 11.303 3.663 1.00 81.50 371 LYS A O 1
ATOM 2966 N N . GLU A 1 372 ? -13.318 13.541 3.500 1.00 77.81 372 GLU A N 1
ATOM 2967 C CA . GLU A 1 372 ? -14.108 13.805 4.707 1.00 77.81 372 GLU A CA 1
ATOM 2968 C C . GLU A 1 372 ? -15.510 13.175 4.635 1.00 77.81 372 GLU A C 1
ATOM 2970 O O . GLU A 1 372 ? -15.987 12.791 3.561 1.00 77.81 372 GLU A O 1
ATOM 2975 N N . THR A 1 373 ? -16.179 13.063 5.784 1.00 84.88 373 THR A N 1
ATOM 2976 C CA . THR A 1 373 ? -17.497 12.427 5.911 1.00 84.88 373 THR A CA 1
ATOM 2977 C C . THR A 1 373 ? -18.503 12.987 4.904 1.00 84.88 373 THR A C 1
ATOM 2979 O O . THR A 1 373 ? -18.801 14.177 4.887 1.00 84.88 373 THR A O 1
ATOM 2982 N N . GLN A 1 374 ? -19.061 12.109 4.080 1.00 84.81 374 GLN A N 1
ATOM 2983 C CA . GLN A 1 374 ? -20.115 12.394 3.118 1.00 84.81 374 GLN A CA 1
ATOM 2984 C C . GLN A 1 374 ? -21.494 12.245 3.774 1.00 84.81 374 GLN A C 1
ATOM 2986 O O . GLN A 1 374 ? -21.733 11.340 4.578 1.00 84.81 374 GLN A O 1
ATOM 2991 N N . THR A 1 375 ? -22.433 13.103 3.379 1.00 84.12 375 THR A N 1
ATOM 2992 C CA . THR A 1 375 ? -23.827 13.108 3.842 1.00 84.12 375 THR A CA 1
ATOM 2993 C C . THR A 1 375 ? -24.697 12.170 3.004 1.00 84.12 375 THR A C 1
ATOM 2995 O O . THR A 1 375 ? -25.598 12.591 2.281 1.00 84.12 375 THR A O 1
ATOM 2998 N N . TYR A 1 376 ? -24.418 10.869 3.068 1.00 86.56 376 TYR A N 1
ATOM 2999 C CA . TYR A 1 376 ? -25.245 9.884 2.372 1.00 86.56 376 TYR A CA 1
ATOM 3000 C C . TYR A 1 376 ? -26.486 9.467 3.178 1.00 86.56 376 TYR A C 1
ATOM 3002 O O . TYR A 1 376 ? -26.391 9.329 4.400 1.00 86.56 376 TYR A O 1
ATOM 3010 N N . PRO A 1 377 ? -27.628 9.184 2.515 1.00 84.88 377 PRO A N 1
ATOM 3011 C CA . PRO A 1 377 ? -28.791 8.599 3.174 1.00 84.88 377 PRO A CA 1
ATOM 3012 C C . PRO A 1 377 ? -28.465 7.253 3.828 1.00 84.88 377 PRO A C 1
ATOM 3014 O O . PRO A 1 377 ? -27.636 6.480 3.327 1.00 84.88 377 PRO A O 1
ATOM 3017 N N . VAL A 1 378 ? -29.150 6.951 4.930 1.00 85.62 378 VAL A N 1
ATOM 3018 C CA . VAL A 1 378 ? -29.069 5.635 5.575 1.00 85.62 378 VAL A CA 1
ATOM 3019 C C . VAL A 1 378 ? -29.561 4.577 4.587 1.00 85.62 378 VAL A C 1
ATOM 3021 O O . VAL A 1 378 ? -30.635 4.715 4.009 1.00 85.62 378 VAL A O 1
ATOM 3024 N N . HIS A 1 379 ? -28.757 3.537 4.371 1.00 90.25 379 HIS A N 1
ATOM 3025 C CA . HIS A 1 379 ? -29.069 2.460 3.437 1.00 90.25 379 HIS A CA 1
ATOM 3026 C C . HIS A 1 379 ? -28.541 1.132 3.980 1.00 90.25 379 HIS A C 1
ATOM 3028 O O . HIS A 1 379 ? -27.446 1.084 4.538 1.00 90.25 379 HIS A O 1
ATOM 3034 N N . THR A 1 380 ? -29.308 0.055 3.819 1.00 89.81 380 THR A N 1
ATOM 3035 C CA . THR A 1 380 ? -28.994 -1.270 4.384 1.00 89.81 380 THR A CA 1
ATOM 3036 C C . THR A 1 380 ? -27.775 -1.925 3.737 1.00 89.81 380 THR A C 1
ATOM 3038 O O . THR A 1 380 ? -27.050 -2.659 4.399 1.00 89.81 380 THR A O 1
ATOM 3041 N N . GLU A 1 381 ? -27.519 -1.632 2.461 1.00 90.94 381 GLU A N 1
ATOM 3042 C CA . GLU A 1 381 ? -26.369 -2.165 1.713 1.00 90.94 381 GLU A CA 1
ATOM 3043 C C . GLU A 1 381 ? -25.086 -1.334 1.872 1.00 90.94 381 GLU A C 1
ATOM 3045 O O . GLU A 1 381 ? -24.058 -1.660 1.274 1.00 90.94 381 GLU A O 1
ATOM 3050 N N . ARG A 1 382 ? -25.125 -0.255 2.664 1.00 93.50 382 ARG A N 1
ATOM 3051 C CA . ARG A 1 382 ? -23.974 0.623 2.875 1.00 93.50 382 ARG A CA 1
ATOM 3052 C C . ARG A 1 382 ? -22.943 -0.052 3.768 1.00 93.50 382 ARG A C 1
ATOM 3054 O O . ARG A 1 382 ? -23.281 -0.505 4.856 1.00 93.50 382 ARG A O 1
ATOM 3061 N N . PHE A 1 383 ? -21.679 -0.052 3.354 1.00 92.69 383 PHE A N 1
ATOM 3062 C CA . PHE A 1 383 ? -20.592 -0.437 4.251 1.00 92.69 383 PHE A CA 1
ATOM 3063 C C . PHE A 1 383 ? -20.455 0.583 5.388 1.00 92.69 383 PHE A C 1
ATOM 3065 O O . PHE A 1 383 ? -20.357 1.787 5.139 1.00 92.69 383 PHE A O 1
ATOM 3072 N N . GLU A 1 384 ? -20.448 0.107 6.635 1.00 87.00 384 GLU A N 1
ATOM 3073 C CA . GLU A 1 384 ? -20.371 0.962 7.831 1.00 87.00 384 GLU A CA 1
ATOM 3074 C C . GLU A 1 384 ? -18.984 0.987 8.477 1.00 87.00 384 GLU A C 1
ATOM 3076 O O . GLU A 1 384 ? -18.641 1.973 9.125 1.00 87.00 384 GLU A O 1
ATOM 3081 N N . LYS A 1 385 ? -18.207 -0.089 8.314 1.00 84.19 385 LYS A N 1
ATOM 3082 C CA . LYS A 1 385 ? -16.900 -0.259 8.960 1.00 84.19 385 LYS A CA 1
ATOM 3083 C C . LYS A 1 385 ? -15.737 0.007 8.007 1.00 84.19 385 LYS A C 1
ATOM 3085 O O . LYS A 1 385 ? -14.846 0.794 8.313 1.00 84.19 385 LYS A O 1
ATOM 3090 N N . ASP A 1 386 ? -15.757 -0.651 6.852 1.00 88.62 386 ASP A N 1
ATOM 3091 C CA . ASP A 1 386 ? -14.663 -0.619 5.884 1.00 88.62 386 ASP A CA 1
ATOM 3092 C C . ASP A 1 386 ? -14.932 0.374 4.752 1.00 88.62 386 ASP A C 1
ATOM 3094 O O . ASP A 1 386 ? -16.061 0.515 4.278 1.00 88.62 386 ASP A O 1
ATOM 3098 N N . TRP A 1 387 ? -13.875 1.030 4.269 1.00 93.31 387 TRP A N 1
ATOM 3099 C CA . TRP A 1 387 ? -13.923 2.038 3.204 1.00 93.31 387 TRP A CA 1
ATOM 3100 C C . TRP A 1 387 ? -14.083 1.404 1.821 1.00 93.31 387 TRP A C 1
ATOM 3102 O O . TRP A 1 387 ? -13.202 1.494 0.964 1.00 93.31 387 TRP A O 1
ATOM 3112 N N . GLN A 1 388 ? -15.226 0.748 1.619 1.00 95.31 388 GLN A N 1
ATOM 3113 C CA . GLN A 1 388 ? -15.546 -0.024 0.425 1.00 95.31 388 GLN A CA 1
ATOM 3114 C C . GLN A 1 388 ? -16.731 0.549 -0.341 1.00 95.31 388 GLN A C 1
ATOM 3116 O O . GLN A 1 388 ? -17.612 1.213 0.214 1.00 95.31 388 GLN A O 1
ATOM 3121 N N . VAL A 1 389 ? -16.759 0.251 -1.635 1.00 96.62 389 VAL A N 1
ATOM 3122 C CA . VAL A 1 389 ? -17.897 0.500 -2.516 1.00 96.62 389 VAL A CA 1
ATOM 3123 C C . VAL A 1 389 ? -17.979 -0.597 -3.578 1.00 96.62 389 VAL A C 1
ATOM 3125 O O . VAL A 1 389 ? -16.958 -1.055 -4.093 1.00 96.62 389 VAL A O 1
ATOM 3128 N N . MET A 1 390 ? -19.197 -1.034 -3.893 1.00 97.38 390 MET A N 1
ATOM 3129 C CA . MET A 1 390 ? -19.475 -1.984 -4.974 1.00 97.38 390 MET A CA 1
ATOM 3130 C C . MET A 1 390 ? -19.889 -1.254 -6.247 1.00 97.38 390 MET A C 1
ATOM 3132 O O . MET A 1 390 ? -20.360 -0.118 -6.198 1.00 97.38 390 MET A O 1
ATOM 3136 N N . CYS A 1 391 ? -19.741 -1.912 -7.392 1.00 97.31 391 CYS A N 1
ATOM 3137 C CA . CYS A 1 391 ? -20.371 -1.482 -8.632 1.00 97.31 391 CYS A CA 1
ATOM 3138 C C . CYS A 1 391 ? -21.851 -1.880 -8.664 1.00 97.31 391 CYS A C 1
ATOM 3140 O O . CYS A 1 391 ? -22.276 -2.797 -7.960 1.00 97.31 391 CYS A O 1
ATOM 3142 N N . ARG A 1 392 ? -22.632 -1.167 -9.477 1.00 95.88 392 ARG A N 1
ATOM 3143 C CA . ARG A 1 392 ? -24.059 -1.445 -9.698 1.00 95.88 392 ARG A CA 1
ATOM 3144 C C . ARG A 1 392 ? -24.266 -2.686 -10.550 1.00 95.88 392 ARG A C 1
ATOM 3146 O O . ARG A 1 392 ? -25.207 -3.446 -10.338 1.00 95.88 392 ARG A O 1
ATOM 3153 N N . GLU A 1 393 ? -23.397 -2.852 -11.534 1.00 96.44 393 GLU A N 1
ATOM 3154 C CA . GLU A 1 393 ? -23.424 -3.946 -12.484 1.00 96.44 393 GLU A CA 1
ATOM 3155 C C . GLU A 1 393 ? -22.928 -5.240 -11.821 1.00 96.44 393 GLU A C 1
ATOM 3157 O O . GLU A 1 393 ? -22.050 -5.225 -10.953 1.00 96.44 393 GLU A O 1
ATOM 3162 N N . SER A 1 394 ? -23.496 -6.371 -12.239 1.00 96.31 394 SER A N 1
ATOM 3163 C CA . SER A 1 394 ? -23.126 -7.697 -11.742 1.00 96.31 394 SER A CA 1
ATOM 3164 C C . SER A 1 394 ? -23.023 -8.702 -12.877 1.00 96.31 394 SER A C 1
ATOM 3166 O O . SER A 1 394 ? -23.634 -8.526 -13.932 1.00 96.31 394 SER A O 1
ATOM 3168 N N . PHE A 1 395 ? -22.258 -9.762 -12.641 1.00 96.38 395 PHE A N 1
ATOM 3169 C CA . PHE A 1 395 ? -21.926 -10.767 -13.639 1.00 96.38 395 PHE A CA 1
ATOM 3170 C C . PHE A 1 395 ? -22.316 -12.158 -13.152 1.00 96.38 395 PHE A C 1
ATOM 3172 O O . PHE A 1 395 ? -21.915 -12.570 -12.065 1.00 96.38 395 PHE A O 1
ATOM 3179 N N . ASN A 1 396 ? -23.087 -12.886 -13.956 1.00 92.56 396 ASN A N 1
ATOM 3180 C CA . ASN A 1 396 ? -23.594 -14.224 -13.628 1.00 92.56 396 ASN A CA 1
ATOM 3181 C C . ASN A 1 396 ? -23.305 -15.280 -14.713 1.00 92.56 396 ASN A C 1
ATOM 3183 O O . ASN A 1 396 ? -23.734 -16.421 -14.582 1.00 92.56 396 ASN A O 1
ATOM 3187 N N . SER A 1 397 ? -22.646 -14.895 -15.809 1.00 92.06 397 SER A N 1
ATOM 3188 C CA . SER A 1 397 ? -22.277 -15.765 -16.932 1.00 92.06 397 SER A CA 1
ATOM 3189 C C . SER A 1 397 ? -21.314 -15.037 -17.876 1.00 92.06 397 SER A C 1
ATOM 3191 O O . SER A 1 397 ? -21.286 -13.807 -17.885 1.00 92.06 397 SER A O 1
ATOM 3193 N N . GLY A 1 398 ? -20.542 -15.772 -18.683 1.00 91.31 398 GLY A N 1
ATOM 3194 C CA . GLY A 1 398 ? -19.704 -15.202 -19.746 1.00 91.31 398 GLY A CA 1
ATOM 3195 C C . GLY A 1 398 ? -18.379 -14.583 -19.282 1.00 91.31 398 GLY A C 1
ATOM 3196 O O . GLY A 1 398 ? -17.956 -14.760 -18.138 1.00 91.31 398 GLY A O 1
ATOM 3197 N N . GLN A 1 399 ? -17.718 -13.878 -20.206 1.00 93.75 399 GLN A N 1
ATOM 3198 C CA . GLN A 1 399 ? -16.435 -13.205 -19.990 1.00 93.75 399 GLN A CA 1
ATOM 3199 C C . GLN A 1 399 ? -16.618 -11.693 -19.896 1.00 93.75 399 GLN A C 1
ATOM 3201 O O . GLN A 1 399 ? -17.318 -11.100 -20.714 1.00 93.75 399 GLN A O 1
ATOM 3206 N N . HIS A 1 400 ? -15.942 -11.081 -18.928 1.00 94.62 400 HIS A N 1
ATOM 3207 C CA . HIS A 1 400 ? -16.045 -9.666 -18.586 1.00 94.62 400 HIS A CA 1
ATOM 3208 C C . HIS A 1 400 ? -14.667 -9.106 -18.279 1.00 94.62 400 HIS A C 1
ATOM 3210 O O . HIS A 1 400 ? -13.860 -9.748 -17.605 1.00 94.62 400 HIS A O 1
ATOM 3216 N N . TYR A 1 401 ? -14.396 -7.893 -18.737 1.00 95.19 401 TYR A N 1
ATOM 3217 C CA . TYR A 1 401 ? -13.123 -7.226 -18.514 1.00 95.19 401 TYR A CA 1
ATOM 3218 C C . TYR A 1 401 ? -13.324 -5.756 -18.169 1.00 95.19 401 TYR A C 1
ATOM 3220 O O . TYR A 1 401 ? -14.137 -5.068 -18.774 1.00 95.19 401 TYR A O 1
ATOM 3228 N N . TRP A 1 402 ? -12.569 -5.238 -17.208 1.00 96.00 402 TRP A N 1
ATOM 3229 C CA . TRP A 1 402 ? -12.551 -3.809 -16.911 1.00 96.00 402 TRP A CA 1
ATOM 3230 C C . TRP A 1 402 ? -11.187 -3.381 -16.388 1.00 96.00 402 TRP A C 1
ATOM 3232 O O . TRP A 1 402 ? -10.373 -4.194 -15.951 1.00 96.00 402 TRP A O 1
ATOM 3242 N N . GLU A 1 403 ? -10.930 -2.077 -16.425 1.00 95.19 403 GLU A N 1
ATOM 3243 C CA . GLU A 1 403 ? -9.671 -1.508 -15.955 1.00 95.19 403 GLU A CA 1
ATOM 3244 C C . GLU A 1 403 ? -9.914 -0.452 -14.882 1.00 95.19 403 GLU A C 1
ATOM 3246 O O . GLU A 1 403 ? -10.838 0.359 -14.978 1.00 95.19 403 GLU A O 1
ATOM 3251 N N . VAL A 1 404 ? -9.038 -0.426 -13.881 1.00 95.88 404 VAL A N 1
ATOM 3252 C CA . VAL A 1 404 ? -9.048 0.567 -12.808 1.00 95.88 404 VAL A CA 1
ATOM 3253 C C . VAL A 1 404 ? -7.717 1.304 -12.799 1.00 95.88 404 VAL A C 1
ATOM 3255 O O . VAL A 1 404 ? -6.654 0.691 -12.715 1.00 95.88 404 VAL A O 1
ATOM 3258 N N . LEU A 1 405 ? -7.779 2.631 -12.870 1.00 95.31 405 LEU A N 1
ATOM 3259 C CA . LEU A 1 405 ? -6.644 3.521 -12.665 1.00 95.31 405 LEU A CA 1
ATOM 3260 C C . LEU A 1 405 ? -6.595 3.951 -11.196 1.00 95.31 405 LEU A C 1
ATOM 3262 O O . LEU A 1 405 ? -7.559 4.530 -10.695 1.00 95.31 405 LEU A O 1
ATOM 3266 N N . ILE A 1 406 ? -5.474 3.708 -10.526 1.00 94.50 406 ILE A N 1
ATOM 3267 C CA . ILE A 1 406 ? -5.256 4.015 -9.109 1.00 94.50 406 ILE A CA 1
ATOM 3268 C C . ILE A 1 406 ? -4.163 5.075 -8.945 1.00 94.50 406 ILE A C 1
ATOM 3270 O O . ILE A 1 406 ? -3.153 5.056 -9.647 1.00 94.50 406 ILE A O 1
ATOM 3274 N N . SER A 1 407 ? -4.359 6.018 -8.019 1.00 90.56 407 SER A N 1
ATOM 3275 C CA . SER A 1 407 ? -3.377 7.079 -7.745 1.00 90.56 407 SER A CA 1
ATOM 3276 C C . SER A 1 407 ? -2.226 6.626 -6.848 1.00 90.56 407 SER A C 1
ATOM 3278 O O . SER A 1 407 ? -1.140 7.192 -6.913 1.00 90.56 407 SER A O 1
ATOM 3280 N N . SER A 1 408 ? -2.465 5.633 -5.989 1.00 87.88 408 SER A N 1
ATOM 3281 C CA . SER A 1 408 ? -1.487 5.091 -5.047 1.00 87.88 408 SER A CA 1
ATOM 3282 C C . SER A 1 408 ? -1.814 3.635 -4.716 1.00 87.88 408 SER A C 1
ATOM 3284 O O . SER A 1 408 ? -2.965 3.204 -4.811 1.00 87.88 408 SER A O 1
ATOM 3286 N N . GLN A 1 409 ? -0.794 2.876 -4.316 1.00 84.44 409 GLN A N 1
ATOM 3287 C CA . GLN A 1 409 ? -0.900 1.464 -3.956 1.00 84.44 409 GLN A CA 1
ATOM 3288 C C . GLN A 1 409 ? -1.296 1.307 -2.492 1.00 84.44 409 GLN A C 1
ATOM 3290 O O . GLN A 1 409 ? -0.479 0.945 -1.646 1.00 84.44 409 GLN A O 1
ATOM 3295 N N . TRP A 1 410 ? -2.552 1.625 -2.211 1.00 91.94 410 TRP A N 1
ATOM 3296 C CA . TRP A 1 410 ? -3.216 1.310 -0.954 1.00 91.94 410 TRP A CA 1
ATOM 3297 C C . TRP A 1 410 ? -4.698 1.072 -1.248 1.00 91.94 410 TRP A C 1
ATOM 3299 O O . TRP A 1 410 ? -5.567 1.889 -0.948 1.00 91.94 410 TRP A O 1
ATOM 3309 N N . VAL A 1 411 ? -4.950 -0.025 -1.962 1.00 94.56 411 VAL A N 1
ATOM 3310 C CA . VAL A 1 411 ? -6.269 -0.403 -2.483 1.00 94.56 411 VAL A CA 1
ATOM 3311 C C . VAL A 1 411 ? -6.477 -1.911 -2.390 1.00 94.56 411 VAL A C 1
ATOM 3313 O O . VAL A 1 411 ? -5.512 -2.674 -2.450 1.00 94.56 411 VAL A O 1
ATOM 3316 N N . TYR A 1 412 ? -7.737 -2.334 -2.309 1.00 96.69 412 TYR A N 1
ATOM 3317 C CA . TYR A 1 412 ? -8.135 -3.710 -2.606 1.00 96.69 412 TYR A CA 1
ATOM 3318 C C . TYR A 1 412 ? -9.081 -3.685 -3.797 1.00 96.69 412 TYR A C 1
ATOM 3320 O O . TYR A 1 412 ? -10.013 -2.886 -3.826 1.00 96.69 412 TYR A O 1
ATOM 3328 N N . LEU A 1 413 ? -8.840 -4.552 -4.773 1.00 97.00 413 LEU A N 1
ATOM 3329 C CA . LEU A 1 413 ? -9.635 -4.675 -5.991 1.00 97.00 413 LEU A CA 1
ATOM 3330 C C . LEU A 1 413 ? -10.149 -6.099 -6.095 1.00 97.00 413 LEU A C 1
ATOM 3332 O O . LEU A 1 413 ? -9.373 -7.033 -5.924 1.00 97.00 413 LEU A O 1
ATOM 3336 N N . GLY A 1 414 ? -11.418 -6.293 -6.427 1.00 97.31 414 GLY A N 1
ATOM 3337 C CA . GLY A 1 414 ? -11.902 -7.651 -6.595 1.00 97.31 414 GLY A CA 1
ATOM 3338 C C . GLY A 1 414 ? -13.370 -7.761 -6.929 1.00 97.31 414 GLY A C 1
ATOM 3339 O O . GLY A 1 414 ? -13.979 -6.831 -7.461 1.00 97.31 414 GLY A O 1
ATOM 3340 N N . VAL A 1 415 ? -13.915 -8.929 -6.616 1.00 98.19 415 VAL A N 1
ATOM 3341 C CA . VAL A 1 415 ? -15.320 -9.270 -6.826 1.00 98.19 415 VAL A CA 1
ATOM 3342 C C . VAL A 1 415 ? -15.892 -9.934 -5.581 1.00 98.19 415 VAL A C 1
ATOM 3344 O O . VAL A 1 415 ? -15.178 -10.585 -4.815 1.00 98.19 415 VAL A O 1
ATOM 3347 N N . THR A 1 416 ? -17.192 -9.768 -5.373 1.00 97.50 416 THR A N 1
ATOM 3348 C CA . THR A 1 416 ? -17.904 -10.362 -4.243 1.00 97.50 416 THR A CA 1
ATOM 3349 C C . THR A 1 416 ? -19.347 -10.689 -4.592 1.00 97.50 416 THR A C 1
ATOM 3351 O O . THR A 1 416 ? -19.931 -10.081 -5.489 1.00 97.50 416 THR A O 1
ATOM 3354 N N . TYR A 1 417 ? -19.939 -11.636 -3.870 1.00 96.50 417 TYR A N 1
ATOM 3355 C CA . TYR A 1 417 ? -21.383 -11.834 -3.887 1.00 96.50 417 TYR A CA 1
ATOM 3356 C C . TYR A 1 417 ? -22.115 -10.706 -3.158 1.00 96.50 417 TYR A C 1
ATOM 3358 O O . TYR A 1 417 ? -21.583 -10.065 -2.249 1.00 96.50 417 TYR A O 1
ATOM 3366 N N . ARG A 1 418 ? -23.390 -10.491 -3.505 1.00 94.75 418 ARG A N 1
ATOM 3367 C CA . ARG A 1 418 ? -24.198 -9.416 -2.900 1.00 94.75 418 ARG A CA 1
ATOM 3368 C C . ARG A 1 418 ? -24.329 -9.544 -1.378 1.00 94.75 418 ARG A C 1
ATOM 3370 O O . ARG A 1 418 ? -24.422 -8.528 -0.688 1.00 94.75 418 ARG A O 1
ATOM 3377 N N . ARG A 1 419 ? -24.291 -10.782 -0.870 1.00 92.62 419 ARG A N 1
ATOM 3378 C CA . ARG A 1 419 ? -24.462 -11.139 0.546 1.00 92.62 419 ARG A CA 1
ATOM 3379 C C . ARG A 1 419 ? -23.265 -10.838 1.455 1.00 92.62 419 ARG A C 1
ATOM 3381 O O . ARG A 1 419 ? -23.314 -11.206 2.624 1.00 92.62 419 ARG A O 1
ATOM 3388 N N . ILE A 1 420 ? -22.195 -10.216 0.951 1.00 93.44 420 ILE A N 1
ATOM 3389 C CA . ILE A 1 420 ? -21.079 -9.776 1.801 1.00 93.44 420 ILE A CA 1
ATOM 3390 C C . ILE A 1 420 ? -21.587 -8.913 2.966 1.00 93.44 420 ILE A C 1
ATOM 3392 O O . ILE A 1 420 ? -22.459 -8.055 2.788 1.00 93.44 420 ILE A O 1
ATOM 3396 N N . SER A 1 421 ? -21.049 -9.160 4.165 1.00 90.75 421 SER A N 1
ATOM 3397 C CA . SER A 1 421 ? -21.423 -8.408 5.363 1.00 90.75 421 SER A CA 1
ATOM 3398 C C . SER A 1 421 ? -21.069 -6.926 5.221 1.00 90.75 421 SER A C 1
ATOM 3400 O O . SER A 1 421 ? -20.146 -6.549 4.500 1.00 90.75 421 SER A O 1
ATOM 3402 N N . ARG A 1 422 ? -21.826 -6.064 5.907 1.00 89.00 422 ARG A N 1
ATOM 3403 C CA . ARG A 1 422 ? -21.666 -4.598 5.853 1.00 89.00 422 ARG A CA 1
ATOM 3404 C C . ARG A 1 422 ? -21.168 -3.978 7.157 1.00 89.00 422 ARG A C 1
ATOM 3406 O O . ARG A 1 422 ? -20.783 -2.807 7.153 1.00 89.00 422 ARG A O 1
ATOM 3413 N N . ARG A 1 423 ? -21.210 -4.736 8.260 1.00 81.94 423 ARG A N 1
ATOM 3414 C CA . ARG A 1 423 ? -21.102 -4.207 9.634 1.00 81.94 423 ARG A CA 1
ATOM 3415 C C . ARG A 1 423 ? -19.983 -4.832 10.470 1.00 81.94 423 ARG A C 1
ATOM 3417 O O . ARG A 1 423 ? -19.498 -4.193 11.397 1.00 81.94 423 ARG A O 1
ATOM 3424 N N . ASP A 1 424 ? -19.581 -6.064 10.179 1.00 75.75 424 ASP A N 1
ATOM 3425 C CA . ASP A 1 424 ? -18.597 -6.801 10.982 1.00 75.75 424 ASP A CA 1
ATOM 3426 C C . ASP A 1 424 ? -17.182 -6.750 10.374 1.00 75.75 424 ASP A C 1
ATOM 3428 O O . ASP A 1 424 ? -16.948 -6.146 9.334 1.00 75.75 424 ASP A O 1
ATOM 3432 N N . ALA A 1 425 ? -16.203 -7.368 11.045 1.00 65.06 425 ALA A N 1
ATOM 3433 C CA . ALA A 1 425 ? -14.832 -7.473 10.532 1.00 65.06 425 ALA A CA 1
ATOM 3434 C C . ALA A 1 425 ? -14.705 -8.358 9.275 1.00 65.06 425 ALA A C 1
ATOM 3436 O O . ALA A 1 425 ? -13.714 -8.245 8.561 1.00 65.06 425 ALA A O 1
ATOM 3437 N N . SER A 1 426 ? -15.698 -9.210 8.994 1.00 76.38 426 SER A N 1
ATOM 3438 C CA . SER A 1 426 ? -15.749 -10.028 7.778 1.00 76.38 426 SER A CA 1
ATOM 3439 C C . SER A 1 426 ? -16.247 -9.237 6.563 1.00 76.38 426 SER A C 1
ATOM 3441 O O . SER A 1 426 ? -16.215 -9.751 5.448 1.00 76.38 426 SER A O 1
ATOM 3443 N N . ALA A 1 427 ? -16.675 -7.982 6.746 1.00 82.88 427 ALA A N 1
ATOM 3444 C CA . ALA A 1 427 ? -17.114 -7.109 5.665 1.00 82.88 427 ALA A CA 1
ATOM 3445 C C . ALA A 1 427 ? -15.985 -6.750 4.686 1.00 82.88 427 ALA A C 1
ATOM 3447 O O . ALA A 1 427 ? -16.270 -6.452 3.525 1.00 82.88 427 ALA A O 1
ATOM 3448 N N . LEU A 1 428 ? -14.718 -6.786 5.115 1.00 91.31 428 LEU A N 1
ATOM 3449 C CA . LEU A 1 428 ? -13.576 -6.473 4.259 1.00 91.31 428 LEU A CA 1
ATOM 3450 C C . LEU A 1 428 ? -13.420 -7.506 3.132 1.00 91.31 428 LEU A C 1
ATOM 3452 O O . LEU A 1 428 ? -13.354 -8.714 3.367 1.00 91.31 428 LEU A O 1
ATOM 3456 N N . ILE A 1 429 ? -13.315 -7.025 1.894 1.00 95.31 429 ILE A N 1
ATOM 3457 C CA . ILE A 1 429 ? -13.095 -7.864 0.718 1.00 95.31 429 ILE A CA 1
ATOM 3458 C C . ILE A 1 429 ? -11.823 -8.726 0.866 1.00 95.31 429 ILE A C 1
ATOM 3460 O O . ILE A 1 429 ? -10.757 -8.249 1.252 1.00 95.31 429 ILE A O 1
ATOM 3464 N N . GLY A 1 430 ? -11.944 -10.018 0.562 1.00 92.81 430 GLY A N 1
ATOM 3465 C CA . GLY A 1 430 ? -10.904 -11.040 0.702 1.00 92.81 430 GLY A CA 1
ATOM 3466 C C . GLY A 1 430 ? -10.838 -11.697 2.087 1.00 92.81 430 GLY A C 1
ATOM 3467 O O . GLY A 1 430 ? -10.258 -12.773 2.222 1.00 92.81 430 GLY A O 1
ATOM 3468 N N . ARG A 1 431 ? -11.465 -11.108 3.116 1.00 92.38 431 ARG A N 1
ATOM 3469 C CA . ARG A 1 431 ? -11.481 -11.622 4.503 1.00 92.38 431 ARG A CA 1
ATOM 3470 C C . ARG A 1 431 ? -12.712 -12.474 4.826 1.00 92.38 431 ARG A C 1
ATOM 3472 O O . ARG A 1 431 ? -13.080 -12.631 5.985 1.00 92.38 431 ARG A O 1
ATOM 3479 N N . ASN A 1 432 ? -13.363 -13.003 3.796 1.00 92.75 432 ASN A N 1
ATOM 3480 C CA . ASN A 1 432 ? -14.551 -13.844 3.892 1.00 92.75 432 ASN A CA 1
ATOM 3481 C C . ASN A 1 432 ? -14.610 -14.815 2.701 1.00 92.75 432 ASN A C 1
ATOM 3483 O O . ASN A 1 432 ? -13.955 -14.599 1.678 1.00 92.75 432 ASN A O 1
ATOM 3487 N N . SER A 1 433 ? -15.438 -15.851 2.815 1.00 93.31 433 SER A N 1
ATOM 3488 C CA . SER A 1 433 ? -15.623 -16.886 1.788 1.00 93.31 433 SER A CA 1
ATOM 3489 C C . SER A 1 433 ? -16.421 -16.429 0.557 1.00 93.31 433 SER A C 1
ATOM 3491 O O . SER A 1 433 ? -16.582 -17.186 -0.398 1.00 93.31 433 SER A O 1
ATOM 3493 N N . VAL A 1 434 ? -16.932 -15.193 0.551 1.00 95.56 434 VAL A N 1
ATOM 3494 C CA . VAL A 1 434 ? -17.823 -14.656 -0.496 1.00 95.56 434 VAL A CA 1
ATOM 3495 C C . VAL A 1 434 ? -17.166 -13.573 -1.349 1.00 95.56 434 VAL A C 1
ATOM 3497 O O . VAL A 1 434 ? -17.847 -12.851 -2.086 1.00 95.56 434 VAL A O 1
ATOM 3500 N N . SER A 1 435 ? -15.848 -13.413 -1.236 1.00 96.81 435 SER A N 1
ATOM 3501 C CA . SER A 1 435 ? -15.095 -12.410 -1.979 1.00 96.81 435 SER A CA 1
ATOM 3502 C C . SER A 1 435 ? -13.689 -12.873 -2.342 1.00 96.81 435 SER A C 1
ATOM 3504 O O . SER A 1 435 ? -13.068 -13.678 -1.647 1.00 96.81 435 SER A O 1
ATOM 3506 N N . TRP A 1 436 ? -13.196 -12.330 -3.452 1.00 98.19 436 TRP A N 1
ATOM 3507 C CA . TRP A 1 436 ? -11.857 -12.559 -3.987 1.00 98.19 436 TRP A CA 1
ATOM 3508 C C . TRP A 1 436 ? -11.228 -11.204 -4.253 1.00 98.19 436 TRP A C 1
ATOM 3510 O O . TRP A 1 436 ? -11.794 -10.404 -5.003 1.00 98.19 436 TRP A O 1
ATOM 3520 N N . ALA A 1 437 ? -10.081 -10.936 -3.637 1.00 97.50 437 ALA A N 1
ATOM 3521 C CA . ALA A 1 437 ? -9.456 -9.624 -3.660 1.00 97.50 437 ALA A CA 1
ATOM 3522 C C . ALA A 1 437 ? -7.970 -9.691 -3.999 1.00 97.50 437 ALA A C 1
ATOM 3524 O O . ALA A 1 437 ? -7.244 -10.577 -3.560 1.00 97.50 437 ALA A O 1
ATOM 3525 N N . LEU A 1 438 ? -7.510 -8.683 -4.725 1.00 97.12 438 LEU A N 1
ATOM 3526 C CA . LEU A 1 438 ? -6.113 -8.325 -4.865 1.00 97.12 438 LEU A CA 1
ATOM 3527 C C . LEU A 1 438 ? -5.843 -7.091 -4.004 1.00 97.12 438 LEU A C 1
ATOM 3529 O O . LEU A 1 438 ? -6.359 -6.006 -4.281 1.00 97.12 438 LEU A O 1
ATOM 3533 N N . GLN A 1 439 ? -5.018 -7.254 -2.977 1.00 95.81 439 GLN A N 1
ATOM 3534 C CA . GLN A 1 439 ? -4.484 -6.166 -2.172 1.00 95.81 439 GLN A CA 1
ATOM 3535 C C . GLN A 1 439 ? -3.226 -5.606 -2.835 1.00 95.81 439 GLN A C 1
ATOM 3537 O O . GLN A 1 439 ? -2.287 -6.345 -3.132 1.00 95.81 439 GLN A O 1
ATOM 3542 N N . LEU A 1 440 ? -3.187 -4.286 -3.001 1.00 92.69 440 LEU A N 1
ATOM 3543 C CA . LEU A 1 440 ? -2.017 -3.543 -3.457 1.00 92.69 440 LEU A CA 1
ATOM 3544 C C . LEU A 1 440 ? -1.607 -2.572 -2.350 1.00 92.69 440 LEU A C 1
ATOM 3546 O O . LEU A 1 440 ? -2.287 -1.564 -2.138 1.00 92.69 440 LEU A O 1
ATOM 3550 N N . PHE A 1 441 ? -0.514 -2.871 -1.644 1.00 87.81 441 PHE A N 1
ATOM 3551 C CA . PHE A 1 441 ? -0.030 -2.052 -0.532 1.00 87.81 441 PHE A CA 1
ATOM 3552 C C . PHE A 1 441 ? 1.492 -1.883 -0.553 1.00 87.81 441 PHE A C 1
ATOM 3554 O O . PHE A 1 441 ? 2.215 -2.842 -0.320 1.00 87.81 441 PHE A O 1
ATOM 3561 N N . ASN A 1 442 ? 2.004 -0.669 -0.796 1.00 79.94 442 ASN A N 1
ATOM 3562 C CA . ASN A 1 442 ? 3.444 -0.349 -0.710 1.00 79.94 442 ASN A CA 1
ATOM 3563 C C . ASN A 1 442 ? 4.378 -1.375 -1.399 1.00 79.94 442 ASN A C 1
ATOM 3565 O O . ASN A 1 442 ? 5.360 -1.821 -0.810 1.00 79.94 442 ASN A O 1
ATOM 3569 N N . LYS A 1 443 ? 4.091 -1.745 -2.657 1.00 72.44 443 LYS A N 1
ATOM 3570 C CA . LYS A 1 443 ? 4.805 -2.791 -3.427 1.00 72.44 443 LYS A CA 1
ATOM 3571 C C . LYS A 1 443 ? 4.688 -4.224 -2.882 1.00 72.44 443 LYS A C 1
ATOM 3573 O O . LYS A 1 443 ? 5.271 -5.121 -3.477 1.00 72.44 443 LYS A O 1
ATOM 3578 N N . SER A 1 444 ? 3.927 -4.458 -1.816 1.00 85.00 444 SER A N 1
ATOM 3579 C CA . SER A 1 444 ? 3.486 -5.787 -1.388 1.00 85.00 444 SER A CA 1
ATOM 3580 C C . SER A 1 444 ? 2.131 -6.079 -2.014 1.00 85.00 444 SER A C 1
ATOM 3582 O O . SER A 1 444 ? 1.163 -5.338 -1.812 1.00 85.00 444 SER A O 1
ATOM 3584 N N . TYR A 1 445 ? 2.082 -7.114 -2.845 1.00 92.88 445 TYR A N 1
ATOM 3585 C CA . TYR A 1 445 ? 0.860 -7.554 -3.501 1.00 92.88 445 TYR A CA 1
ATOM 3586 C C . TYR A 1 445 ? 0.430 -8.858 -2.859 1.00 92.88 445 TYR A C 1
ATOM 3588 O O . TYR A 1 445 ? 1.250 -9.762 -2.717 1.00 92.88 445 TYR A O 1
ATOM 3596 N N . SER A 1 446 ? -0.847 -8.967 -2.526 1.00 95.50 446 SER A N 1
ATOM 3597 C CA . SER A 1 446 ? -1.383 -10.175 -1.909 1.00 95.50 446 SER A CA 1
ATOM 3598 C C . SER A 1 446 ? -2.735 -10.506 -2.511 1.00 95.50 446 SER A C 1
ATOM 3600 O O . SER A 1 446 ? -3.575 -9.625 -2.699 1.00 95.50 446 SER A O 1
ATOM 3602 N N . ALA A 1 447 ? -2.945 -11.775 -2.832 1.00 96.94 447 ALA A N 1
ATOM 3603 C CA . ALA A 1 447 ? -4.251 -12.287 -3.203 1.00 96.94 447 ALA A CA 1
ATOM 3604 C C . ALA A 1 447 ? -4.946 -12.815 -1.943 1.00 96.94 447 ALA A C 1
ATOM 3606 O O . ALA A 1 447 ? -4.350 -13.580 -1.188 1.00 96.94 447 ALA A O 1
ATOM 3607 N N . TRP A 1 448 ? -6.187 -12.393 -1.722 1.00 97.06 448 TRP A N 1
ATOM 3608 C CA . TRP A 1 448 ? -6.980 -12.724 -0.545 1.00 97.06 448 TRP A CA 1
ATOM 3609 C C . TRP A 1 448 ? -8.296 -13.385 -0.937 1.00 97.06 448 TRP A C 1
ATOM 3611 O O . TRP A 1 448 ? -9.044 -12.862 -1.769 1.00 97.06 448 TRP A O 1
ATOM 3621 N N . HIS A 1 449 ? -8.593 -14.506 -0.293 1.00 95.50 449 HIS A N 1
ATOM 3622 C CA . HIS A 1 449 ? -9.888 -15.176 -0.333 1.00 95.50 449 HIS A CA 1
ATOM 3623 C C . HIS A 1 449 ? -10.064 -15.975 0.956 1.00 95.50 449 HIS A C 1
ATOM 3625 O O . HIS A 1 449 ? -9.120 -16.629 1.391 1.00 95.50 449 HIS A O 1
ATOM 3631 N N . ASP A 1 450 ? -11.247 -15.923 1.568 1.00 93.50 450 ASP A N 1
ATOM 3632 C CA . ASP A 1 450 ? -11.554 -16.672 2.792 1.00 93.50 450 ASP A CA 1
ATOM 3633 C C . ASP A 1 450 ? -10.538 -16.452 3.928 1.00 93.50 450 ASP A C 1
ATOM 3635 O O . ASP A 1 450 ? -10.142 -17.371 4.640 1.00 93.50 450 ASP A O 1
ATOM 3639 N N . ASN A 1 451 ? -10.064 -15.205 4.060 1.00 89.88 451 ASN A N 1
ATOM 3640 C CA . ASN A 1 451 ? -9.029 -14.808 5.019 1.00 89.88 451 ASN A CA 1
ATOM 3641 C C . ASN A 1 451 ? -7.671 -15.525 4.837 1.00 89.88 451 ASN A C 1
ATOM 3643 O O . ASN A 1 451 ? -6.805 -15.435 5.704 1.00 89.88 451 ASN A O 1
ATOM 3647 N N . GLN A 1 452 ? -7.453 -16.185 3.699 1.00 92.56 452 GLN A N 1
ATOM 3648 C CA . GLN A 1 452 ? -6.168 -16.769 3.329 1.00 92.56 452 GLN A CA 1
ATOM 3649 C C . GLN A 1 452 ? -5.394 -15.817 2.421 1.00 92.56 452 GLN A C 1
ATOM 3651 O O . GLN A 1 452 ? -5.930 -15.304 1.434 1.00 92.56 452 GLN A O 1
ATOM 3656 N N . GLU A 1 453 ? -4.125 -15.594 2.763 1.00 95.25 453 GLU A N 1
ATOM 3657 C CA . GLU A 1 453 ? -3.208 -14.756 1.998 1.00 95.25 453 GLU A CA 1
ATOM 3658 C C . GLU A 1 453 ? -2.326 -15.594 1.079 1.00 95.25 453 GLU A C 1
ATOM 3660 O O . GLU A 1 453 ? -1.661 -16.535 1.512 1.00 95.25 453 GLU A O 1
ATOM 3665 N N . VAL A 1 454 ? -2.214 -15.168 -0.175 1.00 94.81 454 VAL A N 1
ATOM 3666 C CA . VAL A 1 454 ? -1.137 -15.588 -1.069 1.00 94.81 454 VAL A CA 1
ATOM 3667 C C . VAL A 1 454 ? -0.298 -14.363 -1.412 1.00 94.81 454 VAL A C 1
ATOM 3669 O O . VAL A 1 454 ? -0.725 -13.509 -2.191 1.00 94.81 454 VAL A O 1
ATOM 3672 N N . LYS A 1 455 ? 0.906 -14.276 -0.836 1.00 93.06 455 LYS A N 1
ATOM 3673 C CA . LYS A 1 455 ? 1.874 -13.209 -1.133 1.00 93.06 455 LYS A CA 1
ATOM 3674 C C . LYS A 1 455 ? 2.366 -13.345 -2.579 1.00 93.06 455 LYS A C 1
ATOM 3676 O O . LYS A 1 455 ? 2.771 -14.423 -3.018 1.00 93.06 455 LYS A O 1
ATOM 3681 N N . LEU A 1 456 ? 2.319 -12.248 -3.326 1.00 92.12 456 LEU A N 1
ATOM 3682 C CA . LEU A 1 456 ? 2.669 -12.171 -4.743 1.00 92.12 456 LEU A CA 1
ATOM 3683 C C . LEU A 1 456 ? 3.980 -11.410 -4.947 1.00 92.12 456 LEU A C 1
ATOM 3685 O O . LEU A 1 456 ? 4.502 -10.751 -4.048 1.00 92.12 456 LEU A O 1
ATOM 3689 N N . GLN A 1 457 ? 4.511 -11.496 -6.166 1.00 83.50 457 GLN A N 1
ATOM 3690 C CA . GLN A 1 457 ? 5.735 -10.792 -6.532 1.00 83.50 457 GLN A CA 1
ATOM 3691 C C . GLN A 1 457 ? 5.540 -9.268 -6.457 1.00 83.50 457 GLN A C 1
ATOM 3693 O O . GLN A 1 457 ? 4.515 -8.758 -6.926 1.00 83.50 457 GLN A O 1
ATOM 3698 N N . PRO A 1 458 ? 6.515 -8.528 -5.903 1.00 73.12 458 PRO A N 1
ATOM 3699 C CA . PRO A 1 458 ? 6.419 -7.086 -5.769 1.00 73.12 458 PRO A CA 1
ATOM 3700 C C . PRO A 1 458 ? 6.444 -6.419 -7.145 1.00 73.12 458 PRO A C 1
ATOM 3702 O O . PRO A 1 458 ? 7.362 -6.626 -7.939 1.00 73.12 458 PRO A O 1
ATOM 3705 N N . ALA A 1 459 ? 5.448 -5.582 -7.421 1.00 80.31 459 ALA A N 1
ATOM 3706 C CA . ALA A 1 459 ? 5.358 -4.827 -8.664 1.00 80.31 459 ALA A CA 1
ATOM 3707 C C . ALA A 1 459 ? 4.738 -3.443 -8.436 1.00 80.31 459 ALA A C 1
ATOM 3709 O O . ALA A 1 459 ? 4.169 -3.148 -7.381 1.00 80.31 459 ALA A O 1
ATOM 3710 N N . THR A 1 460 ? 4.855 -2.567 -9.436 1.00 84.25 460 THR A N 1
ATOM 3711 C CA . THR A 1 460 ? 4.222 -1.245 -9.417 1.00 84.25 460 THR A CA 1
ATOM 3712 C C . THR A 1 460 ? 3.398 -1.004 -10.663 1.00 84.25 460 THR A C 1
ATOM 3714 O O . THR A 1 460 ? 3.949 -0.763 -11.733 1.00 84.25 460 THR A O 1
ATOM 3717 N N . TYR A 1 461 ? 2.076 -1.028 -10.502 1.00 89.25 461 TYR A N 1
ATOM 3718 C CA . TYR A 1 461 ? 1.120 -0.729 -11.562 1.00 89.25 461 TYR A CA 1
ATOM 3719 C C . TYR A 1 461 ? 0.158 0.358 -11.095 1.00 89.25 461 TYR A C 1
ATOM 3721 O O . TYR A 1 461 ? -0.418 0.260 -10.012 1.00 89.25 461 TYR A O 1
ATOM 3729 N N . SER A 1 462 ? -0.013 1.389 -11.920 1.00 90.44 462 SER A N 1
ATOM 3730 C CA . SER A 1 462 ? -1.038 2.423 -11.736 1.00 90.44 462 SER A CA 1
ATOM 3731 C C . SER A 1 462 ? -2.360 2.043 -12.398 1.00 90.44 462 SER A C 1
ATOM 3733 O O . SER A 1 462 ? -3.400 2.591 -12.049 1.00 90.44 462 SER A O 1
ATOM 3735 N N . ARG A 1 463 ? -2.341 1.099 -13.343 1.00 93.56 463 ARG A N 1
ATOM 3736 C CA . ARG A 1 463 ? -3.522 0.589 -14.035 1.00 93.56 463 ARG A CA 1
ATOM 3737 C C . ARG A 1 463 ? -3.605 -0.923 -13.868 1.00 93.56 463 ARG A C 1
ATOM 3739 O O . ARG A 1 463 ? -2.653 -1.634 -14.185 1.00 93.56 463 ARG A O 1
ATOM 3746 N N . ILE A 1 464 ? -4.752 -1.390 -13.390 1.00 95.00 464 ILE A N 1
ATOM 3747 C CA . ILE A 1 464 ? -5.032 -2.804 -13.149 1.00 95.00 464 ILE A CA 1
ATOM 3748 C C . ILE A 1 464 ? -6.172 -3.240 -14.060 1.00 95.00 464 ILE A C 1
ATOM 3750 O O . ILE A 1 464 ? -7.242 -2.636 -14.030 1.00 95.00 464 ILE A O 1
ATOM 3754 N N . GLY A 1 465 ? -5.938 -4.272 -14.865 1.00 94.62 465 GLY A N 1
ATOM 3755 C CA . GLY A 1 465 ? -6.975 -4.967 -15.620 1.00 94.62 465 GLY A CA 1
ATOM 3756 C C . GLY A 1 465 ? -7.525 -6.129 -14.806 1.00 94.62 465 GLY A C 1
ATOM 3757 O O . GLY A 1 465 ? -6.751 -6.903 -14.243 1.00 94.62 465 GLY A O 1
ATOM 3758 N N . ILE A 1 466 ? -8.843 -6.262 -14.745 1.00 96.81 466 ILE A N 1
ATOM 3759 C CA . ILE A 1 466 ? -9.518 -7.390 -14.110 1.00 96.81 466 ILE A CA 1
ATOM 3760 C C . ILE A 1 466 ? -10.322 -8.113 -15.180 1.00 96.81 466 ILE A C 1
ATOM 3762 O O . ILE A 1 466 ? -11.147 -7.502 -15.852 1.00 96.81 466 ILE A O 1
ATOM 3766 N N . HIS A 1 467 ? -10.054 -9.406 -15.343 1.00 95.56 467 HIS A N 1
ATOM 3767 C CA . HIS A 1 467 ? -10.765 -10.286 -16.261 1.00 95.56 467 HIS A CA 1
ATOM 3768 C C . HIS A 1 467 ? -11.485 -11.374 -15.475 1.00 95.56 467 HIS A C 1
ATOM 3770 O O . HIS A 1 467 ? -10.851 -12.143 -14.750 1.00 95.56 467 HIS A O 1
ATOM 3776 N N . LEU A 1 468 ? -12.792 -11.463 -15.659 1.00 95.62 468 LEU A N 1
ATOM 3777 C CA . LEU A 1 468 ? -13.648 -12.480 -15.081 1.00 95.62 468 LEU A CA 1
ATOM 3778 C C . LEU A 1 468 ? -14.184 -13.367 -16.203 1.00 95.62 468 LEU A C 1
ATOM 3780 O O . LEU A 1 468 ? -14.934 -12.900 -17.050 1.00 95.62 468 LEU A O 1
ATOM 3784 N N . ASP A 1 469 ? -13.837 -14.647 -16.175 1.00 93.44 469 ASP A N 1
ATOM 3785 C CA . ASP A 1 469 ? -14.533 -15.690 -16.920 1.00 93.44 469 ASP A CA 1
ATOM 37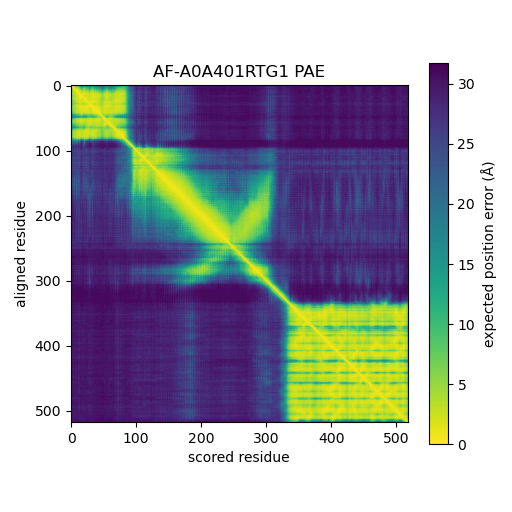86 C C . ASP A 1 469 ? -15.420 -16.447 -15.934 1.00 93.44 469 ASP A C 1
ATOM 3788 O O . ASP A 1 469 ? -14.950 -17.304 -15.181 1.00 93.44 469 ASP A O 1
ATOM 3792 N N . TYR A 1 470 ? -16.699 -16.074 -15.887 1.00 90.81 470 TYR A N 1
ATOM 3793 C CA . TYR A 1 470 ? -17.643 -16.667 -14.947 1.00 90.81 470 TYR A CA 1
ATOM 3794 C C . TYR A 1 470 ? -17.856 -18.151 -15.257 1.00 90.81 470 TYR A C 1
ATOM 3796 O O . TYR A 1 470 ? -17.859 -18.981 -14.354 1.00 90.81 470 TYR A O 1
ATOM 3804 N N . THR A 1 471 ? -17.986 -18.484 -16.543 1.00 85.75 471 THR A N 1
ATOM 3805 C CA . THR A 1 471 ? -18.273 -19.844 -17.013 1.00 85.75 471 THR A CA 1
ATOM 3806 C C . THR A 1 471 ? -17.116 -20.797 -16.721 1.00 85.75 471 THR A C 1
ATOM 3808 O O . THR A 1 471 ? -17.346 -21.935 -16.322 1.00 85.75 471 THR A O 1
ATOM 3811 N N . ALA A 1 472 ? -15.874 -20.336 -16.883 1.00 84.88 472 ALA A N 1
ATOM 3812 C CA . ALA A 1 472 ? -14.688 -21.130 -16.569 1.00 84.88 472 ALA A CA 1
ATOM 3813 C C . ALA A 1 472 ? -14.287 -21.077 -15.082 1.00 84.88 472 ALA A C 1
ATOM 3815 O O . ALA A 1 472 ? -13.357 -21.779 -14.683 1.00 84.88 472 ALA A O 1
ATOM 3816 N N . GLY A 1 473 ? -14.936 -20.237 -14.267 1.00 88.00 473 GLY A N 1
ATOM 3817 C CA . GLY A 1 473 ? -14.588 -20.069 -12.857 1.00 88.00 473 GLY A CA 1
ATOM 3818 C C . GLY A 1 473 ? -13.239 -19.379 -12.643 1.00 88.00 473 GLY A C 1
ATOM 3819 O O . GLY A 1 473 ? -12.492 -19.731 -11.731 1.00 88.00 473 GLY A O 1
ATOM 3820 N N . ILE A 1 474 ? -12.872 -18.435 -13.512 1.00 92.88 474 ILE A N 1
ATOM 3821 C CA . ILE A 1 474 ? -11.544 -17.816 -13.509 1.00 92.88 474 ILE A CA 1
ATOM 3822 C C . ILE A 1 474 ? -11.650 -16.312 -13.271 1.00 92.88 474 ILE A C 1
ATOM 3824 O O . ILE A 1 474 ? -12.304 -15.597 -14.023 1.00 92.88 474 ILE A O 1
ATOM 3828 N N . LEU A 1 475 ? -10.903 -15.808 -12.290 1.00 96.75 475 LEU A N 1
ATOM 3829 C CA . LEU A 1 475 ? -10.703 -14.376 -12.072 1.00 96.75 475 LEU A CA 1
ATOM 3830 C C . LEU A 1 475 ? -9.213 -14.048 -12.169 1.00 96.75 475 LEU A C 1
ATOM 3832 O O . LEU A 1 475 ? -8.407 -14.549 -11.387 1.00 96.75 475 LEU A O 1
ATOM 3836 N N . ARG A 1 476 ? -8.836 -13.193 -13.119 1.00 96.06 476 ARG A N 1
ATOM 3837 C CA . ARG A 1 476 ? -7.446 -12.795 -13.363 1.00 96.06 476 ARG A CA 1
ATOM 3838 C C . ARG A 1 476 ? -7.244 -11.310 -13.143 1.00 96.06 476 ARG A C 1
ATOM 3840 O O . ARG A 1 476 ? -8.064 -10.490 -13.549 1.00 96.06 476 ARG A O 1
ATOM 3847 N N . PHE A 1 477 ? -6.096 -10.984 -12.569 1.00 96.19 477 PHE A N 1
ATOM 3848 C CA . PHE A 1 477 ? -5.638 -9.617 -12.383 1.00 96.19 477 PHE A CA 1
ATOM 3849 C C . PHE A 1 477 ? -4.383 -9.376 -13.202 1.00 96.19 477 PHE A C 1
ATOM 3851 O O . PHE A 1 477 ? -3.466 -10.197 -13.194 1.00 96.19 477 PHE A O 1
ATOM 3858 N N . TYR A 1 478 ? -4.323 -8.226 -13.859 1.00 93.31 478 TYR A N 1
ATOM 3859 C CA . TYR A 1 478 ? -3.230 -7.841 -14.733 1.00 93.31 478 TYR A CA 1
ATOM 3860 C C . TYR A 1 478 ? -2.715 -6.452 -14.384 1.00 93.31 478 TYR A C 1
ATOM 3862 O O . TYR A 1 478 ? -3.489 -5.523 -14.170 1.00 93.31 478 TYR A O 1
ATOM 3870 N N . GLY A 1 479 ? -1.399 -6.301 -14.371 1.00 92.06 479 GLY A N 1
ATOM 3871 C CA . GLY A 1 479 ? -0.727 -5.016 -14.319 1.00 92.06 479 GLY A CA 1
ATOM 3872 C C . GLY A 1 479 ? -0.529 -4.481 -15.725 1.00 92.06 479 GLY A C 1
ATOM 3873 O O . GLY A 1 479 ? -0.005 -5.198 -16.578 1.00 92.06 479 GLY A O 1
ATOM 3874 N N . ILE A 1 480 ? -0.958 -3.246 -15.974 1.00 88.81 480 ILE A N 1
ATOM 3875 C CA . ILE A 1 480 ? -0.917 -2.642 -17.307 1.00 88.81 480 ILE A CA 1
ATOM 3876 C C . ILE A 1 480 ? 0.081 -1.484 -17.306 1.00 88.81 480 ILE A C 1
ATOM 3878 O O . ILE A 1 480 ? -0.113 -0.483 -16.612 1.00 88.81 480 ILE A O 1
ATOM 3882 N N . THR A 1 481 ? 1.137 -1.634 -18.100 1.00 83.75 481 THR A N 1
ATOM 3883 C CA . THR A 1 481 ? 2.072 -0.568 -18.494 1.00 83.75 481 THR A CA 1
ATOM 3884 C C . THR A 1 481 ? 2.023 -0.439 -20.021 1.00 83.75 481 THR A C 1
ATOM 3886 O O . THR A 1 481 ? 0.929 -0.314 -20.571 1.00 83.75 481 THR A O 1
ATOM 3889 N N . ASP A 1 482 ? 3.158 -0.547 -20.712 1.00 70.25 482 ASP A N 1
ATOM 3890 C CA . ASP A 1 482 ? 3.222 -0.770 -22.162 1.00 70.25 482 ASP A CA 1
ATOM 3891 C C . ASP A 1 482 ? 2.824 -2.209 -22.529 1.00 70.25 482 ASP A C 1
ATOM 3893 O O . ASP A 1 482 ? 2.486 -2.511 -23.670 1.00 70.25 482 ASP A O 1
ATOM 3897 N N . THR A 1 483 ? 2.849 -3.113 -21.546 1.00 76.38 483 THR A N 1
ATOM 3898 C CA . THR A 1 483 ? 2.478 -4.522 -21.695 1.00 76.38 483 THR A CA 1
ATOM 3899 C C . THR A 1 483 ? 1.510 -4.948 -20.593 1.00 76.38 483 THR A C 1
ATOM 3901 O O . THR A 1 483 ? 1.436 -4.319 -19.533 1.00 76.38 483 THR A O 1
ATOM 3904 N N . MET A 1 484 ? 0.742 -6.012 -20.839 1.00 83.56 484 MET A N 1
ATOM 3905 C CA . MET A 1 484 ? -0.194 -6.578 -19.866 1.00 83.56 484 MET A CA 1
ATOM 3906 C C . MET A 1 484 ? 0.453 -7.783 -19.177 1.00 83.56 484 MET A C 1
ATOM 3908 O O . MET A 1 484 ? 0.639 -8.835 -19.789 1.00 83.56 484 MET A O 1
ATOM 3912 N N . THR A 1 485 ? 0.815 -7.613 -17.904 1.00 89.19 485 THR A N 1
ATOM 3913 C CA . THR A 1 485 ? 1.492 -8.632 -17.086 1.00 89.19 485 THR A CA 1
ATOM 3914 C C . THR A 1 485 ? 0.500 -9.294 -16.138 1.00 89.19 485 THR A C 1
ATOM 3916 O O . THR A 1 485 ? -0.165 -8.602 -15.371 1.00 89.19 485 THR A O 1
ATOM 3919 N N . LEU A 1 486 ? 0.398 -10.625 -16.151 1.00 91.06 486 LEU A N 1
ATOM 3920 C CA . LEU A 1 486 ? -0.453 -11.353 -15.202 1.00 91.06 486 LEU A CA 1
ATOM 3921 C C . LEU A 1 486 ? 0.085 -11.199 -13.769 1.00 91.06 486 LEU A C 1
ATOM 3923 O O . LEU A 1 486 ? 1.225 -11.565 -13.495 1.00 91.06 486 LEU A O 1
ATOM 3927 N N . ILE A 1 487 ? -0.749 -10.686 -12.863 1.00 92.94 487 ILE A N 1
ATOM 3928 C CA . ILE A 1 487 ? -0.449 -10.554 -11.431 1.00 92.94 487 ILE A CA 1
ATOM 3929 C C . ILE A 1 487 ? -0.860 -11.826 -10.692 1.00 92.94 487 ILE A C 1
ATOM 3931 O O . ILE A 1 487 ? -0.065 -12.408 -9.957 1.00 92.94 487 ILE A O 1
ATOM 3935 N N . HIS A 1 488 ? -2.113 -12.251 -10.867 1.00 94.75 488 HIS A N 1
ATOM 3936 C CA . HIS A 1 488 ? -2.658 -13.410 -10.170 1.00 94.75 488 HIS A CA 1
ATOM 3937 C C . HIS A 1 488 ? -3.879 -13.983 -10.891 1.00 94.75 488 HIS A C 1
ATOM 3939 O O . HIS A 1 488 ? -4.560 -13.277 -11.637 1.00 94.75 488 HIS A O 1
ATOM 3945 N N . THR A 1 489 ? -4.154 -15.264 -10.652 1.00 94.38 489 THR A N 1
ATOM 3946 C CA . THR A 1 489 ? -5.351 -15.965 -11.120 1.00 94.38 489 THR A CA 1
ATOM 3947 C C . THR A 1 489 ? -5.980 -16.707 -9.950 1.00 94.38 489 THR A C 1
ATOM 3949 O O . THR A 1 489 ? -5.339 -17.581 -9.375 1.00 94.38 489 THR A O 1
ATOM 3952 N N . PHE A 1 490 ? -7.240 -16.408 -9.658 1.00 93.69 490 PHE A N 1
ATOM 3953 C CA . PHE A 1 490 ? -8.092 -17.276 -8.862 1.00 93.69 490 PHE A CA 1
ATOM 3954 C C . PHE A 1 490 ? -8.820 -18.257 -9.777 1.00 93.69 490 PHE A C 1
ATOM 3956 O O . PHE A 1 490 ? -9.290 -17.887 -10.857 1.00 93.69 490 PHE A O 1
ATOM 3963 N N . GLN A 1 491 ? -8.937 -19.493 -9.306 1.00 91.69 491 GLN A N 1
ATOM 3964 C CA . GLN A 1 491 ? -9.836 -20.499 -9.854 1.00 91.69 491 GLN A CA 1
ATOM 3965 C C . GLN A 1 491 ? -10.846 -20.855 -8.769 1.00 91.69 491 GLN A C 1
ATOM 3967 O O . GLN A 1 491 ? -10.459 -21.252 -7.671 1.00 91.69 491 GLN A O 1
ATOM 3972 N N . SER A 1 492 ? -12.128 -20.649 -9.046 1.00 89.25 492 SER A N 1
ATOM 3973 C CA . SER A 1 492 ? -13.205 -20.894 -8.093 1.00 89.25 492 SER A CA 1
ATOM 3974 C C . SER A 1 492 ? -14.511 -21.204 -8.813 1.00 89.25 492 SER A C 1
ATOM 3976 O O . SER A 1 492 ? -14.722 -20.788 -9.947 1.00 89.25 492 SER A O 1
ATOM 3978 N N . VAL A 1 493 ? -15.404 -21.927 -8.144 1.00 87.00 493 VAL A N 1
ATOM 3979 C CA . VAL A 1 493 ? -16.750 -22.187 -8.654 1.00 87.00 493 VAL A CA 1
ATOM 3980 C C . VAL A 1 493 ? -17.661 -21.066 -8.170 1.00 87.00 493 VAL A C 1
ATOM 3982 O O . VAL A 1 493 ? -17.992 -20.992 -6.986 1.00 87.00 493 VAL A O 1
ATOM 3985 N N . PHE A 1 494 ? -18.054 -20.182 -9.085 1.00 89.81 494 PHE A N 1
ATOM 3986 C CA . PHE A 1 494 ? -18.965 -19.091 -8.765 1.00 89.81 494 PHE A CA 1
ATOM 3987 C C . PHE A 1 494 ? -20.412 -19.587 -8.749 1.00 89.81 494 PHE A C 1
ATOM 3989 O O . PHE A 1 494 ? -20.867 -20.236 -9.687 1.00 89.81 494 PHE A O 1
ATOM 3996 N N . THR A 1 495 ? -21.131 -19.296 -7.668 1.00 90.12 495 THR A N 1
ATOM 3997 C CA . THR A 1 495 ? -22.488 -19.806 -7.414 1.00 90.12 495 THR A CA 1
ATOM 3998 C C . THR A 1 495 ? -23.556 -18.718 -7.450 1.00 90.12 495 THR A C 1
ATOM 4000 O O . THR A 1 495 ? -24.743 -19.018 -7.534 1.00 90.12 495 THR A O 1
ATOM 4003 N N . GLU A 1 496 ? -23.151 -17.451 -7.387 1.00 93.19 496 GLU A N 1
ATOM 4004 C CA . GLU A 1 496 ? -24.031 -16.283 -7.366 1.00 93.19 496 GLU A CA 1
ATOM 4005 C C . GLU A 1 496 ? -23.483 -15.174 -8.276 1.00 93.19 496 GLU A C 1
ATOM 4007 O O . GLU A 1 496 ? -22.315 -15.233 -8.682 1.00 93.19 496 GLU A O 1
ATOM 4012 N N . PRO A 1 497 ? -24.292 -14.152 -8.613 1.00 95.44 497 PRO A N 1
ATOM 4013 C CA . PRO A 1 497 ? -23.807 -12.995 -9.351 1.00 95.44 497 PRO A CA 1
ATOM 4014 C C . PRO A 1 497 ? -22.679 -12.274 -8.604 1.00 95.44 497 PRO A C 1
ATOM 4016 O O . PRO A 1 497 ? -22.801 -11.944 -7.420 1.00 95.44 497 PRO A O 1
ATOM 4019 N N . LEU A 1 498 ? -21.590 -12.004 -9.319 1.00 97.81 498 LEU A N 1
ATOM 4020 C CA . LEU A 1 498 ? -20.415 -11.305 -8.820 1.00 97.81 498 LEU A CA 1
ATOM 4021 C C . LEU A 1 498 ? -20.502 -9.812 -9.109 1.00 97.81 498 LEU A C 1
ATOM 4023 O O . LEU A 1 498 ? -20.770 -9.395 -10.233 1.00 97.81 498 LEU A O 1
ATOM 4027 N N . TYR A 1 499 ? -20.202 -9.017 -8.095 1.00 98.19 499 TYR A N 1
ATOM 4028 C CA . TYR A 1 499 ? -20.160 -7.567 -8.161 1.00 98.19 499 TYR A CA 1
ATOM 4029 C C . TYR A 1 499 ? -18.713 -7.108 -8.012 1.00 98.19 499 TYR A C 1
ATOM 4031 O O . TYR A 1 499 ? -18.069 -7.472 -7.020 1.00 98.19 499 TYR A O 1
ATOM 4039 N N . PRO A 1 500 ? -18.189 -6.296 -8.942 1.00 98.12 500 PRO A N 1
ATOM 4040 C CA . PRO A 1 500 ? -16.916 -5.624 -8.746 1.00 98.12 500 PRO A CA 1
ATOM 4041 C C . PRO A 1 500 ? -16.966 -4.736 -7.505 1.00 98.12 500 PRO A C 1
ATOM 4043 O O . PRO A 1 500 ? -17.937 -4.019 -7.266 1.00 98.12 500 PRO A O 1
ATOM 4046 N N . VAL A 1 501 ? -15.913 -4.779 -6.705 1.00 97.56 501 VAL A N 1
ATOM 4047 C CA . VAL A 1 501 ? -15.831 -4.071 -5.426 1.00 97.56 501 VAL A CA 1
ATOM 4048 C C . VAL A 1 501 ? -14.420 -3.548 -5.219 1.00 97.56 501 VAL A C 1
ATOM 4050 O O . VAL A 1 501 ? -13.434 -4.150 -5.654 1.00 97.56 501 VAL A O 1
ATOM 4053 N N . ILE A 1 502 ? -14.339 -2.387 -4.580 1.00 97.62 502 ILE A N 1
ATOM 4054 C CA . ILE A 1 502 ? -13.081 -1.717 -4.298 1.00 97.62 502 ILE A CA 1
ATOM 4055 C C . ILE A 1 502 ? -13.054 -1.188 -2.869 1.00 97.62 502 ILE A C 1
ATOM 4057 O O . ILE A 1 502 ? -14.032 -0.618 -2.386 1.00 97.62 502 ILE A O 1
ATOM 4061 N N . TRP A 1 503 ? -11.900 -1.340 -2.230 1.00 96.31 503 TRP A N 1
ATOM 4062 C CA . TRP A 1 503 ? -11.516 -0.621 -1.022 1.00 96.31 503 TRP A CA 1
ATOM 4063 C C . TRP A 1 503 ? -10.436 0.398 -1.388 1.00 96.31 503 TRP A C 1
ATOM 4065 O O . TRP A 1 503 ? -9.495 0.052 -2.111 1.00 96.31 503 TRP A O 1
ATOM 4075 N N . VAL A 1 504 ? -10.535 1.634 -0.894 1.00 93.69 504 VAL A N 1
ATOM 4076 C CA . VAL A 1 504 ? -9.496 2.658 -1.105 1.00 93.69 504 VAL A CA 1
ATOM 4077 C C . VAL A 1 504 ? -9.034 3.264 0.215 1.00 93.69 504 VAL A C 1
ATOM 4079 O O . VAL A 1 504 ? -9.849 3.638 1.056 1.00 93.69 504 VAL A O 1
ATOM 4082 N N . GLY A 1 505 ? -7.714 3.367 0.375 1.00 89.56 505 GLY A N 1
ATOM 4083 C CA . GLY A 1 505 ? -7.086 3.987 1.535 1.00 89.56 505 GLY A CA 1
ATOM 4084 C C . GLY A 1 505 ? -7.187 5.510 1.538 1.00 89.56 505 GLY A C 1
ATOM 4085 O O . GLY A 1 505 ? -7.659 6.143 0.588 1.00 89.56 505 GLY A O 1
ATOM 4086 N N . GLU A 1 506 ? -6.694 6.115 2.614 1.00 88.12 506 GLU A N 1
ATOM 4087 C CA . GLU A 1 506 ? -6.741 7.561 2.803 1.00 88.12 506 GLU A CA 1
ATOM 4088 C C . GLU A 1 506 ? -5.973 8.296 1.693 1.00 88.12 506 GLU A C 1
ATOM 4090 O O . GLU A 1 506 ? -4.861 7.912 1.323 1.00 88.12 506 GLU A O 1
ATOM 4095 N N . ASN A 1 507 ? -6.570 9.363 1.152 1.00 84.50 507 ASN A N 1
ATOM 4096 C CA . ASN A 1 507 ? -6.036 10.152 0.034 1.00 84.50 507 ASN A CA 1
ATOM 4097 C C . ASN A 1 507 ? -5.792 9.355 -1.264 1.00 84.50 507 ASN A C 1
ATOM 4099 O O . ASN A 1 507 ? -5.151 9.853 -2.195 1.00 84.50 507 ASN A O 1
ATOM 4103 N N . VAL A 1 508 ? -6.329 8.135 -1.367 1.00 90.25 508 VAL A N 1
ATOM 4104 C CA . VAL A 1 508 ? -6.273 7.333 -2.588 1.00 90.25 508 VAL A CA 1
ATOM 4105 C C . VAL A 1 508 ? -7.492 7.605 -3.457 1.00 90.25 508 VAL A C 1
ATOM 4107 O O . VAL A 1 508 ? -8.621 7.770 -2.989 1.00 90.25 508 VAL A O 1
ATOM 4110 N N . VAL A 1 509 ? -7.245 7.645 -4.761 1.00 91.50 509 VAL A N 1
ATOM 4111 C CA . VAL A 1 509 ? -8.252 7.798 -5.798 1.00 91.50 509 VAL A CA 1
ATOM 4112 C C . VAL A 1 509 ? -8.187 6.583 -6.707 1.00 91.50 509 VAL A C 1
ATOM 4114 O O . VAL A 1 509 ? -7.114 6.234 -7.198 1.00 91.50 509 VAL A O 1
ATOM 4117 N N . ALA A 1 510 ? -9.344 5.999 -6.998 1.00 95.50 510 ALA A N 1
ATOM 4118 C CA . ALA A 1 510 ? -9.488 4.975 -8.018 1.00 95.50 510 ALA A CA 1
ATOM 4119 C C . ALA A 1 510 ? -10.542 5.395 -9.046 1.00 95.50 510 ALA A C 1
ATOM 4121 O O . ALA A 1 510 ? -11.578 5.966 -8.707 1.00 95.50 510 ALA A O 1
ATOM 4122 N N . THR A 1 511 ? -10.257 5.158 -10.322 1.00 96.12 511 THR A N 1
ATOM 4123 C CA . THR A 1 511 ? -11.131 5.520 -11.441 1.00 96.12 511 THR A CA 1
ATOM 4124 C C . THR A 1 511 ? -11.328 4.320 -12.351 1.00 96.12 511 THR A C 1
ATOM 4126 O O . THR A 1 511 ? -10.357 3.788 -12.880 1.00 96.12 511 THR A O 1
ATOM 4129 N N . LEU A 1 512 ? -12.581 3.926 -12.564 1.00 95.50 512 LEU A N 1
ATOM 4130 C CA . LEU A 1 512 ? -12.974 2.974 -13.595 1.00 95.50 512 LEU A CA 1
ATOM 4131 C C . LEU A 1 512 ? -12.706 3.600 -14.966 1.00 95.50 512 LEU A C 1
ATOM 4133 O O . LEU A 1 512 ? -13.217 4.679 -15.297 1.00 95.50 512 LEU A O 1
ATOM 4137 N N . CYS A 1 513 ? -11.839 2.951 -15.734 1.00 90.50 513 CYS A N 1
ATOM 4138 C CA . CYS A 1 513 ? -11.459 3.396 -17.062 1.00 90.50 513 CYS A CA 1
ATOM 4139 C C . CYS A 1 513 ? -12.637 3.259 -18.035 1.00 90.50 513 CYS A C 1
ATOM 4141 O O . CYS A 1 513 ? -13.570 2.485 -17.832 1.00 90.50 513 CYS A O 1
ATOM 4143 N N . GLN A 1 514 ? -12.591 4.048 -19.104 1.00 84.06 514 GLN A N 1
ATOM 4144 C CA . GLN A 1 514 ? -13.456 3.838 -20.257 1.00 84.06 514 GLN A CA 1
ATOM 4145 C C . GLN A 1 514 ? -12.756 2.939 -21.272 1.00 84.06 514 GLN A C 1
ATOM 4147 O O . GLN A 1 514 ? -11.517 2.936 -21.320 1.00 84.06 514 GLN A O 1
ATOM 4152 N N . PRO A 1 515 ? -13.530 2.211 -22.095 1.00 76.19 515 PRO A N 1
ATOM 4153 C CA . PRO A 1 515 ? -12.960 1.514 -23.231 1.00 76.19 515 PRO A CA 1
ATOM 4154 C C . PRO A 1 515 ? -12.230 2.535 -24.120 1.00 76.19 515 PRO A C 1
ATOM 4156 O O . PRO A 1 515 ? -12.721 3.659 -24.281 1.00 76.19 515 PRO A O 1
ATOM 4159 N N . PRO A 1 516 ? -11.049 2.194 -24.661 1.00 65.88 516 PRO A N 1
ATOM 4160 C CA . PRO A 1 516 ? -10.386 3.050 -25.634 1.00 65.88 516 PRO A CA 1
ATOM 4161 C C . PRO A 1 516 ? -11.329 3.283 -26.821 1.00 65.88 516 PRO A C 1
ATOM 4163 O O . PRO A 1 516 ? -11.968 2.346 -27.302 1.00 65.88 516 PRO A O 1
ATOM 4166 N N . LEU A 1 517 ? -11.453 4.544 -27.245 1.00 55.22 517 LEU A N 1
ATOM 4167 C CA . LEU A 1 517 ? -12.179 4.899 -28.464 1.00 55.22 517 LEU A CA 1
ATOM 4168 C C . LEU A 1 517 ? -11.498 4.172 -29.633 1.00 55.22 517 LEU A C 1
ATOM 4170 O O . LEU A 1 517 ? -10.270 4.212 -29.726 1.00 55.22 517 LEU A O 1
ATOM 4174 N N . ARG A 1 518 ? -12.290 3.446 -30.429 1.00 45.97 518 ARG A N 1
ATOM 4175 C CA . ARG A 1 518 ? -11.813 2.740 -31.625 1.00 45.97 518 ARG A CA 1
ATOM 4176 C C . ARG A 1 518 ? -11.370 3.710 -32.705 1.00 45.97 518 ARG A C 1
ATOM 4178 O O . ARG A 1 518 ? -12.028 4.769 -32.824 1.00 45.97 518 ARG A O 1
#

InterPro domains:
  IPR000315 B-box-type zinc finger [PF00643] (97-133)
  IPR000315 B-box-type zinc finger [PS50119] (94-134)
  IPR000315 B-box-type zinc finger [SM00336] (94-134)
  IPR001841 Zinc finger, RING-type [PS50089] (15-58)
  IPR001841 Zinc finger, RING-type [SM00184] (15-57)
  IPR001870 B30.2/SPRY domain [PS50188] (327-517)
  IPR003877 SPRY domain [PF00622] (399-510)
  IPR003877 SPRY domain [SM00449] (397-516)
  IPR003879 Butyrophylin-like, SPRY domain [PR01407] (344-361)
  IPR003879 Butyrophylin-like, SPRY domain [PR01407] (382-406)
  IPR003879 Butyrophylin-like, SPRY domain [PR01407] (455-479)
  IPR003879 Butyrophylin-like, SPRY domain [PR01407] (486-504)
  IPR006574 SPRY-associated [PF13765] (348-395)
  IPR006574 SPRY-associated [SM00589] (345-396)
  IPR013083 Zinc finger, RING/FYVE/PHD-type [G3DSA:3.30.40.10] (2-84)
  IPR013320 Concanavalin A-like lectin/glucanase domain superfamily [SSF49899] (346-515)
  IPR017907 Zinc finger, RING-type, conserved site [PS00518] (30-39)
  IPR043136 B30.2/SPRY domain superfamily [G3DSA:2.60.120.920] (328-515)
  IPR051051 E3 ubiquitin-protein ligase TRIM/RNF [PTHR25465] (96-506)
  IPR058030 TRIM8/14/16/25/29/45/65, coiled-coil region [PF25600] (157-291)

Foldseek 3Di:
DPPVVLVVLLQVQAAPQVRHGADQWFADPVGDIHHPVRQVVQQVPDDQQDQRADPPPRDTRRHDDPPGDGPVVSVVVSVVSVVVDDDDDDDDDDDDQADPVPRHGQFKAFPVVGDGDDPVVCVPPVPPTDIDTPVVVVVVVVVVVVVVVVVVVVVVVVVVVVVVVVVVVVVVVVVVVVVVCVVVVVVVVVVVVVVVVVVVVLVVVVVVLVVVLVVLQVVLVVLVVVLVVVVVVLVVVQVVLVPPPDPVSNVPSPVVVVVSVVSVVPRDHRDPDSVSCVVCVVVVVVVVVVVVCCPPVVVVVPDDDPDDDDDDDDDDDDDDDDDDDDDDDDDPDQWDDCVVQLVQEDDWFWDLLAAEQQWDADPRRQKIWGHPGHPGDDHPNYAHPARKIWIPDWDQAAKHKWKKFKPDQAKKKWKFFSPQDRYDPSNDALCQQGHWIWHGDPQWIWTGHVNDTDTWHGDDARMKMWMDHQVQQKIWIWGDDVTTGTGDIDRDNDDHIMIIMMGDDHRMMMGIDDRPDD